Protein AF-A0A964BAV7-F1 (afdb_monomer_lite)

Foldseek 3Di:
DDPPPPPDDPWDKDADWFWKWWAAVPDPDTFIWTFGIDTPWWTKIFGPDDDDDDQWTWIATVVDRDIFIWGWDDDDHRITIITTDPDPPPPVVVVVVVVVVVVCPVVVDDPDPVVVVVVVVVVVVVVVVVPPPDPPPPPDPDDDDVVVVVVVVVVVVVVVVVVVVVVVVVVVVVVVVVVVVVVVVCVVCVVVVVVVVVVVVVCVVVVVPDDDPDDPPDDDDDDDVVVVVVVVVVVVVVVPPPDDPDDDPVVVVVVVVVVVVVVVVVVVVVVVVVVVVVVVVVVCCVVPPDDPDDDPDDVVVVVVVVVVVVVVVVVVVVVVVDPDPPDPPPVNLVVLVVVLVVLVVVLVVVVVPPPDDDDDDCPVVVVVNVVVSVVSVVVSVVSVVVSVVVVVVVVVVVVD

Secondary structure (DSSP, 8-state):
---------SS--EEEEEEEEEE-TT-SSPEEEEEEEE-SSEEEEEESS--PPPSEEEEEETTTTEEEEEEEEEEETTEEEEEE----S-HHHHHHHHHHHHHHHHHS-TTT-HHHHHHHHHHHHHHHTTSPPP-----S-----HHHHHHHHHHHHHHHHHHHHHHHHHHHHHHHHHHHHHHHHHHHHHHHHHHHHHHHHHHHHTTTTPPPP--TT---PPSPHHHHHHHHHHHHHHHHS--------HHHHHHHHHHHHHHHHHHHHHHHHHHHHHHHHHHHHHHHS---------HHHHHHHHHHHHHHHHHHHHHHHSPPP----HHHHHHHHHHHHHHHHHHHHHHHSSPPPPPSS-HHHHHHHHHHHHHHHHHHHHHHHHHHHHHHHHHHHHH-

Radius of gyration: 32.63 Å; chains: 1; bounding box: 76×72×88 Å

Sequence (400 aa):
MAVASVGKRKAERRGCQVKAQIIQPGASEPIDCIIVDFSSTGARVKMNAQVDLPARFKLYIPSRPETKNVLLRWVKGLEFGCEYSTGVADEKTFFQLIDRVAKLERAGGTAGDADALADLVHRIEALEARQPAPVADTSADGEIDDDAAASLHLRIDKVAKTAESYAARTEQFLADRVDETEGRLRELIAPDVAGRLARLEALAEAGALAPPPVDEGATSDGPDPRIVSRIADLEARLMSMARAPGGADSSALQVRLEQVSRHAEERAERIERFLMSRIDDIETQLISAPAAPTPHRSSEFADLDFRLQELASRFETQQTASSPPAVSSPDDLERLAERVSDLEVSVMELRIDQPAARPADDLDVHRRIIEIEGRHAEIIGTLRNLLALLSASEARRAAG

Structure (mmCIF, N/CA/C/O backbone):
data_AF-A0A964BAV7-F1
#
_entry.id   AF-A0A964BAV7-F1
#
loop_
_atom_site.group_PDB
_atom_site.id
_atom_site.type_symbol
_atom_site.label_atom_id
_atom_site.label_alt_id
_atom_site.label_comp_id
_atom_site.label_asym_id
_atom_site.label_entity_id
_atom_site.label_seq_id
_atom_site.pdbx_PDB_ins_code
_atom_site.Cartn_x
_atom_site.Cartn_y
_atom_site.Cartn_z
_atom_site.occupancy
_atom_site.B_iso_or_equiv
_atom_site.auth_seq_id
_atom_site.auth_comp_id
_atom_site.auth_asym_id
_atom_site.auth_atom_id
_atom_site.pdbx_PDB_model_num
ATOM 1 N N . MET A 1 1 ? -12.702 -35.519 10.186 1.00 39.78 1 MET A N 1
ATOM 2 C CA . MET A 1 1 ? -12.607 -34.468 9.151 1.00 39.78 1 MET A CA 1
ATOM 3 C C . MET A 1 1 ? -11.538 -33.481 9.589 1.00 39.78 1 MET A C 1
ATOM 5 O O . MET A 1 1 ? -11.742 -32.797 10.582 1.00 39.78 1 MET A O 1
ATOM 9 N N . ALA A 1 2 ? -10.370 -33.498 8.945 1.00 37.50 2 ALA A N 1
ATOM 10 C CA . ALA A 1 2 ? -9.243 -32.648 9.313 1.00 37.50 2 ALA A CA 1
ATOM 11 C C . ALA A 1 2 ? -9.510 -31.210 8.850 1.00 37.50 2 ALA A C 1
ATOM 13 O O . ALA A 1 2 ? -9.652 -30.953 7.655 1.00 37.50 2 ALA A O 1
ATOM 14 N N . VAL A 1 3 ? -9.613 -30.284 9.802 1.00 42.34 3 VAL A N 1
ATOM 15 C CA . VAL A 1 3 ? -9.672 -28.848 9.527 1.00 42.34 3 VAL A CA 1
ATOM 16 C C . VAL A 1 3 ? -8.273 -28.444 9.077 1.00 42.34 3 VAL A C 1
ATOM 18 O O . VAL A 1 3 ? -7.372 -28.288 9.896 1.00 42.34 3 VAL A O 1
ATOM 21 N N . ALA A 1 4 ? -8.066 -28.371 7.762 1.00 41.28 4 ALA A N 1
ATOM 22 C CA . ALA A 1 4 ? -6.824 -27.880 7.192 1.00 41.28 4 ALA A CA 1
ATOM 23 C C . ALA A 1 4 ? -6.542 -26.484 7.763 1.00 41.28 4 ALA A C 1
ATOM 25 O O . ALA A 1 4 ? -7.383 -25.587 7.681 1.00 41.28 4 ALA A O 1
ATOM 26 N N . SER A 1 5 ? -5.372 -26.337 8.382 1.00 41.12 5 SER A N 1
ATOM 27 C CA . SER A 1 5 ? -4.839 -25.078 8.894 1.00 41.12 5 SER A CA 1
ATOM 28 C C . SER A 1 5 ? -4.785 -24.063 7.751 1.00 41.12 5 SER A C 1
ATOM 30 O O . SER A 1 5 ? -3.887 -24.081 6.911 1.00 41.12 5 SER A O 1
ATOM 32 N N . VAL A 1 6 ? -5.809 -23.215 7.674 1.00 53.94 6 VAL A N 1
ATOM 33 C CA . VAL A 1 6 ? -5.853 -22.061 6.778 1.00 53.94 6 VAL A CA 1
ATOM 34 C C . VAL A 1 6 ? -4.682 -21.170 7.178 1.00 53.94 6 VAL A C 1
ATOM 36 O O . VAL A 1 6 ? -4.637 -20.710 8.318 1.00 53.94 6 VAL A O 1
ATOM 39 N N . GLY A 1 7 ? -3.731 -20.975 6.258 1.00 62.09 7 GLY A N 1
ATOM 40 C CA . GLY A 1 7 ? -2.475 -20.265 6.502 1.00 62.09 7 GLY A CA 1
ATOM 41 C C . GLY A 1 7 ? -2.655 -19.019 7.371 1.00 62.09 7 GLY A C 1
ATOM 42 O O . GLY A 1 7 ? -3.579 -18.226 7.154 1.00 62.09 7 GLY A O 1
ATOM 43 N N . LYS A 1 8 ? -1.783 -18.876 8.382 1.00 70.12 8 LYS A N 1
ATOM 44 C CA . LYS A 1 8 ? -1.804 -17.758 9.335 1.00 70.12 8 LYS A CA 1
ATOM 45 C C . LYS A 1 8 ? -1.915 -16.442 8.551 1.00 70.12 8 LYS A C 1
ATOM 47 O O . LYS A 1 8 ? -1.099 -16.143 7.681 1.00 70.12 8 LYS A O 1
ATOM 52 N N . ARG A 1 9 ? -2.976 -15.676 8.816 1.00 74.69 9 ARG A N 1
ATOM 53 C CA . ARG A 1 9 ? -3.260 -14.414 8.116 1.00 74.69 9 ARG A CA 1
ATOM 54 C C . ARG A 1 9 ? -2.162 -13.390 8.427 1.00 74.69 9 ARG A C 1
ATOM 56 O O . ARG A 1 9 ? -1.702 -13.316 9.560 1.00 74.69 9 ARG A O 1
ATOM 63 N N . LYS A 1 10 ? -1.795 -12.561 7.440 1.00 80.50 10 LYS A N 1
ATOM 64 C CA . LYS A 1 10 ? -0.757 -11.516 7.583 1.00 80.50 10 LYS A CA 1
ATOM 65 C C . LYS A 1 10 ? -1.118 -10.399 8.572 1.00 80.50 10 LYS A C 1
ATOM 67 O O . LYS A 1 10 ? -0.220 -9.756 9.097 1.00 80.50 10 LYS A O 1
ATOM 72 N N . ALA A 1 11 ? -2.407 -10.146 8.792 1.00 87.44 11 ALA A N 1
ATOM 73 C CA . ALA A 1 11 ? -2.892 -9.073 9.652 1.00 87.44 11 ALA A CA 1
ATOM 74 C C . ALA A 1 11 ? -4.205 -9.466 10.341 1.00 87.44 11 ALA A C 1
ATOM 76 O O . ALA A 1 11 ? -5.021 -10.202 9.770 1.00 87.44 11 ALA A O 1
ATOM 77 N N . GLU A 1 12 ? -4.405 -8.949 11.552 1.00 92.62 12 GLU A N 1
ATOM 78 C CA . GLU A 1 12 ? -5.650 -9.080 12.306 1.00 92.62 12 GLU A CA 1
ATOM 79 C C . GLU A 1 12 ? -6.793 -8.336 11.595 1.00 92.62 12 GLU A C 1
ATOM 81 O O . GLU A 1 12 ? -6.594 -7.276 10.994 1.00 92.62 12 GLU A O 1
ATOM 86 N N . ARG A 1 13 ? -8.000 -8.912 11.634 1.00 94.00 13 ARG A N 1
ATOM 87 C CA . ARG A 1 13 ? -9.205 -8.330 11.034 1.00 94.00 13 ARG A CA 1
ATOM 88 C C . ARG A 1 13 ? -10.121 -7.813 12.124 1.00 94.00 13 ARG A C 1
ATOM 90 O O . ARG A 1 13 ? -10.458 -8.553 13.042 1.00 94.00 13 ARG A O 1
ATOM 97 N N . ARG A 1 14 ? -10.577 -6.576 11.971 1.00 96.00 14 ARG A N 1
ATOM 98 C CA . ARG A 1 14 ? -11.579 -5.963 12.840 1.00 96.00 14 ARG A CA 1
ATOM 99 C C . ARG A 1 14 ? -12.923 -6.003 12.128 1.00 96.00 14 ARG A C 1
ATOM 101 O O . ARG A 1 14 ? -13.044 -5.497 11.012 1.00 96.00 14 ARG A O 1
ATOM 108 N N . GLY A 1 15 ? -13.910 -6.633 12.761 1.00 96.81 15 GLY A N 1
ATOM 109 C CA . GLY A 1 15 ? -15.286 -6.620 12.273 1.00 96.81 15 GLY A CA 1
ATOM 110 C C . GLY A 1 15 ? -15.820 -5.191 12.252 1.00 96.81 15 GLY A C 1
ATOM 111 O O . GLY A 1 15 ? -15.649 -4.449 13.218 1.00 96.81 15 GLY A O 1
ATOM 112 N N . CYS A 1 16 ? -16.443 -4.793 11.151 1.00 96.31 16 CYS A N 1
ATOM 113 C CA . CYS A 1 16 ? -17.108 -3.504 11.027 1.00 96.31 16 CYS A CA 1
ATOM 114 C C . CYS A 1 16 ? -18.319 -3.638 10.101 1.00 96.31 16 CYS A C 1
ATOM 116 O O . CYS A 1 16 ? -18.449 -4.609 9.371 1.00 96.31 16 CYS A O 1
ATOM 118 N N . GLN A 1 17 ? -19.244 -2.688 10.148 1.00 97.50 17 GLN A N 1
ATOM 119 C CA . GLN A 1 17 ? -20.326 -2.602 9.169 1.00 97.50 17 GLN A CA 1
ATOM 120 C C . GLN A 1 17 ? -20.359 -1.174 8.658 1.00 97.50 17 GLN A C 1
ATOM 122 O O . GLN A 1 17 ? -21.008 -0.304 9.233 1.00 97.50 17 GLN A O 1
ATOM 127 N N . VAL A 1 18 ? -19.568 -0.915 7.620 1.00 97.56 18 VAL A N 1
ATOM 128 C CA . VAL A 1 18 ? -19.384 0.431 7.067 1.00 97.56 18 VAL A CA 1
ATOM 129 C C . VAL A 1 18 ? -19.870 0.443 5.628 1.00 97.56 18 VAL A C 1
ATOM 131 O O . VAL A 1 18 ? -19.466 -0.401 4.831 1.00 97.56 18 VAL A O 1
ATOM 134 N N . LYS A 1 19 ? -20.740 1.399 5.290 1.00 98.00 19 LYS A N 1
ATOM 135 C CA . LYS A 1 19 ? -21.156 1.628 3.902 1.00 98.00 19 LYS A CA 1
ATOM 136 C C . LYS A 1 19 ? -19.944 2.051 3.078 1.00 98.00 19 LYS A C 1
ATOM 138 O O . LYS A 1 19 ? -19.165 2.889 3.524 1.00 98.00 19 LYS A O 1
ATOM 143 N N . ALA A 1 20 ? -19.803 1.480 1.895 1.00 98.06 20 ALA A N 1
ATOM 144 C CA . ALA A 1 20 ? -18.762 1.809 0.939 1.00 98.06 20 ALA A CA 1
ATOM 145 C C . ALA A 1 20 ? -19.331 1.757 -0.479 1.00 98.06 20 ALA A C 1
ATOM 147 O O . ALA A 1 20 ? -20.409 1.214 -0.718 1.00 98.06 20 ALA A O 1
ATOM 148 N N . GLN A 1 21 ? -18.599 2.328 -1.419 1.00 98.06 21 GLN A N 1
ATOM 149 C CA . GLN A 1 21 ? -18.966 2.392 -2.821 1.00 98.06 21 GLN A CA 1
ATOM 150 C C . GLN A 1 21 ? -17.811 1.886 -3.672 1.00 98.06 21 GLN A C 1
ATOM 152 O O . GLN A 1 21 ? -16.655 2.258 -3.464 1.00 98.06 21 GLN A O 1
ATOM 157 N N . ILE A 1 22 ? -18.120 1.016 -4.625 1.00 97.62 22 ILE A N 1
ATOM 158 C CA . ILE A 1 22 ? -17.160 0.511 -5.600 1.00 97.62 22 ILE A CA 1
ATOM 159 C C . ILE A 1 22 ? -17.222 1.421 -6.821 1.00 97.62 22 ILE A C 1
ATOM 161 O O . ILE A 1 22 ? -18.261 1.531 -7.468 1.00 97.62 22 ILE A O 1
ATOM 165 N N . ILE A 1 23 ? -16.096 2.048 -7.144 1.00 96.94 23 ILE A N 1
ATOM 166 C CA . ILE A 1 23 ? -15.922 2.878 -8.332 1.00 96.94 23 ILE A CA 1
ATOM 167 C C . ILE A 1 23 ? -15.123 2.051 -9.341 1.00 96.94 23 ILE A C 1
ATOM 169 O O . ILE A 1 23 ? -13.929 1.786 -9.152 1.00 96.94 23 ILE A O 1
ATOM 173 N N . GLN A 1 24 ? -15.796 1.605 -10.401 1.00 95.00 24 GLN A N 1
ATOM 174 C CA . GLN A 1 24 ? -15.162 0.871 -11.492 1.00 95.00 24 GLN A CA 1
ATOM 175 C C . GLN A 1 24 ? -14.567 1.848 -12.520 1.00 95.00 24 GLN A C 1
ATOM 177 O O . GLN A 1 24 ? -15.164 2.891 -12.795 1.00 95.00 24 GLN A O 1
ATOM 182 N N . PRO A 1 25 ? -13.406 1.532 -13.117 1.00 89.31 25 PRO A N 1
ATOM 183 C CA . PRO A 1 25 ? -12.853 2.344 -14.192 1.00 89.31 25 PRO A CA 1
ATOM 184 C C . PRO A 1 25 ? -13.789 2.302 -15.410 1.00 89.31 25 PRO A C 1
ATOM 186 O O . PRO A 1 25 ? -13.997 1.247 -16.001 1.00 89.31 25 PRO A O 1
ATOM 189 N N . GLY A 1 26 ? -14.362 3.452 -15.773 1.00 88.50 26 GLY A N 1
ATOM 190 C CA . GLY A 1 26 ? -15.246 3.600 -16.935 1.00 88.50 26 GLY A CA 1
ATOM 191 C C . GLY A 1 26 ? -16.743 3.412 -16.664 1.00 88.50 26 GLY A C 1
ATOM 192 O O . GLY A 1 26 ? -17.539 3.689 -17.557 1.00 88.50 26 GLY A O 1
ATOM 193 N N . ALA A 1 27 ? -17.149 3.006 -15.456 1.00 90.75 27 ALA A N 1
ATOM 194 C CA . ALA A 1 27 ? -18.562 2.991 -15.077 1.00 90.75 27 ALA A CA 1
ATOM 195 C C . ALA A 1 27 ? -18.993 4.374 -14.567 1.00 90.75 27 ALA A C 1
ATOM 197 O O . ALA A 1 27 ? -18.263 5.013 -13.809 1.00 90.75 27 ALA A O 1
ATOM 198 N N . SER A 1 28 ? -20.181 4.833 -14.971 1.00 86.88 28 SER A N 1
ATOM 199 C CA . SER A 1 28 ? -20.726 6.119 -14.517 1.00 86.88 28 SER A CA 1
ATOM 200 C C . SER A 1 28 ? -21.303 6.057 -13.105 1.00 86.88 28 SER A C 1
ATOM 202 O O . SER A 1 28 ? -21.286 7.062 -12.401 1.00 86.88 28 SER A O 1
ATOM 204 N N . GLU A 1 29 ? -21.822 4.898 -12.692 1.00 96.19 29 GLU A N 1
ATOM 205 C CA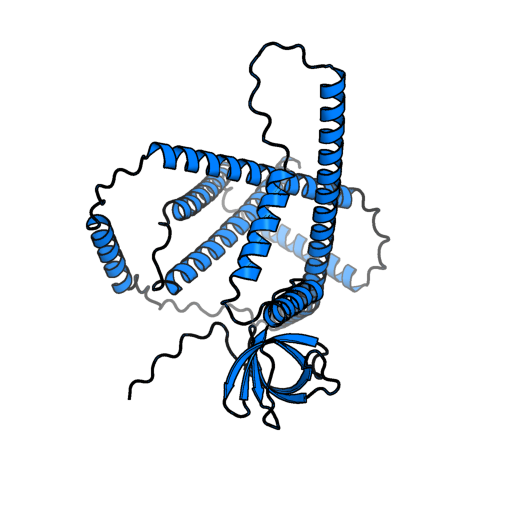 . GLU A 1 29 ? -22.521 4.746 -11.419 1.00 96.19 29 GLU A CA 1
ATOM 206 C C . GLU A 1 29 ? -21.698 3.914 -10.424 1.00 96.19 29 GLU A C 1
ATOM 208 O O . GLU A 1 29 ? -21.277 2.798 -10.750 1.00 96.19 29 GLU A O 1
ATOM 213 N N . PRO A 1 30 ? -21.447 4.436 -9.210 1.00 96.94 30 PRO A N 1
ATOM 214 C CA . PRO A 1 30 ? -20.809 3.672 -8.150 1.00 96.94 30 PRO A CA 1
ATOM 215 C C . PRO A 1 30 ? -21.750 2.582 -7.621 1.00 96.94 30 PRO A C 1
ATOM 217 O O . PRO A 1 30 ? -22.952 2.791 -7.478 1.00 96.94 30 PRO A O 1
ATOM 220 N N . ILE A 1 31 ? -21.194 1.420 -7.278 1.00 97.62 31 ILE A N 1
ATOM 221 C CA . ILE A 1 31 ? -21.967 0.287 -6.751 1.00 97.62 31 ILE A CA 1
ATOM 222 C C . ILE A 1 31 ? -21.912 0.306 -5.222 1.00 97.62 31 ILE A C 1
ATOM 224 O O . ILE A 1 31 ? -20.834 0.177 -4.635 1.00 97.62 31 ILE A O 1
ATOM 228 N N . ASP A 1 32 ? -23.067 0.421 -4.569 1.00 97.94 32 ASP A N 1
ATOM 229 C CA . ASP A 1 32 ? -23.160 0.402 -3.107 1.00 97.94 32 ASP A CA 1
ATOM 230 C C . ASP A 1 32 ? -22.824 -0.982 -2.519 1.00 97.94 32 ASP A C 1
ATOM 232 O O . ASP A 1 32 ? -23.295 -2.030 -2.976 1.00 97.94 32 ASP A O 1
ATOM 236 N N . CYS A 1 33 ? -22.030 -0.985 -1.449 1.00 98.00 33 CYS A N 1
ATOM 237 C CA . CYS A 1 33 ? -21.607 -2.185 -0.734 1.00 98.00 33 CYS A CA 1
ATOM 238 C C . CYS A 1 33 ? -21.389 -1.917 0.767 1.00 98.00 33 CYS A C 1
ATOM 240 O O . CYS A 1 33 ? -21.425 -0.778 1.239 1.00 98.00 33 CYS A O 1
ATOM 242 N N . ILE A 1 34 ? -21.190 -2.981 1.549 1.00 98.38 34 ILE A N 1
ATOM 243 C CA . ILE A 1 34 ? -20.946 -2.906 2.996 1.00 98.38 34 ILE A CA 1
ATOM 244 C C . ILE A 1 34 ? -19.648 -3.642 3.326 1.00 98.38 34 ILE A C 1
ATOM 246 O O . ILE A 1 34 ? -19.518 -4.837 3.065 1.00 98.38 34 ILE A O 1
ATOM 250 N N . ILE A 1 35 ? -18.691 -2.948 3.935 1.00 98.12 35 ILE A N 1
ATOM 251 C CA . ILE A 1 35 ? -17.482 -3.554 4.498 1.00 98.12 35 ILE A CA 1
ATOM 252 C C . ILE A 1 35 ? -17.877 -4.287 5.783 1.00 98.12 35 ILE A C 1
ATOM 254 O O . ILE A 1 35 ? -18.437 -3.658 6.677 1.00 98.12 35 ILE A O 1
ATOM 258 N N . VAL A 1 36 ? -17.599 -5.595 5.845 1.00 98.31 36 VAL A N 1
ATOM 259 C CA . VAL A 1 36 ? -17.923 -6.514 6.961 1.00 98.31 36 VAL A CA 1
ATOM 260 C C . VAL A 1 36 ? -16.743 -6.671 7.926 1.00 98.31 36 VAL A C 1
ATOM 262 O O . VAL A 1 36 ? -16.905 -6.851 9.133 1.00 98.31 36 VAL A O 1
ATOM 265 N N . ASP A 1 37 ? -15.524 -6.649 7.394 1.00 97.56 37 ASP A N 1
ATOM 266 C CA . ASP A 1 37 ? -14.305 -6.541 8.186 1.00 97.56 37 ASP A CA 1
ATOM 267 C C . ASP A 1 37 ? -13.198 -5.871 7.381 1.00 97.56 37 ASP A C 1
ATOM 269 O O . ASP A 1 37 ? -13.183 -5.919 6.149 1.00 97.56 37 ASP A O 1
ATOM 273 N N . PHE A 1 38 ? -12.263 -5.247 8.089 1.00 96.12 38 PHE A N 1
ATOM 274 C CA . PHE A 1 38 ? -11.063 -4.671 7.499 1.00 96.12 38 PHE A CA 1
ATOM 275 C C . PHE A 1 38 ? -9.818 -5.069 8.292 1.00 96.12 38 PHE A C 1
ATOM 277 O O . PHE A 1 38 ? -9.878 -5.352 9.490 1.00 96.12 38 PHE A O 1
ATOM 284 N N . SER A 1 39 ? -8.677 -5.089 7.615 1.00 95.75 39 SER A N 1
ATOM 285 C CA . SER A 1 39 ? -7.340 -5.199 8.200 1.00 95.75 39 SER A CA 1
ATOM 286 C C . SER A 1 39 ? -6.469 -4.037 7.713 1.00 95.75 39 SER A C 1
ATOM 288 O O . SER A 1 39 ? -6.925 -3.186 6.951 1.00 95.75 39 SER A O 1
ATOM 290 N N . SER A 1 40 ? -5.198 -4.000 8.117 1.00 93.06 40 SER A N 1
ATOM 291 C CA . SER A 1 40 ? -4.210 -3.075 7.539 1.00 93.06 40 SER A CA 1
ATOM 292 C C . SER A 1 40 ? -3.931 -3.344 6.056 1.00 93.06 40 SER A C 1
ATOM 294 O O . SER A 1 40 ? -3.510 -2.445 5.337 1.00 93.06 40 SER A O 1
ATOM 296 N N . THR A 1 41 ? -4.183 -4.568 5.587 1.00 94.94 41 THR A N 1
ATOM 297 C CA . THR A 1 41 ? -3.830 -5.029 4.238 1.00 94.94 41 THR A CA 1
ATOM 298 C C . THR A 1 41 ? -5.022 -5.200 3.306 1.00 94.94 41 THR A C 1
ATOM 300 O O . THR A 1 41 ? -4.821 -5.328 2.106 1.00 94.94 41 THR A O 1
ATOM 303 N N . GLY A 1 42 ? -6.260 -5.217 3.798 1.00 96.69 42 GLY A N 1
ATOM 304 C CA . GLY A 1 42 ? -7.417 -5.421 2.933 1.00 96.69 42 GLY A CA 1
ATOM 305 C C . GLY A 1 42 ? -8.759 -5.301 3.637 1.00 96.69 42 GLY A C 1
ATOM 306 O O . GLY A 1 42 ? -8.851 -4.866 4.787 1.00 96.69 42 GLY A O 1
ATOM 307 N N . ALA A 1 43 ? -9.809 -5.707 2.932 1.00 97.69 43 ALA A N 1
ATOM 308 C CA . ALA A 1 43 ? -11.177 -5.698 3.428 1.00 97.69 43 ALA A CA 1
ATOM 309 C C . ALA A 1 43 ? -11.976 -6.893 2.904 1.00 97.69 43 ALA A C 1
ATOM 311 O O . ALA A 1 43 ? -11.723 -7.415 1.814 1.00 97.69 43 ALA A O 1
ATOM 312 N N . ARG A 1 44 ? -12.965 -7.322 3.688 1.00 98.00 44 ARG A N 1
ATOM 313 C CA . ARG A 1 44 ? -14.054 -8.179 3.223 1.00 98.00 44 ARG A CA 1
ATOM 314 C C . ARG A 1 44 ? -15.301 -7.334 3.054 1.00 98.00 44 ARG A C 1
ATOM 316 O O . ARG A 1 44 ? -15.726 -6.645 3.982 1.00 98.00 44 ARG A O 1
ATOM 323 N N . VAL A 1 45 ? -15.890 -7.420 1.875 1.00 98.31 45 VAL A N 1
ATOM 324 C CA . VAL A 1 45 ? -17.002 -6.576 1.456 1.00 98.31 45 VAL A CA 1
ATOM 325 C C . VAL A 1 45 ? -18.159 -7.462 1.020 1.00 98.31 45 VAL A C 1
ATOM 327 O O . VAL A 1 45 ? -17.953 -8.504 0.401 1.00 98.31 45 VAL A O 1
ATOM 330 N N . LYS A 1 46 ? -19.376 -7.050 1.367 1.00 98.38 46 LYS A N 1
ATOM 331 C CA . LYS A 1 46 ? -20.629 -7.676 0.963 1.00 98.38 46 LYS A CA 1
ATOM 332 C C . LYS A 1 46 ? -21.389 -6.740 0.028 1.00 98.38 46 LYS A C 1
ATOM 334 O O . LYS A 1 46 ? -21.551 -5.557 0.325 1.00 98.38 46 LYS A O 1
ATOM 339 N N . MET A 1 47 ? -21.853 -7.277 -1.090 1.00 97.62 47 MET A N 1
ATOM 340 C CA . MET A 1 47 ? -22.630 -6.565 -2.101 1.00 97.62 47 MET A CA 1
ATOM 341 C C . MET A 1 47 ? -24.126 -6.811 -1.924 1.00 97.62 47 MET A C 1
ATOM 343 O O . MET A 1 47 ? -24.539 -7.849 -1.402 1.00 97.62 47 MET A O 1
ATOM 347 N N . ASN A 1 48 ? -24.937 -5.866 -2.400 1.00 96.06 48 ASN A N 1
ATOM 348 C CA . ASN A 1 48 ? -26.395 -6.003 -2.416 1.00 96.06 48 ASN A CA 1
ATOM 349 C C . ASN A 1 48 ? -26.887 -6.873 -3.584 1.00 96.06 48 ASN A C 1
ATOM 351 O O . ASN A 1 48 ? -27.908 -7.544 -3.462 1.00 96.06 48 ASN A O 1
ATOM 355 N N . ALA A 1 49 ? -26.151 -6.880 -4.697 1.00 96.06 49 ALA A N 1
ATOM 356 C CA . ALA A 1 49 ? -26.451 -7.653 -5.895 1.00 96.06 49 ALA A CA 1
ATOM 357 C C . ALA A 1 49 ? -25.176 -8.304 -6.441 1.00 96.06 49 ALA A C 1
ATOM 359 O O . ALA A 1 49 ? -24.067 -7.825 -6.194 1.00 96.06 49 ALA A O 1
ATOM 360 N N . GLN A 1 50 ? -25.337 -9.403 -7.177 1.00 94.94 50 GLN A N 1
ATOM 361 C CA . GLN A 1 50 ? -24.226 -10.067 -7.845 1.00 94.94 50 GLN A CA 1
ATOM 362 C C . GLN A 1 50 ? -23.823 -9.238 -9.067 1.00 94.94 50 GLN A C 1
ATOM 364 O O . GLN A 1 50 ? -24.611 -9.073 -9.994 1.00 94.94 50 GLN A O 1
ATOM 369 N N . VAL A 1 51 ? -22.607 -8.699 -9.043 1.00 95.12 51 VAL A N 1
ATOM 370 C CA . VAL A 1 51 ? -22.029 -7.910 -10.136 1.00 95.12 51 VAL A CA 1
ATOM 371 C C . VAL A 1 51 ? -20.652 -8.474 -10.439 1.00 95.12 51 VAL A C 1
ATOM 373 O O . VAL A 1 51 ? -19.938 -8.887 -9.524 1.00 95.12 51 VAL A O 1
ATOM 376 N N . ASP A 1 52 ? -20.288 -8.496 -11.717 1.00 95.62 52 ASP A N 1
ATOM 377 C CA . ASP A 1 52 ? -18.949 -8.894 -12.125 1.00 95.62 52 ASP A CA 1
ATOM 378 C C . ASP A 1 52 ? -17.961 -7.758 -11.816 1.00 95.62 52 ASP A C 1
ATOM 380 O O . ASP A 1 52 ? -18.138 -6.616 -12.254 1.00 95.62 52 ASP A O 1
ATOM 384 N N . LEU A 1 53 ? -16.968 -8.044 -10.973 1.00 95.94 53 LEU A N 1
ATOM 385 C CA . LEU A 1 53 ? -16.010 -7.052 -10.489 1.00 95.94 53 LEU A CA 1
ATOM 386 C C . LEU A 1 53 ? -14.680 -7.200 -11.233 1.00 95.94 53 LEU A C 1
ATOM 388 O O . LEU A 1 53 ? -14.144 -8.308 -11.304 1.00 95.94 53 LEU A O 1
ATOM 392 N N . PRO A 1 54 ? -14.077 -6.099 -11.714 1.00 95.75 54 PRO A N 1
ATOM 393 C CA . PRO A 1 54 ? -12.743 -6.161 -12.293 1.00 95.75 54 PRO A CA 1
ATOM 394 C C . PRO A 1 54 ? -11.707 -6.556 -11.231 1.00 95.75 54 PRO A C 1
ATOM 396 O O . PRO A 1 54 ? -11.881 -6.320 -10.034 1.00 95.75 54 PRO A O 1
ATOM 399 N N . ALA A 1 55 ? -10.565 -7.092 -11.670 1.00 95.75 55 ALA A N 1
ATOM 400 C CA . ALA A 1 55 ? -9.473 -7.478 -10.770 1.00 95.75 55 ALA A CA 1
ATOM 401 C C . ALA A 1 55 ? -8.923 -6.304 -9.935 1.00 95.75 55 ALA A C 1
ATOM 403 O O . ALA A 1 55 ? -8.321 -6.518 -8.882 1.00 95.75 55 ALA A O 1
ATOM 404 N N . ARG A 1 56 ? -9.109 -5.063 -10.404 1.00 94.06 56 ARG A N 1
ATOM 405 C CA . ARG A 1 56 ? -8.696 -3.825 -9.737 1.00 94.06 56 ARG A CA 1
ATOM 406 C C . ARG A 1 56 ? -9.809 -2.795 -9.827 1.00 94.06 56 ARG A C 1
ATOM 408 O O . ARG A 1 56 ? -10.355 -2.575 -10.904 1.00 94.06 56 ARG A O 1
ATOM 415 N N . PHE A 1 57 ? -10.110 -2.144 -8.714 1.00 96.38 57 PHE A N 1
ATOM 416 C CA . PHE A 1 57 ? -11.097 -1.068 -8.645 1.00 96.38 57 PHE A CA 1
ATOM 417 C C . PHE A 1 57 ? -10.788 -0.128 -7.482 1.00 96.38 57 PHE A C 1
ATOM 419 O O . PHE A 1 57 ? -9.880 -0.375 -6.683 1.00 96.38 57 PHE A O 1
ATOM 426 N N . LYS A 1 58 ? -11.543 0.968 -7.397 1.00 96.75 58 LYS A N 1
ATOM 427 C CA . LYS A 1 58 ? -11.458 1.935 -6.306 1.00 96.75 58 LYS A CA 1
ATOM 428 C C . LYS A 1 58 ? -12.576 1.667 -5.299 1.00 96.75 58 LYS A C 1
ATOM 430 O O . LYS A 1 58 ? -13.734 1.526 -5.679 1.00 96.75 58 LYS A O 1
ATOM 435 N N . LEU A 1 59 ? -12.225 1.573 -4.020 1.00 97.38 59 LEU A N 1
ATOM 436 C CA . LEU A 1 59 ? -13.164 1.444 -2.909 1.00 97.38 59 LEU A CA 1
ATOM 437 C C . LEU A 1 59 ? -13.253 2.793 -2.192 1.00 97.38 59 LEU A C 1
ATOM 439 O O . LEU A 1 59 ? -12.291 3.223 -1.556 1.00 97.38 59 LEU A O 1
ATOM 443 N N . TYR A 1 60 ? -14.396 3.457 -2.315 1.00 97.62 60 TYR A N 1
ATOM 444 C CA . TYR A 1 60 ? -14.699 4.720 -1.653 1.00 97.62 60 TYR A CA 1
ATOM 445 C C . TYR A 1 60 ? -15.470 4.468 -0.357 1.00 97.62 60 TYR A C 1
ATOM 447 O O . TYR A 1 60 ? -16.419 3.685 -0.336 1.00 97.62 60 TYR A O 1
ATOM 455 N N . ILE A 1 61 ? -15.071 5.116 0.736 1.00 97.12 61 ILE A N 1
ATOM 456 C CA . ILE A 1 61 ? -15.686 4.925 2.055 1.00 97.12 61 ILE A CA 1
ATOM 457 C C . ILE A 1 61 ? -16.295 6.260 2.509 1.00 97.12 61 ILE A C 1
ATOM 459 O O . ILE A 1 61 ? -15.577 7.108 3.005 1.00 97.12 61 ILE A O 1
ATOM 463 N N . PRO A 1 62 ? -17.612 6.499 2.417 1.00 96.31 62 PRO A N 1
ATOM 464 C CA . PRO A 1 62 ? -18.183 7.806 2.768 1.00 96.31 62 PRO A CA 1
ATOM 465 C C . PRO A 1 62 ? -17.905 8.281 4.205 1.00 96.31 62 PRO A C 1
ATOM 467 O O . PRO A 1 62 ? -17.834 9.479 4.455 1.00 96.31 62 PRO A O 1
ATOM 470 N N . SER A 1 63 ? -17.727 7.360 5.162 1.00 94.88 63 SER A N 1
ATOM 471 C CA . SER A 1 63 ? -17.415 7.710 6.558 1.00 94.88 63 SER A CA 1
ATOM 472 C C . SER A 1 63 ? -15.983 8.210 6.771 1.00 94.88 63 SER A C 1
ATOM 474 O O . SER A 1 63 ? -15.691 8.800 7.809 1.00 94.88 63 SER A O 1
ATOM 476 N N . ARG A 1 64 ? -15.085 7.958 5.816 1.00 91.62 64 ARG A N 1
ATOM 477 C CA . ARG A 1 64 ? -13.702 8.440 5.797 1.00 91.62 64 ARG A CA 1
ATOM 478 C C . ARG A 1 64 ? -13.402 8.818 4.357 1.00 91.62 64 ARG A C 1
ATOM 480 O O . ARG A 1 64 ? -13.197 7.875 3.607 1.00 91.62 64 ARG A O 1
ATOM 487 N N . PRO A 1 65 ? -13.396 10.107 3.966 1.00 90.25 65 PRO A N 1
ATOM 488 C CA . PRO A 1 65 ? -13.330 10.562 2.569 1.00 90.25 65 PRO A CA 1
ATOM 489 C C . PRO A 1 65 ? -11.994 10.194 1.895 1.00 90.25 65 PRO A C 1
ATOM 491 O O . PRO A 1 65 ? -11.175 11.029 1.537 1.00 90.25 65 PRO A O 1
ATOM 494 N N . GLU A 1 66 ? -11.786 8.899 1.735 1.00 91.81 66 GLU A N 1
ATOM 495 C CA . GLU A 1 66 ? -10.583 8.198 1.357 1.00 91.81 66 GLU A CA 1
ATOM 496 C C . GLU A 1 66 ? -11.022 7.192 0.297 1.00 91.81 66 GLU A C 1
ATOM 498 O O . GLU A 1 66 ? -11.986 6.435 0.461 1.00 91.81 66 GLU A O 1
ATOM 503 N N . THR A 1 67 ? -10.314 7.218 -0.824 1.00 95.44 67 THR A N 1
ATOM 504 C CA . THR A 1 67 ? -10.511 6.269 -1.912 1.00 95.44 67 THR A CA 1
ATOM 505 C C . THR A 1 67 ? -9.309 5.348 -1.933 1.00 95.44 67 THR A C 1
ATOM 507 O O . THR A 1 67 ? -8.185 5.808 -2.116 1.00 95.44 67 THR A O 1
ATOM 510 N N . LYS A 1 68 ? -9.530 4.047 -1.740 1.00 95.50 68 LYS A N 1
ATOM 511 C CA . LYS A 1 68 ? -8.455 3.051 -1.743 1.00 95.50 68 LYS A CA 1
ATOM 512 C C . LYS A 1 68 ? -8.447 2.273 -3.043 1.00 95.50 68 LYS A C 1
ATOM 514 O O . LYS A 1 68 ? -9.466 1.708 -3.436 1.00 95.50 68 LYS A O 1
ATOM 519 N N . ASN A 1 69 ? -7.284 2.182 -3.678 1.00 95.19 69 ASN A N 1
ATOM 520 C CA . ASN A 1 69 ? -7.076 1.239 -4.770 1.00 95.19 69 ASN A CA 1
ATOM 521 C C . ASN A 1 69 ? -7.014 -0.173 -4.195 1.00 95.19 69 ASN A C 1
ATOM 523 O O . ASN A 1 69 ? -6.198 -0.458 -3.313 1.00 95.19 69 ASN A O 1
ATOM 527 N N . VAL A 1 70 ? -7.874 -1.057 -4.688 1.00 96.75 70 VAL A N 1
ATOM 528 C CA . VAL A 1 70 ? -7.980 -2.427 -4.193 1.00 96.75 70 VAL A CA 1
ATOM 529 C C . VAL A 1 70 ? -7.846 -3.449 -5.313 1.00 96.75 70 VAL A C 1
ATOM 531 O O . VAL A 1 70 ? -8.236 -3.219 -6.457 1.00 96.75 70 VAL A O 1
ATOM 534 N N . LEU A 1 71 ? -7.280 -4.595 -4.952 1.00 96.25 71 LEU A N 1
ATOM 535 C CA . LEU A 1 71 ? -7.105 -5.784 -5.775 1.00 96.25 71 LEU A CA 1
ATOM 536 C C . LEU A 1 71 ? -8.087 -6.858 -5.319 1.00 96.25 71 LEU A C 1
ATOM 538 O O . LEU A 1 71 ? -8.075 -7.247 -4.150 1.00 96.25 71 LEU A O 1
ATOM 542 N N . LEU A 1 72 ? -8.911 -7.367 -6.229 1.00 97.19 72 LEU A N 1
ATOM 543 C CA . LEU A 1 72 ? -9.802 -8.490 -5.960 1.00 97.19 72 LEU A CA 1
ATOM 544 C C . LEU A 1 72 ? -8.971 -9.761 -5.726 1.00 97.19 72 LEU A C 1
ATOM 546 O O . LEU A 1 72 ? -8.139 -10.127 -6.556 1.00 97.19 72 LEU A O 1
ATOM 550 N N . ARG A 1 73 ? -9.172 -10.434 -4.588 1.00 96.81 73 ARG A N 1
ATOM 551 C CA . ARG A 1 73 ? -8.448 -11.670 -4.237 1.00 96.81 73 ARG A CA 1
ATOM 552 C C . ARG A 1 73 ? -9.311 -12.914 -4.334 1.00 96.81 73 ARG A C 1
ATOM 554 O O . ARG A 1 73 ? -8.819 -13.961 -4.736 1.00 96.81 73 ARG A O 1
ATOM 561 N N . TRP A 1 74 ? -10.573 -12.811 -3.944 1.00 97.12 74 TRP A N 1
ATOM 562 C CA . TRP A 1 74 ? -11.532 -13.904 -4.047 1.00 97.12 74 TRP A CA 1
ATOM 563 C C . TRP A 1 74 ? -12.953 -13.352 -4.049 1.00 97.12 74 TRP A C 1
ATOM 565 O O . TRP A 1 74 ? -13.216 -12.303 -3.461 1.00 97.12 74 TRP A O 1
ATOM 575 N N . VAL A 1 75 ? -13.868 -14.100 -4.661 1.00 97.69 75 VAL A N 1
ATOM 576 C CA . VAL A 1 75 ? -15.312 -13.844 -4.657 1.00 97.69 75 VAL A CA 1
ATOM 577 C C . VAL A 1 75 ? -16.012 -15.114 -4.188 1.00 97.69 75 VAL A C 1
ATOM 579 O O . VAL A 1 75 ? -15.650 -16.219 -4.589 1.00 97.69 75 VAL A O 1
ATOM 582 N N . LYS A 1 76 ? -16.998 -14.968 -3.306 1.00 97.25 76 LYS A N 1
ATOM 583 C CA . LYS A 1 76 ? -17.822 -16.049 -2.766 1.00 97.25 76 LYS A CA 1
ATOM 584 C C . LYS A 1 76 ? -19.271 -15.570 -2.651 1.00 97.25 76 LYS A C 1
ATOM 586 O O . LYS A 1 76 ? -19.698 -15.058 -1.616 1.00 97.25 76 LYS A O 1
ATOM 591 N N . GLY A 1 77 ? -20.038 -15.757 -3.723 1.00 96.75 77 GLY A N 1
ATOM 592 C CA . GLY A 1 77 ? -21.418 -15.275 -3.805 1.00 96.75 77 GLY A CA 1
ATOM 593 C C . GLY A 1 77 ? -21.467 -13.748 -3.785 1.00 96.75 77 GLY A C 1
ATOM 594 O O . GLY A 1 77 ? -20.898 -13.109 -4.661 1.00 96.75 77 GLY A O 1
ATOM 595 N N . LEU A 1 78 ? -22.123 -13.175 -2.772 1.00 97.81 78 LEU A N 1
ATOM 596 C CA . LEU A 1 78 ? -22.221 -11.723 -2.568 1.00 97.81 78 LEU A CA 1
ATOM 597 C C . LEU A 1 78 ? -21.081 -11.146 -1.719 1.00 97.81 78 LEU A C 1
ATOM 599 O O . LEU A 1 78 ? -21.033 -9.936 -1.510 1.00 97.81 78 LEU A O 1
ATOM 603 N N . GLU A 1 79 ? -20.196 -11.988 -1.184 1.00 98.25 79 GLU A N 1
ATOM 604 C CA . GLU A 1 79 ? -19.018 -11.541 -0.444 1.00 98.25 79 GLU A CA 1
ATOM 605 C C . GLU A 1 79 ? -17.777 -11.636 -1.319 1.00 98.25 79 GLU A C 1
ATOM 607 O O . GLU A 1 79 ? -17.580 -12.613 -2.038 1.00 98.25 79 GLU A O 1
ATOM 612 N N . PHE A 1 80 ? -16.892 -10.659 -1.205 1.00 98.19 80 PHE A N 1
ATOM 613 C CA . PHE A 1 80 ? -15.577 -10.721 -1.817 1.00 98.19 80 PHE A CA 1
ATOM 614 C C . PHE A 1 80 ? -14.511 -10.199 -0.858 1.00 98.19 80 PHE A C 1
ATOM 616 O O . PHE A 1 80 ? -14.776 -9.412 0.056 1.00 98.19 80 PHE A O 1
ATOM 623 N N . GLY A 1 81 ? -13.285 -10.671 -1.054 1.00 97.81 81 GLY A N 1
ATOM 624 C CA . GLY A 1 81 ? -12.110 -10.177 -0.355 1.00 97.81 81 GLY A CA 1
ATOM 625 C C . GLY A 1 81 ? -11.239 -9.374 -1.298 1.00 97.81 81 GLY A C 1
ATOM 626 O O . GLY A 1 81 ? -10.907 -9.845 -2.389 1.00 97.81 81 GLY A O 1
ATOM 627 N N . CYS A 1 82 ? -10.836 -8.190 -0.857 1.00 97.50 82 CYS A N 1
ATOM 628 C CA . CYS A 1 82 ? -9.911 -7.345 -1.586 1.00 97.50 82 CYS A CA 1
ATOM 629 C C . CYS A 1 82 ? -8.687 -6.975 -0.736 1.00 97.50 82 CYS A C 1
ATOM 631 O O . CYS A 1 82 ? -8.741 -6.951 0.495 1.00 97.50 82 CYS A O 1
ATOM 633 N N . GLU A 1 83 ? -7.565 -6.735 -1.405 1.00 96.69 83 GLU A N 1
ATOM 634 C CA . GLU A 1 83 ? -6.300 -6.300 -0.810 1.00 96.69 83 GLU A CA 1
ATOM 635 C C . GLU A 1 83 ? -6.020 -4.855 -1.212 1.00 96.69 83 GLU A C 1
ATOM 637 O O . GLU A 1 83 ? -6.207 -4.490 -2.372 1.00 96.69 83 GLU A O 1
ATOM 642 N N . TYR A 1 84 ? -5.580 -4.026 -0.268 1.00 95.81 84 TYR A N 1
ATOM 643 C CA . TYR A 1 84 ? -5.178 -2.656 -0.554 1.00 95.81 84 TYR A CA 1
ATOM 644 C C . TYR A 1 84 ? -3.883 -2.665 -1.363 1.00 95.81 84 TYR A C 1
ATOM 646 O O . TYR A 1 84 ? -2.870 -3.217 -0.937 1.00 95.81 84 TYR 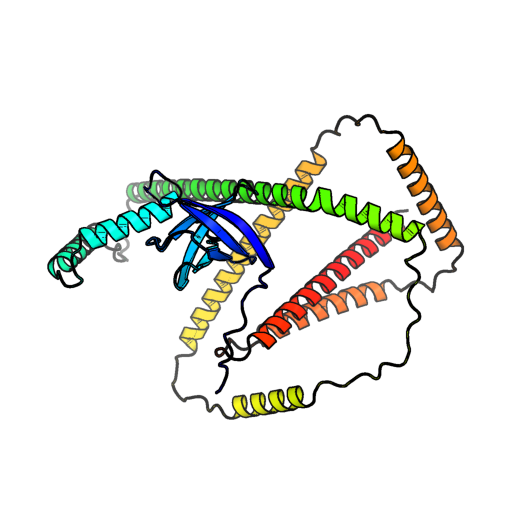A O 1
ATOM 654 N N . SER A 1 85 ? -3.909 -2.027 -2.529 1.00 92.25 85 SER A N 1
ATOM 655 C CA . SER A 1 85 ? -2.704 -1.795 -3.313 1.00 92.25 85 SER A CA 1
ATOM 656 C C . SER A 1 85 ? -1.934 -0.640 -2.675 1.00 92.25 85 SER A C 1
ATOM 658 O O . SER A 1 85 ? -2.262 0.520 -2.900 1.00 92.25 85 SER A O 1
ATOM 660 N N . THR A 1 86 ? -0.909 -0.953 -1.879 1.00 80.44 86 THR A N 1
ATOM 661 C CA . THR A 1 86 ? 0.028 0.033 -1.300 1.00 80.44 86 THR A CA 1
ATOM 662 C C . THR A 1 86 ? 0.982 0.633 -2.335 1.00 80.44 86 THR A C 1
ATOM 664 O O . THR A 1 86 ? 1.765 1.525 -2.018 1.00 80.44 86 THR A O 1
ATOM 667 N N . GLY A 1 87 ? 0.936 0.151 -3.579 1.00 62.16 87 GLY A N 1
ATOM 668 C CA . GLY A 1 87 ? 1.773 0.651 -4.656 1.00 62.16 87 GLY A CA 1
ATOM 669 C C . GLY A 1 87 ? 1.386 2.071 -5.045 1.00 62.16 87 GLY A C 1
ATOM 670 O O . GLY A 1 87 ? 0.450 2.259 -5.813 1.00 62.16 87 GLY A O 1
ATOM 671 N N . VAL A 1 88 ? 2.178 3.045 -4.592 1.00 52.12 88 VAL A N 1
ATOM 672 C CA . VAL A 1 88 ? 2.215 4.431 -5.096 1.00 52.12 88 VAL A CA 1
ATOM 673 C C . VAL A 1 88 ? 2.861 4.515 -6.490 1.00 52.12 88 VAL A C 1
ATOM 675 O O . VAL A 1 88 ? 3.353 5.567 -6.892 1.00 52.12 88 VAL A O 1
ATOM 678 N N . ALA A 1 89 ? 2.917 3.397 -7.222 1.00 54.47 89 ALA A N 1
ATOM 679 C CA . ALA A 1 89 ? 3.279 3.413 -8.627 1.00 54.47 89 ALA A CA 1
ATOM 680 C C . ALA A 1 89 ? 2.193 4.215 -9.344 1.00 54.47 89 ALA A C 1
ATOM 682 O O . ALA A 1 89 ? 1.024 3.834 -9.280 1.00 54.47 89 ALA A O 1
ATOM 683 N N . ASP A 1 90 ? 2.601 5.343 -9.928 1.00 55.03 90 ASP A N 1
ATOM 684 C CA . ASP A 1 90 ? 1.752 6.340 -10.577 1.00 55.03 90 ASP A CA 1
ATOM 685 C C . ASP A 1 90 ? 0.522 5.691 -11.222 1.00 55.03 90 ASP A C 1
ATOM 687 O O . ASP A 1 90 ? 0.634 4.896 -12.159 1.00 55.03 90 ASP A O 1
ATOM 691 N N . GLU A 1 91 ? -0.671 6.013 -10.713 1.00 59.97 91 GLU A N 1
ATOM 692 C CA . GLU A 1 91 ? -1.923 5.414 -11.190 1.00 59.97 91 GLU A CA 1
ATOM 693 C C . GLU A 1 91 ? -2.023 5.538 -12.715 1.00 59.97 91 GLU A C 1
ATOM 695 O O . GLU A 1 91 ? -2.406 4.594 -13.402 1.00 59.97 91 GLU A O 1
ATOM 700 N N . LYS A 1 92 ? -1.577 6.673 -13.267 1.00 56.56 92 LYS A N 1
ATOM 701 C CA . LYS A 1 92 ? -1.520 6.907 -14.711 1.00 56.56 92 LYS A CA 1
ATOM 702 C C . LYS A 1 92 ? -0.594 5.948 -15.447 1.00 56.56 92 LYS A C 1
ATOM 704 O O . LYS A 1 92 ? -1.018 5.415 -16.466 1.00 56.56 92 LYS A O 1
ATOM 709 N N . THR A 1 93 ? 0.637 5.726 -14.990 1.00 61.72 93 THR A N 1
ATOM 710 C CA . THR A 1 93 ? 1.563 4.823 -15.696 1.00 61.72 93 THR A CA 1
ATOM 711 C C . THR A 1 93 ? 1.101 3.384 -15.582 1.00 61.72 93 THR A C 1
ATOM 713 O O . THR A 1 93 ? 1.181 2.643 -16.557 1.00 61.72 93 THR A O 1
ATOM 716 N N . PHE A 1 94 ? 0.529 3.000 -14.443 1.00 62.97 94 PHE A N 1
ATOM 717 C CA . PHE A 1 94 ? 0.012 1.656 -14.254 1.00 62.97 94 PHE A CA 1
ATOM 718 C C . PHE A 1 94 ? -1.249 1.379 -15.096 1.00 62.97 94 PHE A C 1
ATOM 720 O O . PHE A 1 94 ? -1.321 0.348 -15.767 1.00 62.97 94 PHE A O 1
ATOM 727 N N . PHE A 1 95 ? -2.216 2.306 -15.135 1.00 68.44 95 PHE A N 1
ATOM 728 C CA . PHE A 1 95 ? -3.378 2.190 -16.024 1.00 68.44 95 PHE A CA 1
ATOM 729 C C . PHE A 1 95 ? -2.973 2.260 -17.497 1.00 68.44 95 PHE A C 1
ATOM 731 O O . PHE A 1 95 ? -3.499 1.490 -18.289 1.00 68.44 95 PHE A O 1
ATOM 738 N N . GLN A 1 96 ? -1.991 3.090 -17.862 1.00 70.31 96 GLN A N 1
ATOM 739 C CA . GLN A 1 96 ? -1.424 3.089 -19.213 1.00 70.31 96 GLN A CA 1
ATOM 740 C C . GLN A 1 96 ? -0.759 1.756 -19.552 1.00 70.31 96 GLN A C 1
ATOM 742 O O . GLN A 1 96 ? -0.895 1.298 -20.679 1.00 70.31 96 GLN A O 1
ATOM 747 N N . LEU A 1 97 ? -0.068 1.115 -18.608 1.00 73.12 97 LEU A N 1
ATOM 748 C CA . LEU A 1 97 ? 0.518 -0.211 -18.796 1.00 73.12 97 LEU A CA 1
ATOM 749 C C . LEU A 1 97 ? -0.561 -1.274 -18.995 1.00 73.12 97 LEU A C 1
ATOM 751 O O . LEU A 1 97 ? -0.440 -2.059 -19.926 1.00 73.12 97 LEU A O 1
ATOM 755 N N . ILE A 1 98 ? -1.632 -1.270 -18.198 1.00 71.31 98 ILE A N 1
ATOM 756 C CA . ILE A 1 98 ? -2.752 -2.201 -18.389 1.00 71.31 98 ILE A CA 1
ATOM 757 C C . ILE A 1 98 ? -3.475 -1.939 -19.703 1.00 71.31 98 ILE A C 1
ATOM 759 O O . ILE A 1 98 ? -3.699 -2.886 -20.442 1.00 71.31 98 ILE A O 1
ATOM 763 N N . ASP A 1 99 ? -3.826 -0.696 -20.028 1.00 71.00 99 ASP A N 1
ATOM 764 C CA . ASP A 1 99 ? -4.493 -0.398 -21.297 1.00 71.00 99 ASP A CA 1
ATOM 765 C C . ASP A 1 99 ? -3.596 -0.750 -22.477 1.00 71.00 99 ASP A C 1
ATOM 767 O O . ASP A 1 99 ? -4.078 -1.234 -23.495 1.00 71.00 99 ASP A O 1
ATOM 771 N N . ARG A 1 100 ? -2.281 -0.568 -22.342 1.00 74.12 100 ARG A N 1
ATOM 772 C CA . ARG A 1 100 ? -1.310 -0.957 -23.361 1.00 74.12 100 ARG A CA 1
ATOM 773 C C . ARG A 1 100 ? -1.178 -2.474 -23.457 1.00 74.12 100 ARG A C 1
ATOM 775 O O . ARG A 1 100 ? -1.132 -2.959 -24.575 1.00 74.12 100 ARG A O 1
ATOM 782 N N . VAL A 1 101 ? -1.199 -3.215 -22.348 1.00 72.75 101 VAL A N 1
ATOM 783 C CA . VAL A 1 101 ? -1.216 -4.689 -22.339 1.00 72.75 101 VAL A CA 1
ATOM 784 C C . VAL A 1 101 ? -2.535 -5.219 -22.894 1.00 72.75 101 VAL A C 1
ATOM 786 O O . VAL A 1 101 ? -2.500 -6.007 -23.817 1.00 72.75 101 VAL A O 1
ATOM 789 N N . ALA A 1 102 ? -3.691 -4.719 -22.465 1.00 69.62 102 ALA A N 1
ATOM 790 C CA . ALA A 1 102 ? -4.997 -5.120 -22.987 1.00 69.62 102 ALA A CA 1
ATOM 791 C C . ALA A 1 102 ? -5.183 -4.725 -24.460 1.00 69.62 102 ALA A C 1
ATOM 793 O O . ALA A 1 102 ? -5.858 -5.420 -25.216 1.00 69.62 102 ALA A O 1
ATOM 794 N N . LYS A 1 103 ? -4.587 -3.607 -24.895 1.00 70.44 103 LYS A N 1
ATOM 795 C CA . LYS A 1 103 ? -4.517 -3.221 -26.308 1.00 70.44 103 LYS A CA 1
ATOM 796 C C . LYS A 1 103 ? -3.542 -4.106 -27.077 1.00 70.44 103 LYS A C 1
ATOM 798 O O . LYS A 1 103 ? -3.834 -4.402 -28.224 1.00 70.44 103 LYS A O 1
ATOM 803 N N . LEU A 1 104 ? -2.442 -4.552 -26.470 1.00 68.44 104 LEU A N 1
ATOM 804 C CA . LEU A 1 104 ? -1.519 -5.533 -27.048 1.00 68.44 104 LEU A CA 1
ATOM 805 C C . LEU A 1 104 ? -2.106 -6.948 -27.069 1.00 68.44 104 LEU A C 1
ATOM 807 O O . LEU A 1 104 ? -1.809 -7.672 -27.996 1.00 68.44 104 LEU A O 1
ATOM 811 N N . GLU A 1 105 ? -2.969 -7.331 -26.133 1.00 73.75 105 GLU A N 1
ATOM 812 C CA . GLU A 1 105 ? -3.698 -8.608 -26.138 1.00 73.75 105 GLU A CA 1
ATOM 813 C C . GLU A 1 105 ? -4.875 -8.576 -27.122 1.00 73.75 105 GLU A C 1
ATOM 815 O O . GLU A 1 105 ? -5.212 -9.583 -27.736 1.00 73.75 105 GLU A O 1
ATOM 820 N N . ARG A 1 106 ? -5.502 -7.406 -27.311 1.00 70.44 106 ARG A N 1
ATOM 821 C CA . ARG A 1 106 ? -6.513 -7.204 -28.361 1.00 70.44 106 ARG A CA 1
ATOM 822 C C . ARG A 1 106 ? -5.908 -7.064 -29.756 1.00 70.44 106 ARG A C 1
ATOM 824 O O . ARG A 1 106 ? -6.561 -7.447 -30.719 1.00 70.44 106 ARG A O 1
ATOM 831 N N . ALA A 1 107 ? -4.715 -6.480 -29.876 1.00 67.62 107 ALA A N 1
ATOM 832 C CA . ALA A 1 107 ? -4.015 -6.314 -31.152 1.00 67.62 107 ALA A CA 1
ATOM 833 C C . ALA A 1 107 ? -3.147 -7.530 -31.508 1.00 67.62 107 ALA A C 1
ATOM 835 O O . ALA A 1 107 ? -3.000 -7.849 -32.680 1.00 67.62 107 ALA A O 1
ATOM 836 N N . GLY A 1 108 ? -2.586 -8.199 -30.507 1.00 53.19 108 GLY A N 1
ATOM 837 C CA . GLY A 1 108 ? -1.853 -9.453 -30.601 1.00 53.19 108 GLY A CA 1
ATOM 838 C C . GLY A 1 108 ? -2.781 -10.586 -30.207 1.00 53.19 108 GLY A C 1
ATOM 839 O O . GLY A 1 108 ? -2.819 -11.002 -29.049 1.00 53.19 108 GLY A O 1
ATOM 840 N N . GLY A 1 109 ? -3.562 -11.040 -31.184 1.00 50.91 109 GLY A N 1
ATOM 841 C CA . GLY A 1 109 ? -4.422 -12.200 -31.041 1.00 50.91 109 GLY A CA 1
ATOM 842 C C . GLY A 1 109 ? -3.666 -13.404 -30.478 1.00 50.91 109 GLY A C 1
ATOM 843 O O . GLY A 1 109 ? -2.495 -13.626 -30.771 1.00 50.91 109 GLY A O 1
ATOM 844 N N . THR A 1 110 ? -4.365 -14.168 -29.637 1.00 50.97 110 THR A N 1
ATOM 845 C CA . THR A 1 110 ? -4.184 -15.615 -29.443 1.00 50.97 110 THR A CA 1
ATOM 846 C C . THR A 1 110 ? -2.773 -16.151 -29.712 1.00 50.97 110 THR A C 1
ATOM 848 O O . THR A 1 110 ? -2.581 -16.741 -30.761 1.00 50.97 110 THR A O 1
ATOM 851 N N . ALA A 1 111 ? -1.820 -15.945 -28.792 1.00 51.44 111 ALA A N 1
ATOM 852 C CA . ALA A 1 111 ? -0.589 -16.720 -28.505 1.00 51.44 111 ALA A CA 1
ATOM 853 C C . ALA A 1 111 ? 0.075 -17.600 -29.607 1.00 51.44 111 ALA A C 1
ATOM 855 O O . ALA A 1 111 ? 0.736 -18.586 -29.291 1.00 51.44 111 ALA A O 1
ATOM 856 N N . GLY A 1 112 ? -0.064 -17.270 -30.885 1.00 56.25 112 GLY A N 1
ATOM 857 C CA . GLY A 1 112 ? 0.242 -18.172 -31.993 1.00 56.25 112 GLY A CA 1
ATOM 858 C C . GLY A 1 112 ? 0.454 -17.463 -33.322 1.00 56.25 112 GLY A C 1
ATOM 859 O O . GLY A 1 112 ? 0.685 -18.134 -34.322 1.00 56.25 112 GLY A O 1
ATOM 860 N N . ASP A 1 113 ? 0.420 -16.130 -33.341 1.00 63.16 113 ASP A N 1
ATOM 861 C CA . ASP A 1 113 ? 0.720 -15.366 -34.545 1.00 63.16 113 ASP A CA 1
ATOM 862 C C . ASP A 1 113 ? 2.241 -15.199 -34.664 1.00 63.16 113 ASP A C 1
ATOM 864 O O . ASP A 1 113 ? 2.841 -14.231 -34.188 1.00 63.16 113 ASP A O 1
ATOM 868 N N . ALA A 1 114 ? 2.883 -16.222 -35.236 1.00 72.19 114 ALA A N 1
ATOM 869 C CA . ALA A 1 114 ? 4.325 -16.270 -35.484 1.00 72.19 114 ALA A CA 1
ATOM 870 C C . ALA A 1 114 ? 4.823 -15.039 -36.266 1.00 72.19 114 ALA A C 1
ATOM 872 O O . ALA A 1 114 ? 5.959 -14.604 -36.076 1.00 72.19 114 ALA A O 1
ATOM 873 N N . ASP A 1 115 ? 3.943 -14.429 -37.060 1.00 72.62 115 ASP A N 1
ATOM 874 C CA . ASP A 1 115 ? 4.228 -13.248 -37.869 1.00 72.62 115 ASP A CA 1
ATOM 875 C C . ASP A 1 115 ? 4.438 -11.986 -37.016 1.00 72.62 115 ASP A C 1
ATOM 877 O O . ASP A 1 115 ? 5.334 -11.191 -37.298 1.00 72.62 115 ASP A O 1
ATOM 881 N N . ALA A 1 116 ? 3.703 -11.822 -35.909 1.00 65.31 116 ALA A N 1
ATOM 882 C CA . ALA A 1 116 ? 3.909 -10.697 -34.991 1.00 65.31 116 ALA A CA 1
ATOM 883 C C . ALA A 1 116 ? 5.241 -10.810 -34.229 1.00 65.31 116 ALA A C 1
ATOM 885 O O . ALA A 1 116 ? 5.870 -9.805 -33.891 1.00 65.31 116 ALA A O 1
ATOM 886 N N . LEU A 1 117 ? 5.685 -12.044 -33.972 1.00 72.94 117 LEU A N 1
ATOM 887 C CA . LEU A 1 117 ? 6.971 -12.327 -33.339 1.00 72.94 117 LEU A CA 1
ATOM 888 C C . LEU A 1 117 ? 8.125 -12.089 -34.324 1.00 72.94 117 LEU A C 1
ATOM 890 O O . LEU A 1 117 ? 9.130 -11.491 -33.943 1.00 72.94 117 LEU A O 1
ATOM 894 N N . ALA A 1 118 ? 7.945 -12.458 -35.596 1.00 80.06 118 ALA A N 1
ATOM 895 C CA . ALA A 1 118 ? 8.889 -12.156 -36.671 1.00 80.06 118 ALA A CA 1
ATOM 896 C C . ALA A 1 118 ? 9.048 -10.640 -36.897 1.00 80.06 118 ALA A C 1
ATOM 898 O O . ALA A 1 118 ? 10.170 -10.157 -37.041 1.00 80.06 118 ALA A O 1
ATOM 899 N N . ASP A 1 119 ? 7.958 -9.871 -36.841 1.00 77.75 119 ASP A N 1
ATOM 900 C CA . ASP A 1 119 ? 8.002 -8.411 -37.003 1.00 77.75 119 ASP A CA 1
ATOM 901 C C . ASP A 1 119 ? 8.716 -7.713 -35.825 1.00 77.75 119 ASP A C 1
ATOM 903 O O . ASP A 1 119 ? 9.436 -6.722 -35.991 1.00 77.75 119 ASP A O 1
ATOM 907 N N . LEU A 1 120 ? 8.588 -8.266 -34.613 1.00 73.00 120 LEU A N 1
ATOM 908 C CA . LEU A 1 120 ? 9.305 -7.779 -33.433 1.00 73.00 120 LEU A CA 1
ATOM 909 C C . LEU A 1 120 ? 10.806 -8.098 -33.517 1.00 73.00 120 LEU A C 1
ATOM 911 O O . LEU A 1 120 ? 11.621 -7.213 -33.252 1.00 73.00 120 LEU A O 1
ATOM 915 N N . VAL A 1 121 ? 11.175 -9.309 -33.952 1.00 86.38 121 VAL A N 1
ATOM 916 C CA . VAL A 1 121 ? 12.575 -9.686 -34.221 1.00 86.38 121 VAL A CA 1
ATOM 917 C C . VAL A 1 121 ? 13.184 -8.766 -35.279 1.00 86.38 121 VAL A C 1
ATOM 919 O O . VAL A 1 121 ? 14.248 -8.197 -35.044 1.00 86.38 121 VAL A O 1
ATOM 922 N N . HIS A 1 122 ? 12.470 -8.500 -36.375 1.00 90.00 122 HIS A N 1
ATOM 923 C CA . HIS A 1 122 ? 12.975 -7.622 -37.429 1.00 90.00 122 HIS A CA 1
ATOM 924 C C . HIS A 1 122 ? 13.191 -6.176 -36.940 1.00 90.00 122 HIS A C 1
ATOM 926 O O . HIS A 1 122 ? 14.165 -5.519 -37.315 1.00 90.00 122 HIS A O 1
ATOM 932 N N . ARG A 1 123 ? 12.330 -5.674 -36.042 1.00 82.94 123 ARG A N 1
ATOM 933 C CA . ARG A 1 123 ? 12.519 -4.360 -35.399 1.00 82.94 123 ARG A CA 1
ATOM 934 C C . ARG A 1 123 ? 13.705 -4.320 -34.441 1.00 82.94 123 ARG A C 1
ATOM 936 O O . ARG A 1 123 ? 14.341 -3.270 -34.356 1.00 82.94 123 ARG A O 1
ATOM 943 N N . ILE A 1 124 ? 13.993 -5.409 -33.728 1.00 81.25 124 ILE A N 1
ATOM 944 C CA . ILE A 1 124 ? 15.181 -5.505 -32.867 1.00 81.25 124 ILE A CA 1
ATOM 945 C C . ILE A 1 124 ? 16.441 -5.490 -33.734 1.00 81.25 124 ILE A C 1
ATOM 947 O O . ILE A 1 124 ? 17.301 -4.646 -33.507 1.0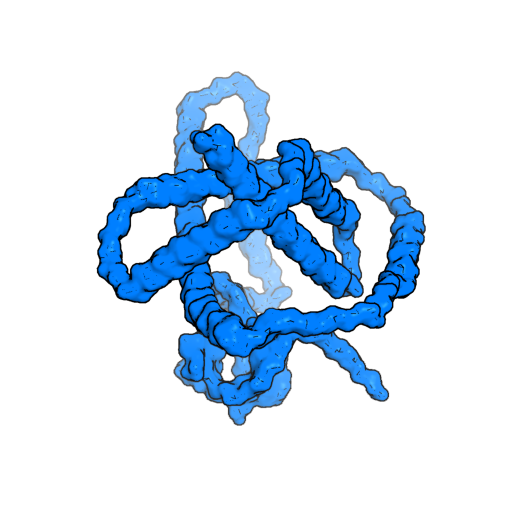0 81.25 124 ILE A O 1
ATOM 951 N N . GLU A 1 125 ? 16.498 -6.297 -34.793 1.00 87.50 125 GLU A N 1
ATOM 952 C CA . GLU A 1 125 ? 17.630 -6.313 -35.732 1.00 87.50 125 GLU A CA 1
ATOM 953 C C . GLU A 1 125 ? 17.856 -4.944 -36.393 1.00 87.50 125 GLU A C 1
ATOM 955 O O . GLU A 1 125 ? 18.988 -4.484 -36.525 1.00 87.50 125 GLU A O 1
ATOM 960 N N . ALA A 1 126 ? 16.785 -4.234 -36.761 1.00 83.50 126 ALA A N 1
ATOM 961 C CA . ALA A 1 126 ? 16.885 -2.886 -37.320 1.00 83.50 126 ALA A CA 1
ATOM 962 C C . ALA A 1 126 ? 17.402 -1.845 -36.306 1.00 83.50 126 ALA A C 1
ATOM 964 O O . ALA A 1 126 ? 18.028 -0.856 -36.698 1.00 83.50 126 ALA A O 1
ATOM 965 N N . LEU A 1 127 ? 17.131 -2.036 -35.009 1.00 77.56 127 LEU A N 1
ATOM 966 C CA . LEU A 1 127 ? 17.660 -1.186 -33.941 1.00 77.56 127 LEU A CA 1
ATOM 967 C C . LEU A 1 127 ? 19.117 -1.522 -33.619 1.00 77.56 127 LEU A C 1
ATOM 969 O O . LEU A 1 127 ? 19.909 -0.599 -33.443 1.00 77.56 127 LEU A O 1
ATOM 973 N N . GLU A 1 128 ? 19.480 -2.801 -33.613 1.00 76.44 128 GLU A N 1
ATOM 974 C CA . GLU A 1 128 ? 20.861 -3.260 -33.440 1.00 76.44 128 GLU A CA 1
ATOM 975 C C . GLU A 1 128 ? 21.745 -2.820 -34.613 1.00 76.44 128 GLU A C 1
ATOM 977 O O . GLU A 1 128 ? 22.835 -2.305 -34.392 1.00 76.44 128 GLU A O 1
ATOM 982 N N . ALA A 1 129 ? 21.243 -2.867 -35.851 1.00 79.81 129 ALA A N 1
ATOM 983 C CA . ALA A 1 129 ? 21.941 -2.332 -37.024 1.00 79.81 129 ALA A CA 1
ATOM 984 C C . ALA A 1 129 ? 22.102 -0.798 -36.997 1.00 79.81 129 ALA A C 1
ATOM 986 O O . ALA A 1 129 ? 22.979 -0.244 -37.661 1.00 79.81 129 ALA A O 1
ATOM 987 N N . ARG A 1 130 ? 21.245 -0.090 -36.246 1.00 79.19 130 ARG A N 1
ATOM 988 C CA . ARG A 1 130 ? 21.367 1.356 -35.999 1.00 79.19 130 ARG A CA 1
ATOM 989 C C . ARG A 1 130 ? 22.301 1.686 -34.845 1.00 79.19 130 ARG A C 1
ATOM 991 O O . ARG A 1 130 ? 22.727 2.838 -34.741 1.00 79.19 130 ARG A O 1
ATOM 998 N N . GLN A 1 131 ? 22.588 0.724 -33.974 1.00 72.56 131 GLN A N 1
ATOM 999 C CA . GLN A 1 131 ? 23.615 0.889 -32.967 1.00 72.56 131 GLN A CA 1
ATOM 1000 C C . GLN A 1 131 ? 24.958 0.891 -33.708 1.00 72.56 131 GLN A C 1
ATOM 1002 O O . GLN A 1 131 ? 25.258 -0.066 -34.422 1.00 72.56 131 GLN A O 1
ATOM 1007 N N . PRO A 1 132 ? 25.749 1.977 -33.629 1.00 61.91 132 PRO A N 1
ATOM 1008 C CA . PRO A 1 132 ? 27.057 1.986 -34.262 1.00 61.91 132 PRO A CA 1
ATOM 1009 C C . PRO A 1 132 ? 27.843 0.808 -33.690 1.00 61.91 132 PRO A C 1
ATOM 1011 O O . PRO A 1 132 ? 27.909 0.661 -32.467 1.00 61.91 132 PRO A O 1
ATOM 1014 N N . ALA A 1 133 ? 28.363 -0.047 -34.577 1.00 57.41 133 ALA A N 1
ATOM 1015 C CA . ALA A 1 133 ? 29.166 -1.195 -34.185 1.00 57.41 133 ALA A CA 1
ATOM 1016 C C . ALA A 1 133 ? 30.201 -0.735 -33.145 1.00 57.41 133 ALA A C 1
ATOM 1018 O O . ALA A 1 133 ? 30.776 0.346 -33.330 1.00 57.41 133 ALA A O 1
ATOM 1019 N N . PRO A 1 134 ? 30.404 -1.493 -32.048 1.00 57.31 134 PRO A N 1
ATOM 1020 C CA . PRO A 1 134 ? 31.435 -1.163 -31.077 1.00 57.31 134 PRO A CA 1
ATOM 1021 C C . PRO A 1 134 ? 32.721 -0.962 -31.865 1.00 57.31 134 PRO A C 1
ATOM 1023 O O . PRO A 1 134 ? 33.101 -1.838 -32.644 1.00 57.31 134 PRO A O 1
ATOM 1026 N N . VAL A 1 135 ? 33.291 0.241 -31.756 1.00 60.38 135 VAL A N 1
ATOM 1027 C CA . VAL A 1 135 ? 34.506 0.629 -32.468 1.00 60.38 135 VAL A CA 1
ATOM 1028 C C . VAL A 1 135 ? 35.536 -0.425 -32.099 1.00 60.38 135 VAL A C 1
ATOM 1030 O O . VAL A 1 135 ? 35.968 -0.485 -30.952 1.00 60.38 135 VAL A O 1
ATOM 1033 N N . ALA A 1 136 ? 35.801 -1.344 -33.028 1.00 52.94 136 ALA A N 1
ATOM 1034 C CA . ALA A 1 136 ? 36.777 -2.393 -32.824 1.00 52.94 136 ALA A CA 1
ATOM 1035 C C . ALA A 1 136 ? 38.092 -1.686 -32.520 1.00 52.94 136 ALA A C 1
ATOM 1037 O O . ALA A 1 136 ? 38.470 -0.808 -33.295 1.00 52.94 136 ALA A O 1
ATOM 1038 N N . ASP A 1 137 ? 38.710 -2.030 -31.388 1.00 53.12 137 ASP A N 1
ATOM 1039 C CA . ASP A 1 137 ? 39.985 -1.494 -30.921 1.00 53.12 137 ASP A CA 1
ATOM 1040 C C . ASP A 1 137 ? 40.987 -1.431 -32.079 1.00 53.12 137 ASP A C 1
ATOM 1042 O O . ASP A 1 137 ? 41.682 -2.400 -32.392 1.00 53.12 137 ASP A O 1
ATOM 1046 N N . THR A 1 138 ? 41.066 -0.277 -32.740 1.00 53.94 138 THR A N 1
ATOM 1047 C CA . THR A 1 138 ? 42.149 0.051 -33.655 1.00 53.94 138 THR A CA 1
ATOM 1048 C C . THR A 1 138 ? 43.329 0.446 -32.791 1.00 53.94 138 THR A C 1
ATOM 1050 O O . THR A 1 138 ? 43.624 1.620 -32.596 1.00 53.94 138 THR A O 1
ATOM 1053 N N . SER A 1 139 ? 43.988 -0.569 -32.241 1.00 56.59 139 SER A N 1
ATOM 1054 C CA . SER A 1 139 ? 45.362 -0.492 -31.767 1.00 56.59 139 SER A CA 1
ATOM 1055 C C . SER A 1 139 ? 46.285 -0.388 -32.984 1.00 56.59 139 SER A C 1
ATOM 1057 O O . SER A 1 139 ? 46.861 -1.360 -33.463 1.00 56.59 139 SER A O 1
ATOM 1059 N N . ALA A 1 140 ? 46.380 0.814 -33.535 1.00 52.50 140 ALA A N 1
ATOM 1060 C CA . ALA A 1 140 ? 47.436 1.200 -34.457 1.00 52.50 140 ALA A CA 1
ATOM 1061 C C . ALA A 1 140 ? 47.676 2.693 -34.251 1.00 52.50 140 ALA A C 1
ATOM 1063 O O . ALA A 1 140 ? 46.708 3.447 -34.217 1.00 52.50 140 ALA A O 1
ATOM 1064 N N . ASP A 1 141 ? 48.941 3.078 -34.086 1.00 57.53 141 ASP A N 1
ATOM 1065 C CA . ASP A 1 141 ? 49.457 4.416 -33.761 1.00 57.53 141 ASP A CA 1
ATOM 1066 C C . ASP A 1 141 ? 49.120 5.495 -34.818 1.00 57.53 141 ASP A C 1
ATOM 1068 O O . ASP A 1 141 ? 50.000 6.124 -35.402 1.00 57.53 141 ASP A O 1
ATOM 1072 N N . GLY A 1 142 ? 47.838 5.690 -35.119 1.00 59.69 142 GLY A N 1
ATOM 1073 C CA . GLY A 1 142 ? 47.337 6.784 -35.934 1.00 59.69 142 GLY A CA 1
ATOM 1074 C C . GLY A 1 142 ? 47.069 7.984 -35.043 1.00 59.69 142 GLY A C 1
ATOM 1075 O O . GLY A 1 142 ? 46.305 7.869 -34.086 1.00 59.69 142 GLY A O 1
ATOM 1076 N N . GLU A 1 143 ? 47.698 9.118 -35.360 1.00 66.81 143 GLU A N 1
ATOM 1077 C CA . GLU A 1 143 ? 47.358 10.430 -34.806 1.00 66.81 143 GLU A CA 1
ATOM 1078 C C . GLU A 1 143 ? 45.832 10.583 -34.782 1.00 66.81 143 GLU A C 1
ATOM 1080 O O . GLU A 1 143 ? 45.174 10.629 -35.824 1.00 66.81 143 GLU A O 1
ATOM 1085 N N . ILE A 1 144 ? 45.264 10.574 -33.575 1.00 69.12 144 ILE A N 1
ATOM 1086 C CA . ILE A 1 144 ? 43.848 10.844 -33.366 1.00 69.12 144 ILE A CA 1
ATOM 1087 C C . ILE A 1 144 ? 43.646 12.291 -33.793 1.00 69.12 144 ILE A C 1
ATOM 1089 O O . ILE A 1 144 ? 44.249 13.188 -33.216 1.00 69.12 144 ILE A O 1
ATOM 1093 N N . ASP A 1 145 ? 42.824 12.493 -34.817 1.00 80.00 145 ASP A N 1
ATOM 1094 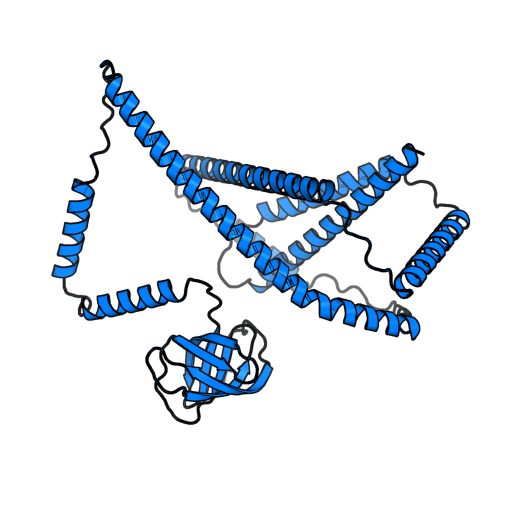C CA . ASP A 1 145 ? 42.426 13.815 -35.287 1.00 80.00 145 ASP A CA 1
ATOM 1095 C C . ASP A 1 145 ? 41.877 14.628 -34.099 1.00 80.00 145 ASP A C 1
ATOM 1097 O O . ASP A 1 145 ? 40.856 14.258 -33.503 1.00 80.00 145 ASP A O 1
ATOM 1101 N N . ASP A 1 146 ? 42.584 15.697 -33.717 1.00 85.75 146 ASP A N 1
ATOM 1102 C CA . ASP A 1 146 ? 42.280 16.526 -32.541 1.00 85.75 146 ASP A CA 1
ATOM 1103 C C . ASP A 1 146 ? 40.828 17.047 -32.577 1.00 85.75 146 ASP A C 1
ATOM 1105 O O . ASP A 1 146 ? 40.171 17.176 -31.536 1.00 85.75 146 ASP A O 1
ATOM 1109 N N . ASP A 1 147 ? 40.273 17.249 -33.777 1.00 83.31 147 ASP A N 1
ATOM 1110 C CA . ASP A 1 147 ? 38.886 17.672 -33.979 1.00 83.31 147 ASP A CA 1
ATOM 1111 C C . ASP A 1 147 ? 37.871 16.576 -33.596 1.00 83.31 147 ASP A C 1
ATOM 1113 O O . ASP A 1 147 ? 36.800 16.859 -33.037 1.00 83.31 147 ASP A O 1
ATOM 1117 N N . ALA A 1 148 ? 38.200 15.302 -33.834 1.00 80.00 148 ALA A N 1
ATOM 1118 C CA . ALA A 1 148 ? 37.363 14.174 -33.433 1.00 80.00 148 ALA A CA 1
ATOM 1119 C C . ALA A 1 148 ? 37.373 13.988 -31.908 1.00 80.00 148 ALA A C 1
ATOM 1121 O O . ALA A 1 148 ? 36.317 13.746 -31.310 1.00 80.00 148 ALA A O 1
ATOM 1122 N N . ALA A 1 149 ? 38.534 14.173 -31.270 1.00 81.75 149 ALA A N 1
ATOM 1123 C CA . ALA A 1 149 ? 38.661 14.148 -29.815 1.00 81.75 149 ALA A CA 1
ATOM 1124 C C . ALA A 1 149 ? 37.852 15.284 -29.165 1.00 81.75 149 ALA A C 1
ATOM 1126 O O . ALA A 1 149 ? 37.058 15.036 -28.251 1.00 81.75 149 ALA A O 1
ATOM 1127 N N . ALA A 1 150 ? 37.953 16.510 -29.690 1.00 87.00 150 ALA A N 1
ATOM 1128 C CA . ALA A 1 150 ? 37.171 17.653 -29.219 1.00 87.00 150 ALA A CA 1
ATOM 1129 C C . ALA A 1 150 ? 35.652 17.425 -29.347 1.00 87.00 150 ALA A C 1
ATOM 1131 O O . ALA A 1 150 ? 34.889 17.723 -28.422 1.00 87.00 150 ALA A O 1
ATOM 1132 N N . SER A 1 151 ? 35.195 16.838 -30.459 1.00 83.94 151 SER A N 1
ATOM 1133 C CA . SER A 1 151 ? 33.779 16.493 -30.659 1.00 83.94 151 SER A CA 1
ATOM 1134 C C . SER A 1 151 ? 33.278 15.448 -29.653 1.00 83.94 151 SER A C 1
ATOM 1136 O O . SER A 1 151 ? 32.159 15.548 -29.132 1.00 83.94 151 SER A O 1
ATOM 1138 N N . LEU A 1 152 ? 34.112 14.450 -29.345 1.00 83.31 152 LEU A N 1
ATOM 1139 C CA . LEU A 1 152 ? 33.796 13.394 -28.387 1.00 83.31 152 LEU A CA 1
ATOM 1140 C C . LEU A 1 152 ? 33.718 13.956 -26.960 1.00 83.31 152 LEU A C 1
ATOM 1142 O O . LEU A 1 152 ? 32.731 13.698 -26.268 1.00 83.31 152 LEU A O 1
ATOM 1146 N N . HIS A 1 153 ? 34.667 14.805 -26.558 1.00 86.06 153 HIS A N 1
ATOM 1147 C CA . HIS A 1 153 ? 34.619 15.505 -25.271 1.00 86.06 153 HIS A CA 1
ATOM 1148 C C . HIS A 1 153 ? 33.346 16.343 -25.112 1.00 86.06 153 HIS A C 1
ATOM 1150 O O . HIS A 1 153 ? 32.655 16.228 -24.102 1.00 86.06 153 HIS A O 1
ATOM 1156 N N . LEU A 1 154 ? 32.945 17.089 -26.146 1.00 89.06 154 LEU A N 1
ATOM 1157 C CA . LEU A 1 154 ? 31.732 17.911 -26.102 1.00 89.06 154 LEU A CA 1
ATOM 1158 C C . LEU A 1 154 ? 30.454 17.060 -25.964 1.00 89.06 154 LEU A C 1
ATOM 1160 O O . LEU A 1 154 ? 29.482 17.467 -25.318 1.00 89.06 154 LEU A O 1
ATOM 1164 N N . ARG A 1 155 ? 30.447 15.845 -26.531 1.00 84.81 155 ARG A N 1
ATOM 1165 C CA . ARG A 1 155 ? 29.367 14.864 -26.336 1.00 84.81 155 ARG A CA 1
ATOM 1166 C C . ARG A 1 155 ? 29.367 14.273 -24.929 1.00 84.81 155 ARG A C 1
ATOM 1168 O O . ARG A 1 155 ? 28.284 14.174 -24.352 1.00 84.81 155 ARG A O 1
ATOM 1175 N N . ILE A 1 156 ? 30.531 13.913 -24.385 1.00 85.94 156 ILE A N 1
ATOM 1176 C CA . ILE A 1 156 ? 30.660 13.429 -23.002 1.00 85.94 156 ILE A CA 1
ATOM 1177 C C . ILE A 1 156 ? 30.147 14.495 -22.035 1.00 85.94 156 ILE A C 1
ATOM 1179 O O . ILE A 1 156 ? 29.276 14.194 -21.225 1.00 85.94 156 ILE A O 1
ATOM 1183 N N . ASP A 1 157 ? 30.579 15.747 -22.186 1.00 90.44 157 ASP A N 1
ATOM 1184 C CA . ASP A 1 157 ? 30.150 16.859 -21.333 1.00 90.44 157 ASP A CA 1
ATOM 1185 C C . ASP A 1 157 ? 28.642 17.091 -21.406 1.00 90.44 157 ASP A C 1
ATOM 1187 O O . ASP A 1 157 ? 27.985 17.374 -20.402 1.00 90.44 157 ASP A O 1
ATOM 1191 N N . LYS A 1 158 ? 28.053 16.951 -22.599 1.00 90.88 158 LYS A N 1
ATOM 1192 C CA . LYS A 1 158 ? 26.603 17.057 -22.766 1.00 90.88 158 LYS A CA 1
ATOM 1193 C C . LYS A 1 158 ? 25.874 15.933 -22.033 1.00 90.88 158 LYS A C 1
ATOM 1195 O O . LYS A 1 158 ? 24.879 16.207 -21.363 1.00 90.88 158 LYS A O 1
ATOM 1200 N N . VAL A 1 159 ? 26.351 14.693 -22.150 1.00 85.94 159 VAL A N 1
ATOM 1201 C CA . VAL A 1 159 ? 25.766 13.540 -21.449 1.00 85.94 159 VAL A CA 1
ATOM 1202 C C . VAL A 1 159 ? 25.924 13.699 -19.936 1.00 85.94 159 VAL A C 1
ATOM 1204 O O . VAL A 1 159 ? 24.935 13.545 -19.218 1.00 85.94 159 VAL A O 1
ATOM 1207 N N . ALA A 1 160 ? 27.104 14.103 -19.462 1.00 87.25 160 ALA A N 1
ATOM 1208 C CA . ALA A 1 160 ? 27.379 14.374 -18.054 1.00 87.25 160 ALA A CA 1
ATOM 1209 C C . ALA A 1 160 ? 26.425 15.439 -17.490 1.00 87.25 160 ALA A C 1
ATOM 1211 O O . ALA A 1 160 ? 25.704 15.162 -16.535 1.00 87.25 160 ALA A O 1
ATOM 1212 N N . LYS A 1 161 ? 26.274 16.587 -18.165 1.00 91.00 161 LYS A N 1
ATOM 1213 C CA . LYS A 1 161 ? 25.325 17.643 -17.760 1.00 91.00 161 LYS A CA 1
ATOM 1214 C C . LYS A 1 161 ? 23.874 17.166 -17.725 1.00 91.00 161 LYS A C 1
ATOM 1216 O O . LYS A 1 161 ? 23.105 17.564 -16.846 1.00 91.00 161 LYS A O 1
ATOM 1221 N N . THR A 1 162 ? 23.463 16.319 -18.674 1.00 86.69 162 THR A N 1
ATOM 1222 C CA . THR A 1 162 ? 22.107 15.746 -18.648 1.00 86.69 162 THR A CA 1
ATOM 1223 C C . THR A 1 162 ? 21.914 14.750 -17.508 1.00 86.69 162 THR A C 1
ATOM 1225 O O . THR A 1 162 ? 20.834 14.733 -16.916 1.00 86.69 162 THR A O 1
ATOM 1228 N N . ALA A 1 163 ? 22.943 13.967 -17.174 1.00 82.69 163 ALA A N 1
ATOM 1229 C CA . ALA A 1 163 ? 22.927 13.035 -16.054 1.00 82.69 163 ALA A CA 1
ATOM 1230 C C . ALA A 1 163 ? 22.891 13.779 -14.710 1.00 82.69 163 ALA A C 1
ATOM 1232 O O . ALA A 1 163 ? 22.059 13.450 -13.871 1.00 82.69 163 ALA A O 1
ATOM 1233 N N . GLU A 1 164 ? 23.686 14.838 -14.544 1.00 89.69 164 GLU A N 1
ATOM 1234 C CA . GLU A 1 164 ? 23.659 15.722 -13.370 1.00 89.69 164 GLU A CA 1
ATOM 1235 C C . GLU A 1 164 ? 22.289 16.387 -13.197 1.00 89.69 164 GLU A C 1
ATOM 1237 O O . GLU A 1 164 ? 21.695 16.339 -12.124 1.00 89.69 164 GLU A O 1
ATOM 1242 N N . SER A 1 165 ? 21.714 16.924 -14.279 1.00 88.56 165 SER A N 1
ATOM 1243 C CA . SER A 1 165 ? 20.371 17.526 -14.250 1.00 88.56 165 SER A CA 1
ATOM 1244 C C . SER A 1 165 ? 19.267 16.511 -13.930 1.00 88.56 165 SER A C 1
ATOM 1246 O O . SER A 1 165 ? 18.181 16.876 -13.474 1.00 88.56 165 SER A O 1
ATOM 1248 N N . TYR A 1 166 ? 19.480 15.235 -14.252 1.00 84.38 166 TYR A N 1
ATOM 1249 C CA . TYR A 1 166 ? 18.565 14.162 -13.881 1.00 84.38 166 TYR A CA 1
ATOM 1250 C C . TYR A 1 166 ? 18.736 13.788 -12.406 1.00 84.38 166 TYR A C 1
ATOM 1252 O O . TYR A 1 166 ? 17.736 13.737 -11.694 1.00 84.38 166 TYR A O 1
ATOM 1260 N N . ALA A 1 167 ? 19.978 13.624 -11.941 1.00 83.81 167 ALA A N 1
ATOM 1261 C CA . ALA A 1 167 ? 20.307 13.350 -10.545 1.00 83.81 167 ALA A CA 1
ATOM 1262 C C . ALA A 1 167 ? 19.746 14.434 -9.609 1.00 83.81 167 ALA A C 1
ATOM 1264 O O . ALA A 1 167 ? 18.991 14.110 -8.694 1.00 83.81 167 ALA A O 1
ATOM 1265 N N . ALA A 1 168 ? 19.968 15.713 -9.925 1.00 88.56 168 ALA A N 1
ATOM 1266 C CA . ALA A 1 168 ? 19.437 16.840 -9.158 1.00 88.56 168 ALA A CA 1
ATOM 1267 C C . ALA A 1 168 ? 17.897 16.835 -9.089 1.00 88.56 168 ALA A C 1
ATOM 1269 O O . ALA A 1 168 ? 17.310 17.077 -8.038 1.00 88.56 168 ALA A O 1
ATOM 1270 N N . ARG A 1 169 ? 17.209 16.496 -10.191 1.00 87.25 169 ARG A N 1
ATOM 1271 C CA . ARG A 1 169 ? 15.739 16.367 -10.194 1.00 87.25 169 ARG A CA 1
ATOM 1272 C C . ARG A 1 169 ? 15.256 15.194 -9.350 1.00 87.25 169 ARG A C 1
ATOM 1274 O O . ARG A 1 169 ? 14.219 15.308 -8.700 1.00 87.25 169 ARG A O 1
ATOM 1281 N N . THR A 1 170 ? 15.975 14.074 -9.362 1.00 79.38 170 THR A N 1
ATOM 1282 C CA . THR A 1 170 ? 15.632 12.929 -8.513 1.00 79.38 170 THR A CA 1
ATOM 1283 C C . THR A 1 170 ? 15.900 13.207 -7.038 1.00 79.38 170 THR A C 1
ATOM 1285 O O . THR A 1 170 ? 15.087 12.815 -6.208 1.00 79.38 170 THR A O 1
ATOM 1288 N N . GLU A 1 171 ? 16.972 13.926 -6.707 1.00 89.38 171 GLU A N 1
ATOM 1289 C CA . GLU A 1 171 ? 17.273 14.354 -5.338 1.00 89.38 171 GLU A CA 1
ATOM 1290 C C . GLU A 1 171 ? 16.218 15.327 -4.812 1.00 89.38 171 GLU A C 1
ATOM 1292 O O . GLU A 1 171 ? 15.693 15.107 -3.724 1.00 89.38 171 GLU A O 1
ATOM 1297 N N . GLN A 1 172 ? 15.828 16.327 -5.612 1.00 88.88 172 GLN A N 1
ATOM 1298 C CA . GLN A 1 172 ? 14.739 17.247 -5.275 1.00 88.88 172 GLN A CA 1
ATOM 1299 C C . GLN A 1 172 ? 13.431 16.488 -5.010 1.00 88.88 172 GLN A C 1
ATOM 1301 O O . GLN A 1 172 ? 12.793 16.684 -3.983 1.00 88.88 172 GLN A O 1
ATOM 1306 N N . PHE A 1 173 ? 13.064 15.560 -5.899 1.00 86.94 173 PHE A N 1
ATOM 1307 C CA . PHE A 1 173 ? 11.853 14.755 -5.740 1.00 86.94 173 PHE A CA 1
ATOM 1308 C C . PHE A 1 173 ? 11.872 13.895 -4.467 1.00 86.94 173 PHE A C 1
ATOM 1310 O O . PHE A 1 173 ? 10.840 13.728 -3.817 1.00 86.94 173 PHE A O 1
ATOM 1317 N N . LEU A 1 174 ? 13.028 13.324 -4.111 1.00 84.19 174 LEU A N 1
ATOM 1318 C CA . LEU A 1 174 ? 13.175 12.549 -2.880 1.00 84.19 174 LEU A CA 1
ATOM 1319 C C . LEU A 1 174 ? 13.112 13.445 -1.639 1.00 84.19 174 LEU A C 1
ATOM 1321 O O . LEU A 1 174 ? 12.444 13.064 -0.682 1.00 84.19 174 LEU A O 1
ATOM 1325 N N . ALA A 1 175 ? 13.745 14.621 -1.670 1.00 87.56 175 ALA A N 1
ATOM 1326 C CA . ALA A 1 175 ? 13.690 15.600 -0.587 1.00 87.56 175 ALA A CA 1
ATOM 1327 C C . ALA A 1 175 ? 12.247 16.050 -0.311 1.00 87.56 175 ALA A C 1
ATOM 1329 O O . ALA A 1 175 ? 11.772 15.894 0.811 1.00 87.56 175 ALA A O 1
ATOM 1330 N N . ASP A 1 176 ? 11.514 16.463 -1.351 1.00 86.88 176 ASP A N 1
ATOM 1331 C CA . ASP A 1 176 ? 10.111 16.881 -1.238 1.00 86.88 176 ASP A CA 1
ATOM 1332 C C . ASP A 1 176 ? 9.239 15.767 -0.625 1.00 86.88 176 ASP A C 1
ATOM 1334 O O . ASP A 1 176 ? 8.330 16.015 0.170 1.00 86.88 176 ASP A O 1
ATOM 1338 N N . ARG A 1 177 ? 9.530 14.503 -0.965 1.00 82.56 177 ARG A N 1
ATOM 1339 C CA . ARG A 1 177 ? 8.816 13.349 -0.410 1.00 82.56 177 ARG A CA 1
ATOM 1340 C C . ARG A 1 177 ? 9.133 13.083 1.051 1.00 82.56 177 ARG A C 1
ATOM 1342 O O . ARG A 1 177 ? 8.231 12.699 1.795 1.00 82.56 177 ARG A O 1
ATOM 1349 N N . VAL A 1 178 ? 10.395 13.219 1.443 1.00 88.38 178 VAL A N 1
ATOM 1350 C CA . VAL A 1 178 ? 10.809 13.054 2.838 1.00 88.38 178 VAL A CA 1
ATOM 1351 C C . VAL A 1 178 ? 10.125 14.118 3.693 1.00 88.38 178 VAL A C 1
ATOM 1353 O O . VAL A 1 178 ? 9.484 13.755 4.680 1.00 88.38 178 VAL A O 1
ATOM 1356 N N . ASP A 1 179 ? 10.120 15.374 3.245 1.00 87.75 179 ASP A N 1
ATOM 1357 C CA . ASP A 1 179 ? 9.440 16.480 3.928 1.00 87.75 179 ASP A CA 1
ATOM 1358 C C . ASP A 1 179 ? 7.925 16.229 4.057 1.00 87.75 179 ASP A C 1
ATOM 1360 O O . ASP A 1 179 ? 7.342 16.413 5.128 1.00 87.75 179 ASP A O 1
ATOM 1364 N N . GLU A 1 180 ? 7.272 15.719 3.003 1.00 87.69 180 GLU A N 1
ATOM 1365 C CA . GLU A 1 180 ? 5.851 15.337 3.046 1.00 87.69 180 GLU A CA 1
ATOM 1366 C C . GLU A 1 180 ? 5.591 14.216 4.069 1.00 87.69 180 GLU A C 1
ATOM 1368 O O . GLU A 1 180 ? 4.611 14.254 4.824 1.00 87.69 180 GLU A O 1
ATOM 1373 N N . THR A 1 181 ? 6.458 13.199 4.114 1.00 83.69 181 THR A N 1
ATOM 1374 C CA . THR A 1 181 ? 6.322 12.102 5.082 1.00 83.69 181 THR A CA 1
ATOM 1375 C C . THR A 1 181 ? 6.576 12.553 6.513 1.00 83.69 181 THR A C 1
ATOM 1377 O O . THR A 1 181 ? 5.854 12.119 7.413 1.00 83.69 181 THR A O 1
ATOM 1380 N N . GLU A 1 182 ? 7.537 13.449 6.731 1.00 89.25 182 GLU A N 1
ATOM 1381 C CA . GLU A 1 182 ? 7.806 14.024 8.043 1.00 89.25 182 GLU A CA 1
ATOM 1382 C C . GLU A 1 182 ? 6.629 14.888 8.510 1.00 89.25 182 GLU A C 1
ATOM 1384 O O . GLU A 1 182 ? 6.189 14.757 9.652 1.00 89.25 182 GLU A O 1
ATOM 1389 N N . GLY A 1 183 ? 6.042 15.691 7.616 1.00 87.06 183 GLY A N 1
ATOM 1390 C CA . GLY A 1 183 ? 4.820 16.448 7.891 1.00 87.06 183 GLY A CA 1
ATOM 1391 C C . GLY A 1 183 ? 3.674 15.546 8.355 1.00 87.06 183 GLY A C 1
ATOM 1392 O O . GLY A 1 183 ? 3.090 15.777 9.414 1.00 87.06 183 GLY A O 1
ATOM 1393 N N . ARG A 1 184 ? 3.421 14.445 7.636 1.00 83.31 184 ARG A N 1
ATOM 1394 C CA . ARG A 1 184 ? 2.405 13.448 8.026 1.00 83.31 184 ARG A CA 1
ATOM 1395 C C . ARG A 1 184 ? 2.710 12.779 9.363 1.00 83.31 184 ARG A C 1
ATOM 1397 O O . ARG A 1 184 ? 1.794 12.529 10.143 1.00 83.31 184 ARG A O 1
ATOM 1404 N N . LEU A 1 185 ? 3.976 12.465 9.640 1.00 77.88 185 LEU A N 1
ATOM 1405 C CA . LEU A 1 185 ? 4.378 11.895 10.926 1.00 77.88 185 LEU A CA 1
ATOM 1406 C C . LEU A 1 185 ? 4.172 12.897 12.064 1.00 77.88 185 LEU A C 1
ATOM 1408 O O . LEU A 1 185 ? 3.608 12.522 13.089 1.00 77.88 185 LEU A O 1
ATOM 1412 N N . ARG A 1 186 ? 4.540 14.170 11.879 1.00 80.12 186 ARG A N 1
ATOM 1413 C CA . ARG A 1 186 ? 4.275 15.228 12.865 1.00 80.12 186 ARG A CA 1
ATOM 1414 C C . ARG A 1 186 ? 2.779 15.386 13.127 1.00 80.12 186 ARG A C 1
ATOM 1416 O O . ARG A 1 186 ? 2.387 15.451 14.287 1.00 80.12 186 ARG A O 1
ATOM 1423 N N . GLU A 1 187 ? 1.939 15.368 12.093 1.00 80.81 187 GLU A N 1
ATOM 1424 C CA . GLU A 1 187 ? 0.476 15.429 12.240 1.00 80.81 187 GLU A CA 1
ATOM 1425 C C . GLU A 1 187 ? -0.112 14.222 12.984 1.00 80.81 187 GLU A C 1
ATOM 1427 O O . GLU A 1 187 ? -1.066 14.374 13.744 1.00 80.81 187 GLU A O 1
ATOM 1432 N N . LEU A 1 188 ? 0.450 13.025 12.797 1.00 75.88 188 LEU A N 1
ATOM 1433 C CA . LEU A 1 188 ? 0.010 11.817 13.500 1.00 75.88 188 LEU A CA 1
ATOM 1434 C C . LEU A 1 188 ? 0.481 11.782 14.961 1.00 75.88 188 LEU A C 1
ATOM 1436 O O . LEU A 1 188 ? -0.245 11.296 15.828 1.00 75.88 188 LEU A O 1
ATOM 1440 N N . ILE A 1 189 ? 1.686 12.285 15.235 1.00 77.75 189 ILE A N 1
ATOM 1441 C CA . ILE A 1 189 ? 2.324 12.234 16.556 1.00 77.75 189 ILE A CA 1
ATOM 1442 C C . ILE A 1 189 ? 1.835 13.379 17.457 1.00 77.75 189 ILE A C 1
ATOM 1444 O O . ILE A 1 189 ? 1.580 13.152 18.640 1.00 77.75 189 ILE A O 1
ATOM 1448 N N . ALA A 1 190 ? 1.647 14.590 16.921 1.00 70.50 190 ALA A N 1
ATOM 1449 C CA . ALA A 1 190 ? 1.279 15.777 17.698 1.00 70.50 190 ALA A CA 1
ATOM 1450 C C . ALA A 1 190 ? 0.003 15.618 18.562 1.00 70.50 190 ALA A C 1
ATOM 1452 O O . ALA A 1 190 ? 0.059 15.957 19.748 1.00 70.50 190 ALA A O 1
ATOM 1453 N N . PRO A 1 191 ? -1.128 15.077 18.062 1.00 65.44 191 PRO A N 1
ATOM 1454 C CA . PRO A 1 191 ? -2.334 14.940 18.878 1.00 65.44 191 PRO A CA 1
ATOM 1455 C C . PRO A 1 191 ? -2.261 13.780 19.886 1.00 65.44 191 PRO A C 1
ATOM 1457 O O . PRO A 1 191 ? -2.888 13.861 20.944 1.00 65.44 191 PRO A O 1
ATOM 1460 N N . ASP A 1 192 ? -1.499 12.713 19.609 1.00 69.44 192 ASP A N 1
ATOM 1461 C CA . ASP A 1 192 ? -1.416 11.551 20.511 1.00 69.44 192 ASP A CA 1
ATOM 1462 C C . ASP A 1 192 ? -0.393 11.762 21.637 1.00 69.44 192 ASP A C 1
ATOM 1464 O O . ASP A 1 192 ? -0.634 11.341 22.766 1.00 69.44 192 ASP A O 1
ATOM 1468 N N . VAL A 1 193 ? 0.716 12.471 21.390 1.00 72.38 193 VAL A N 1
ATOM 1469 C CA . VAL A 1 193 ? 1.732 12.730 22.427 1.00 72.38 193 VAL A CA 1
ATOM 1470 C C . VAL A 1 193 ? 1.221 13.705 23.482 1.00 72.38 193 VAL A C 1
ATOM 1472 O O . VAL A 1 193 ? 1.346 13.409 24.668 1.00 72.38 193 VAL A O 1
ATOM 1475 N N . ALA A 1 194 ? 0.566 14.802 23.090 1.00 72.94 194 ALA A N 1
ATOM 1476 C CA . ALA A 1 194 ? -0.036 15.732 24.048 1.00 72.94 194 ALA A CA 1
ATOM 1477 C C . ALA A 1 194 ? -1.127 15.046 24.894 1.00 72.94 194 ALA A C 1
ATOM 1479 O O . ALA A 1 194 ? -1.153 15.175 26.116 1.00 72.94 194 ALA A O 1
ATOM 1480 N N . GLY A 1 195 ? -1.984 14.231 24.264 1.00 79.25 195 GLY A N 1
ATOM 1481 C CA . GLY A 1 195 ? -3.025 13.476 24.966 1.00 79.25 195 GLY A CA 1
ATOM 1482 C C . GLY A 1 195 ? -2.500 12.315 25.823 1.00 79.25 195 GLY A C 1
ATOM 1483 O O . GLY A 1 195 ? -3.151 11.922 26.794 1.00 79.25 195 GLY A O 1
ATOM 1484 N N . ARG A 1 196 ? -1.348 11.725 25.483 1.00 76.50 196 ARG A N 1
ATOM 1485 C CA . ARG A 1 196 ? -0.663 10.722 26.315 1.00 76.50 196 ARG A CA 1
ATOM 1486 C C . ARG A 1 196 ? 0.069 11.368 27.483 1.00 76.50 196 ARG A C 1
ATOM 1488 O O . ARG A 1 196 ? -0.040 10.843 28.583 1.00 76.50 196 ARG A O 1
ATOM 1495 N N . LEU A 1 197 ? 0.737 12.502 27.273 1.00 78.62 197 LEU A N 1
ATOM 1496 C CA . LEU A 1 197 ? 1.380 13.270 28.341 1.00 78.62 197 LEU A CA 1
ATOM 1497 C C . LEU A 1 197 ? 0.354 13.751 29.365 1.00 78.62 197 LEU A C 1
ATOM 1499 O O . LEU A 1 197 ? 0.525 13.457 30.538 1.00 78.62 197 LEU A O 1
ATOM 1503 N N . ALA A 1 198 ? -0.768 14.333 28.931 1.00 83.06 198 ALA A N 1
ATOM 1504 C CA . ALA A 1 198 ? -1.843 14.738 29.841 1.00 83.06 198 ALA A CA 1
ATOM 1505 C C . ALA A 1 198 ? -2.434 13.553 30.633 1.00 83.06 198 ALA A C 1
ATOM 1507 O O . ALA A 1 198 ? -2.789 13.685 31.801 1.00 83.06 198 ALA A O 1
ATOM 1508 N N . ARG A 1 199 ? -2.524 12.362 30.021 1.00 83.00 199 ARG A N 1
ATOM 1509 C CA . ARG A 1 199 ? -2.965 11.141 30.719 1.00 83.00 199 ARG A CA 1
ATOM 1510 C C . ARG A 1 199 ? -1.926 10.613 31.704 1.00 83.00 199 ARG A C 1
ATOM 1512 O O . ARG A 1 199 ? -2.310 10.135 32.766 1.00 83.00 199 ARG A O 1
ATOM 1519 N N . LEU A 1 200 ? -0.641 10.677 31.365 1.00 80.38 200 LEU A N 1
ATOM 1520 C CA . LEU A 1 200 ? 0.444 10.293 32.269 1.00 80.38 200 LEU A CA 1
ATOM 1521 C C . LEU A 1 200 ? 0.566 11.270 33.438 1.00 80.38 200 LEU A C 1
ATOM 1523 O O . LEU A 1 200 ? 0.753 10.823 34.563 1.00 80.38 200 LEU A O 1
ATOM 1527 N N . GLU A 1 201 ? 0.384 12.564 33.193 1.00 86.81 201 GLU A N 1
ATOM 1528 C CA . GLU A 1 201 ? 0.347 13.602 34.223 1.00 86.81 201 GLU A CA 1
ATOM 1529 C C . GLU A 1 201 ? -0.843 13.382 35.167 1.00 86.81 201 GLU A C 1
ATOM 1531 O O . GLU A 1 201 ? -0.647 13.288 36.374 1.00 86.81 201 GLU A O 1
ATOM 1536 N N . ALA A 1 202 ? -2.042 13.112 34.637 1.00 84.88 202 ALA A N 1
ATOM 1537 C CA . ALA A 1 202 ? -3.208 12.761 35.454 1.00 84.88 202 ALA A CA 1
ATOM 1538 C C . ALA A 1 202 ? -3.021 11.460 36.268 1.00 84.88 202 ALA A C 1
ATOM 1540 O O . ALA A 1 202 ? -3.482 11.362 37.405 1.00 84.88 202 ALA A O 1
ATOM 1541 N N . LEU A 1 203 ? -2.345 10.445 35.713 1.00 82.06 203 LEU A N 1
ATOM 1542 C CA . LEU A 1 203 ? -2.027 9.202 36.434 1.00 82.06 203 LEU A CA 1
ATOM 1543 C C . LEU A 1 203 ? -0.949 9.406 37.509 1.00 82.06 203 LEU A C 1
ATOM 1545 O O . LEU A 1 203 ? -1.002 8.754 38.556 1.00 82.06 203 LEU A O 1
ATOM 1549 N N . ALA A 1 204 ? 0.006 10.303 37.264 1.00 81.62 204 ALA A N 1
ATOM 1550 C CA . ALA A 1 204 ? 1.018 10.696 38.234 1.00 81.62 204 ALA A CA 1
ATOM 1551 C C . ALA A 1 204 ? 0.400 11.493 39.392 1.00 81.62 204 ALA A C 1
ATOM 1553 O O . ALA A 1 204 ? 0.662 11.171 40.550 1.00 81.62 204 ALA A O 1
ATOM 1554 N N . GLU A 1 205 ? -0.486 12.450 39.102 1.00 86.25 205 GLU A N 1
ATOM 1555 C CA . GLU A 1 205 ? -1.240 13.209 40.111 1.00 86.25 205 GLU A CA 1
ATOM 1556 C C . GLU A 1 205 ? -2.159 12.311 40.951 1.00 86.25 205 GLU A C 1
ATOM 1558 O O . GLU A 1 205 ? -2.317 12.525 42.152 1.00 86.25 205 GLU A O 1
ATOM 1563 N N . ALA A 1 206 ? -2.720 11.257 40.349 1.00 86.75 206 ALA A N 1
ATOM 1564 C CA . ALA A 1 206 ? -3.548 10.274 41.045 1.00 86.75 206 ALA A CA 1
ATOM 1565 C C . ALA A 1 206 ? -2.751 9.271 41.909 1.00 86.75 206 ALA A C 1
ATOM 1567 O O . ALA A 1 206 ? -3.357 8.407 42.545 1.00 86.75 206 ALA A O 1
ATOM 1568 N N . GLY A 1 207 ? -1.413 9.335 41.929 1.00 77.50 207 GLY A N 1
ATOM 1569 C CA . GLY A 1 207 ? -0.573 8.416 42.707 1.00 77.50 207 GLY A CA 1
ATOM 1570 C C . GLY A 1 207 ? -0.591 6.964 42.206 1.00 77.50 207 GLY A C 1
ATOM 1571 O O . GLY A 1 207 ? -0.195 6.056 42.934 1.00 77.50 207 GLY A O 1
ATOM 1572 N N . ALA A 1 208 ? -1.037 6.724 40.968 1.00 70.19 208 ALA A N 1
ATOM 1573 C CA . ALA A 1 208 ? -1.221 5.383 40.406 1.00 70.19 208 ALA A CA 1
ATOM 1574 C C . ALA A 1 208 ? 0.079 4.734 39.885 1.00 70.19 208 ALA A C 1
ATOM 1576 O O . ALA A 1 208 ? 0.064 3.579 39.469 1.00 70.19 208 ALA A O 1
ATOM 1577 N N . LEU A 1 209 ? 1.204 5.457 39.909 1.00 61.78 209 LEU A N 1
ATOM 1578 C CA . LEU A 1 209 ? 2.522 4.978 39.466 1.00 61.78 209 LEU A CA 1
ATOM 1579 C C . LEU A 1 209 ? 3.336 4.288 40.575 1.00 61.78 209 LEU A C 1
ATOM 1581 O O . LEU A 1 209 ? 4.535 4.069 40.406 1.00 61.78 209 LEU A O 1
ATOM 1585 N N . ALA A 1 210 ? 2.713 3.927 41.701 1.00 60.31 210 ALA A N 1
ATOM 1586 C CA . ALA A 1 210 ? 3.372 3.094 42.699 1.00 60.31 210 ALA A CA 1
ATOM 1587 C C . ALA A 1 210 ? 3.729 1.730 42.066 1.00 60.31 210 ALA A C 1
ATOM 1589 O O . ALA A 1 210 ? 2.827 1.042 41.575 1.00 60.31 210 ALA A O 1
ATOM 1590 N N . PRO A 1 211 ? 5.016 1.336 42.035 1.00 55.34 211 PRO A N 1
ATOM 1591 C CA . PRO A 1 211 ? 5.418 0.065 41.450 1.00 55.34 211 PRO A CA 1
ATOM 1592 C C . PRO A 1 211 ? 4.715 -1.078 42.196 1.00 55.34 211 PRO A C 1
ATOM 1594 O O . PRO A 1 211 ? 4.694 -1.069 43.432 1.00 55.34 211 PRO A O 1
ATOM 1597 N N . PRO A 1 212 ? 4.120 -2.053 41.483 1.00 57.00 212 PRO A N 1
ATOM 1598 C CA . PRO A 1 212 ? 3.557 -3.221 42.139 1.00 57.00 212 PRO A CA 1
ATOM 1599 C C . PRO A 1 212 ? 4.676 -3.959 42.893 1.00 57.00 212 PRO A C 1
ATOM 1601 O O . PRO A 1 212 ? 5.807 -4.012 42.399 1.00 57.00 212 PRO A O 1
ATOM 1604 N N . PRO A 1 213 ? 4.393 -4.510 44.087 1.00 50.38 213 PRO A N 1
ATOM 1605 C CA . PRO A 1 213 ? 5.374 -5.286 44.829 1.00 50.38 213 PRO A CA 1
ATOM 1606 C C . PRO A 1 213 ? 5.844 -6.459 43.967 1.00 50.38 213 PRO A C 1
ATOM 1608 O O . PRO A 1 213 ? 5.041 -7.186 43.382 1.00 50.38 213 PRO A O 1
ATOM 1611 N N . VAL A 1 214 ? 7.163 -6.587 43.857 1.00 44.50 214 VAL A N 1
ATOM 1612 C CA . VAL A 1 214 ? 7.835 -7.641 43.103 1.00 44.50 214 VAL A CA 1
ATOM 1613 C C . VAL A 1 214 ? 7.573 -8.966 43.817 1.00 44.50 214 VAL A C 1
ATOM 1615 O O . VAL A 1 214 ? 8.045 -9.174 44.930 1.00 44.50 214 VAL A O 1
ATOM 1618 N N . ASP A 1 215 ? 6.793 -9.844 43.189 1.00 42.88 215 ASP A N 1
ATOM 1619 C CA . ASP A 1 215 ? 6.604 -11.223 43.640 1.00 42.88 215 ASP A CA 1
ATOM 1620 C C . ASP A 1 215 ? 7.878 -12.024 43.304 1.00 42.88 215 ASP A C 1
ATOM 1622 O O . ASP A 1 215 ? 8.126 -12.380 42.149 1.00 42.88 215 ASP A O 1
ATOM 1626 N N . GLU A 1 216 ? 8.706 -12.306 44.314 1.00 45.28 216 GLU A N 1
ATOM 1627 C CA . GLU A 1 216 ? 9.975 -13.059 44.228 1.00 45.28 216 GLU A CA 1
ATOM 1628 C C . GLU A 1 216 ? 9.785 -14.581 43.996 1.00 45.28 216 GLU A C 1
ATOM 1630 O O . GLU A 1 216 ? 10.534 -15.409 44.513 1.00 45.28 216 GLU A O 1
ATOM 1635 N N . GLY A 1 217 ? 8.769 -14.987 43.228 1.00 43.41 217 GLY A N 1
ATOM 1636 C CA . GLY A 1 217 ? 8.364 -16.394 43.082 1.00 43.41 217 GLY A CA 1
ATOM 1637 C C . GLY A 1 217 ? 8.529 -17.019 41.693 1.00 43.41 217 GLY A C 1
ATOM 1638 O O . GLY A 1 217 ? 8.232 -18.202 41.531 1.00 43.41 217 GLY A O 1
ATOM 1639 N N . ALA A 1 218 ? 8.965 -16.273 40.676 1.00 43.72 218 ALA A N 1
ATOM 1640 C CA . ALA A 1 218 ? 9.058 -16.798 39.312 1.00 43.72 218 ALA A CA 1
ATOM 1641 C C . ALA A 1 218 ? 10.410 -17.488 39.071 1.00 43.72 218 ALA A C 1
ATOM 1643 O O . ALA A 1 218 ? 11.392 -16.872 38.659 1.00 43.72 218 ALA A O 1
ATOM 1644 N N . THR A 1 219 ? 10.448 -18.792 39.340 1.00 47.28 219 THR A N 1
ATOM 1645 C CA . THR A 1 219 ? 11.528 -19.700 38.940 1.00 47.28 219 THR A CA 1
ATOM 1646 C C . THR A 1 219 ? 11.844 -19.536 37.452 1.00 47.28 219 THR A C 1
ATOM 1648 O O . THR A 1 219 ? 10.958 -19.679 36.611 1.00 47.28 219 THR A O 1
ATOM 1651 N N . SER A 1 220 ? 13.105 -19.247 37.131 1.00 47.44 220 SER A N 1
ATOM 1652 C CA . SER A 1 220 ? 13.608 -19.164 35.762 1.00 47.44 220 SER A CA 1
ATOM 1653 C C . SER A 1 220 ? 13.480 -20.522 35.063 1.00 47.44 220 SER A C 1
ATOM 1655 O O . SER A 1 220 ? 14.292 -21.423 35.291 1.00 47.44 220 SER A O 1
ATOM 1657 N N . ASP A 1 221 ? 12.474 -20.668 34.205 1.00 54.06 221 ASP A N 1
ATOM 1658 C CA . ASP A 1 221 ? 12.429 -21.757 33.236 1.00 54.06 221 ASP A CA 1
ATOM 1659 C C . ASP A 1 221 ? 13.632 -21.615 32.294 1.00 54.06 221 ASP A C 1
ATOM 1661 O O . ASP A 1 221 ? 13.788 -20.618 31.584 1.00 54.06 221 ASP A O 1
ATOM 1665 N N . GLY A 1 222 ? 14.520 -22.609 32.333 1.00 63.66 222 GLY A N 1
ATOM 1666 C CA . GLY A 1 222 ? 15.636 -22.720 31.401 1.00 63.66 222 GLY A CA 1
ATOM 1667 C C . GLY A 1 222 ? 15.159 -22.839 29.945 1.00 63.66 222 GLY A C 1
ATOM 1668 O O . GLY A 1 222 ? 13.982 -23.108 29.690 1.00 63.66 222 GLY A O 1
ATOM 1669 N N . PRO A 1 223 ? 16.064 -22.647 28.968 1.00 64.69 223 PRO A N 1
ATOM 1670 C CA . PRO A 1 223 ? 15.717 -22.725 27.554 1.00 64.69 223 PRO A CA 1
ATOM 1671 C C . PRO A 1 223 ? 15.075 -24.078 27.229 1.00 64.69 223 PRO A C 1
ATOM 1673 O O . PRO A 1 223 ? 15.610 -25.131 27.575 1.00 64.69 223 PRO A O 1
ATOM 1676 N N . ASP A 1 224 ? 13.913 -24.025 26.570 1.00 64.19 224 ASP A N 1
ATOM 1677 C CA . ASP A 1 224 ? 13.092 -25.186 26.216 1.00 64.19 224 ASP A CA 1
ATOM 1678 C C . ASP A 1 224 ? 13.972 -26.287 25.579 1.00 64.19 224 ASP A C 1
ATOM 1680 O O . ASP A 1 224 ? 14.605 -26.040 24.542 1.00 64.19 224 ASP A O 1
ATOM 1684 N N . PRO A 1 225 ? 14.032 -27.505 26.156 1.00 71.38 225 PRO A N 1
ATOM 1685 C CA . PRO A 1 225 ? 14.930 -28.576 25.712 1.00 71.38 225 PRO A CA 1
ATOM 1686 C C . PRO A 1 225 ? 14.719 -28.988 24.247 1.00 71.38 225 PRO A C 1
ATOM 1688 O O . PRO A 1 225 ? 15.593 -29.607 23.639 1.00 71.38 225 PRO A O 1
ATOM 1691 N N . ARG A 1 226 ? 13.584 -28.617 23.643 1.00 62.59 226 ARG A N 1
ATOM 1692 C CA . ARG A 1 226 ? 13.291 -28.841 22.219 1.00 62.59 226 ARG A CA 1
ATOM 1693 C C . ARG A 1 226 ? 14.056 -27.915 21.279 1.00 62.59 226 ARG A C 1
ATOM 1695 O O . ARG A 1 226 ? 14.276 -28.266 20.122 1.00 62.59 226 ARG A O 1
ATOM 1702 N N . ILE A 1 227 ? 14.431 -26.729 21.752 1.00 62.34 227 ILE A N 1
ATOM 1703 C CA . ILE A 1 227 ? 15.253 -25.789 20.983 1.00 62.34 227 ILE A CA 1
ATOM 1704 C C . ILE A 1 227 ? 16.686 -26.323 20.932 1.00 62.34 227 ILE A C 1
ATOM 1706 O O . ILE A 1 227 ? 17.284 -26.375 19.861 1.00 62.34 227 ILE A O 1
ATOM 1710 N N . VAL A 1 228 ? 17.189 -26.826 22.062 1.00 71.44 228 VAL A N 1
ATOM 1711 C CA . VAL A 1 228 ? 18.538 -27.397 22.167 1.00 71.44 228 VAL A CA 1
ATOM 1712 C C . VAL A 1 228 ? 18.693 -28.649 21.293 1.00 71.44 228 VAL A C 1
ATOM 1714 O O . VAL A 1 228 ? 19.691 -28.780 20.589 1.00 71.44 228 VAL A O 1
ATOM 1717 N N . SER A 1 229 ? 17.691 -29.537 21.245 1.00 70.00 229 SER A N 1
ATOM 1718 C CA . SER A 1 229 ? 17.752 -30.726 20.378 1.00 70.00 229 SER A CA 1
ATOM 1719 C C . SER A 1 229 ? 17.688 -30.400 18.881 1.00 70.00 229 SER A C 1
ATOM 1721 O O . SER A 1 229 ? 18.366 -31.046 18.086 1.00 70.00 229 SER A O 1
ATOM 1723 N N . ARG A 1 230 ? 16.938 -29.363 18.480 1.00 71.81 230 ARG A N 1
ATOM 1724 C CA . ARG A 1 230 ? 16.900 -28.903 17.079 1.00 71.81 230 ARG A CA 1
ATOM 1725 C C . ARG A 1 230 ? 18.220 -28.304 16.608 1.00 71.81 230 ARG A C 1
ATOM 1727 O O . ARG A 1 230 ? 18.571 -28.491 15.446 1.00 71.81 230 ARG A O 1
ATOM 1734 N N . ILE A 1 231 ? 18.930 -27.595 17.484 1.00 71.75 231 ILE A N 1
ATOM 1735 C CA . ILE A 1 231 ? 20.246 -27.031 17.161 1.00 71.75 231 ILE A CA 1
ATOM 1736 C C . ILE A 1 231 ? 21.243 -28.169 16.889 1.00 71.75 231 ILE A C 1
ATOM 1738 O O . ILE A 1 231 ? 21.900 -28.162 15.850 1.00 71.75 231 ILE A O 1
ATOM 1742 N N . ALA A 1 232 ? 21.258 -29.208 17.732 1.00 80.31 232 ALA A N 1
ATOM 1743 C CA . ALA A 1 232 ? 22.127 -30.372 17.543 1.00 80.31 232 ALA A CA 1
ATOM 1744 C C . ALA A 1 232 ? 21.835 -31.150 16.237 1.00 80.31 232 ALA A C 1
ATOM 1746 O O . ALA A 1 232 ? 22.758 -31.558 15.529 1.00 80.31 232 ALA A O 1
ATOM 1747 N N . ASP A 1 233 ? 20.560 -31.314 15.865 1.00 77.19 233 ASP A N 1
ATOM 1748 C CA . ASP A 1 233 ? 20.175 -31.976 14.606 1.00 77.19 233 ASP A CA 1
ATOM 1749 C C . ASP A 1 233 ? 20.569 -31.162 13.357 1.00 77.19 233 ASP A C 1
ATOM 1751 O O . ASP A 1 233 ? 20.894 -31.732 12.307 1.00 77.19 233 ASP A O 1
ATOM 1755 N N . LEU A 1 234 ? 20.548 -29.827 13.448 1.00 72.81 234 LEU A N 1
ATOM 1756 C CA . LEU A 1 234 ? 20.978 -28.942 12.363 1.00 72.81 234 LEU A CA 1
ATOM 1757 C C . LEU A 1 234 ? 22.493 -28.995 12.155 1.00 72.81 234 LEU A C 1
ATOM 1759 O O . LEU A 1 234 ? 22.932 -29.077 11.006 1.00 72.81 234 LEU A O 1
ATOM 1763 N N . GLU A 1 235 ? 23.274 -29.032 13.235 1.00 76.44 235 GLU A N 1
ATOM 1764 C CA . GLU A 1 235 ? 24.728 -29.215 13.170 1.00 76.44 235 GLU A CA 1
ATOM 1765 C C . GLU A 1 235 ? 25.099 -30.568 12.551 1.00 76.44 235 GLU A C 1
ATOM 1767 O O . GLU A 1 235 ? 25.917 -30.631 11.628 1.00 76.44 235 GLU A O 1
ATOM 1772 N N . ALA A 1 236 ? 24.433 -31.651 12.965 1.00 78.44 236 ALA A N 1
ATOM 1773 C CA . ALA A 1 236 ? 24.646 -32.977 12.386 1.00 78.44 236 ALA A CA 1
ATOM 1774 C C . ALA A 1 236 ? 24.316 -33.010 10.881 1.00 78.44 236 ALA A C 1
ATOM 1776 O O . ALA A 1 236 ? 25.051 -33.603 10.083 1.00 78.44 236 ALA A O 1
ATOM 1777 N N . ARG A 1 237 ? 23.245 -32.323 10.458 1.00 73.81 237 ARG A N 1
ATOM 1778 C CA . ARG A 1 237 ? 22.888 -32.198 9.037 1.00 73.81 237 ARG A CA 1
ATOM 1779 C C . ARG A 1 237 ? 23.911 -31.400 8.238 1.00 73.81 237 ARG A C 1
ATOM 1781 O O . ARG A 1 237 ? 24.228 -31.814 7.122 1.00 73.81 237 ARG A O 1
ATOM 1788 N N . LEU A 1 238 ? 24.429 -30.309 8.797 1.00 71.94 238 LEU A N 1
ATOM 1789 C CA . LEU A 1 238 ? 25.469 -29.484 8.178 1.00 71.94 238 LEU A CA 1
ATOM 1790 C C . LEU A 1 238 ? 26.755 -30.283 7.950 1.00 71.94 238 LEU A C 1
ATOM 1792 O O . LEU A 1 238 ? 27.305 -30.243 6.852 1.00 71.94 238 LEU A O 1
ATOM 1796 N N . MET A 1 239 ? 27.162 -31.090 8.931 1.00 72.31 239 MET A N 1
ATOM 1797 C CA . MET A 1 239 ? 28.339 -31.955 8.806 1.00 72.31 239 MET A CA 1
ATOM 1798 C C . MET A 1 239 ? 28.124 -33.133 7.840 1.00 72.31 239 MET A C 1
ATOM 1800 O O . MET A 1 239 ? 29.073 -33.605 7.218 1.00 72.31 239 MET A O 1
ATOM 1804 N N . SER A 1 240 ? 26.881 -33.604 7.677 1.00 72.88 240 SER A N 1
ATOM 1805 C CA . SER A 1 240 ? 26.547 -34.725 6.779 1.00 72.88 240 SER A CA 1
ATOM 1806 C C . SER A 1 240 ? 26.332 -34.333 5.311 1.00 72.88 240 SER A C 1
ATOM 1808 O O . SER A 1 240 ? 26.303 -35.205 4.439 1.00 72.88 240 SER A O 1
ATOM 1810 N N . MET A 1 241 ? 26.181 -33.038 5.005 1.00 69.12 241 MET A N 1
ATOM 1811 C CA . MET A 1 241 ? 26.087 -32.557 3.628 1.00 69.12 241 MET A CA 1
ATOM 1812 C C . MET A 1 241 ? 27.460 -32.620 2.960 1.00 69.12 241 MET A C 1
ATOM 1814 O O . MET A 1 241 ? 28.211 -31.649 2.909 1.00 69.12 241 MET A O 1
ATOM 1818 N N . ALA A 1 242 ? 27.771 -33.799 2.425 1.00 48.62 242 ALA A N 1
ATOM 1819 C CA . ALA A 1 242 ? 28.929 -34.026 1.583 1.00 48.62 242 ALA A CA 1
ATOM 1820 C C . ALA A 1 242 ? 28.978 -32.966 0.470 1.00 48.62 242 ALA A C 1
ATOM 1822 O O . ALA A 1 242 ? 28.067 -32.869 -0.358 1.00 48.62 242 ALA A O 1
ATOM 1823 N N . ARG A 1 243 ? 30.050 -32.160 0.471 1.00 52.75 243 ARG A N 1
ATOM 1824 C CA . ARG A 1 243 ? 30.409 -31.267 -0.634 1.00 52.75 243 ARG A CA 1
ATOM 1825 C C . ARG A 1 243 ? 30.375 -32.082 -1.922 1.00 52.75 243 ARG A C 1
ATOM 1827 O O . ARG A 1 243 ? 31.187 -32.988 -2.101 1.00 52.75 243 ARG A O 1
ATOM 1834 N N . ALA A 1 244 ? 29.430 -31.767 -2.804 1.00 52.34 244 ALA A N 1
ATOM 1835 C CA . ALA A 1 244 ? 29.430 -32.313 -4.148 1.00 52.34 244 ALA A CA 1
ATOM 1836 C C . ALA A 1 244 ? 30.763 -31.918 -4.812 1.00 52.34 244 ALA A C 1
ATOM 1838 O O . ALA A 1 244 ? 31.085 -30.727 -4.836 1.00 52.34 244 ALA A O 1
ATOM 1839 N N . PRO A 1 245 ? 31.556 -32.874 -5.324 1.00 51.78 245 PRO A N 1
ATOM 1840 C CA . PRO A 1 245 ? 32.817 -32.591 -5.993 1.00 51.78 245 PRO A CA 1
ATOM 1841 C C . PRO A 1 245 ? 32.519 -32.119 -7.420 1.00 51.78 245 PRO A C 1
ATOM 1843 O O . PRO A 1 245 ? 32.766 -32.817 -8.396 1.00 51.78 245 PRO A O 1
ATOM 1846 N N . GLY A 1 246 ? 31.907 -30.945 -7.539 1.00 53.78 246 GLY A N 1
ATOM 1847 C CA . GLY A 1 246 ? 31.820 -30.196 -8.782 1.00 53.78 246 GLY A CA 1
ATOM 1848 C C . GLY A 1 246 ? 32.744 -29.003 -8.643 1.00 53.78 246 GLY A C 1
ATOM 1849 O O . GLY A 1 246 ? 32.433 -28.092 -7.879 1.00 53.78 246 GLY A O 1
ATOM 1850 N N . GLY A 1 247 ? 33.891 -29.039 -9.322 1.00 56.72 247 GLY A N 1
ATOM 1851 C CA . GLY A 1 247 ? 34.833 -27.927 -9.388 1.00 56.72 247 GLY A CA 1
ATOM 1852 C C . GLY A 1 247 ? 34.178 -26.722 -10.053 1.00 56.72 247 GLY A C 1
ATOM 1853 O O . GLY A 1 247 ? 34.267 -26.554 -11.262 1.00 56.72 247 GLY A O 1
ATOM 1854 N N . ALA A 1 248 ? 33.472 -25.912 -9.270 1.00 57.44 248 ALA A N 1
ATOM 1855 C CA . ALA A 1 248 ? 33.214 -24.534 -9.631 1.00 57.44 248 ALA A CA 1
ATOM 1856 C C . ALA A 1 248 ? 34.550 -23.802 -9.500 1.00 57.44 248 ALA A C 1
ATOM 1858 O O . ALA A 1 248 ? 35.184 -23.877 -8.445 1.00 57.44 248 ALA A O 1
ATOM 1859 N N . ASP A 1 249 ? 34.983 -23.138 -10.568 1.00 65.12 249 ASP A N 1
ATOM 1860 C CA . ASP A 1 249 ? 36.197 -22.328 -10.581 1.00 65.12 249 ASP A CA 1
ATOM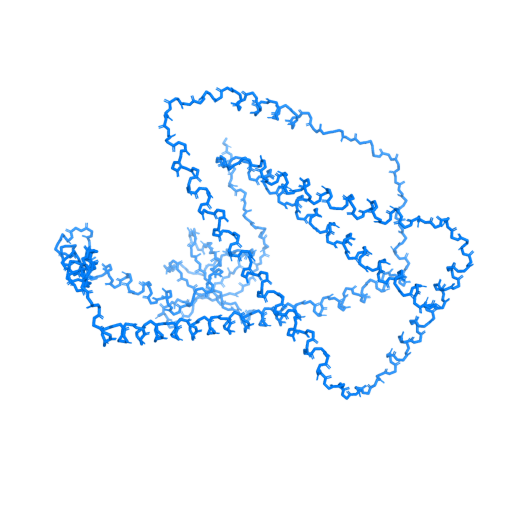 1861 C C . ASP A 1 249 ? 36.101 -21.252 -9.492 1.00 65.12 249 ASP A C 1
ATOM 1863 O O . ASP A 1 249 ? 35.491 -20.194 -9.667 1.00 65.12 249 ASP A O 1
ATOM 1867 N N . SER A 1 250 ? 36.686 -21.551 -8.329 1.00 72.69 250 SER A N 1
ATOM 1868 C CA . SER A 1 250 ? 36.675 -20.704 -7.132 1.00 72.69 250 SER A CA 1
ATOM 1869 C C . SER A 1 250 ? 37.194 -19.295 -7.425 1.00 72.69 250 SER A C 1
ATOM 1871 O O . SER A 1 250 ? 36.779 -18.339 -6.776 1.00 72.69 250 SER A O 1
ATOM 1873 N N . SER A 1 251 ? 38.051 -19.155 -8.438 1.00 77.75 251 SER A N 1
ATOM 1874 C CA . SER A 1 251 ? 38.591 -17.880 -8.903 1.00 77.75 251 SER A CA 1
ATOM 1875 C C . SER A 1 251 ? 37.518 -16.957 -9.487 1.00 77.75 251 SER A C 1
ATOM 1877 O O . SER A 1 251 ? 37.499 -15.772 -9.170 1.00 77.75 251 SER A O 1
ATOM 1879 N N . ALA A 1 252 ? 36.580 -17.471 -10.287 1.00 73.00 252 ALA A N 1
ATOM 1880 C CA . ALA A 1 252 ? 35.536 -16.652 -10.908 1.00 73.00 252 ALA A CA 1
ATOM 1881 C C . ALA A 1 252 ? 34.515 -16.141 -9.879 1.00 73.00 252 ALA A C 1
ATOM 1883 O O . ALA A 1 252 ? 34.013 -15.021 -9.992 1.00 73.00 252 ALA A O 1
ATOM 1884 N N . LEU A 1 253 ? 34.221 -16.951 -8.858 1.00 76.31 253 LEU A N 1
ATOM 1885 C CA . LEU A 1 253 ? 33.379 -16.533 -7.738 1.00 76.31 253 LEU A CA 1
ATOM 1886 C C . LEU A 1 253 ? 34.086 -15.505 -6.856 1.00 76.31 253 LEU A C 1
ATOM 1888 O O . LEU A 1 253 ? 33.448 -14.540 -6.449 1.00 76.31 253 LEU A O 1
ATOM 1892 N N . GLN A 1 254 ? 35.387 -15.668 -6.617 1.00 86.19 254 GLN A N 1
ATOM 1893 C CA . GLN A 1 254 ? 36.170 -14.727 -5.821 1.00 86.19 254 GLN A CA 1
ATOM 1894 C C . GLN A 1 254 ? 36.266 -13.349 -6.490 1.00 86.19 254 GLN A C 1
ATOM 1896 O O . GLN A 1 254 ? 35.984 -12.348 -5.841 1.00 86.19 254 GLN A O 1
ATOM 1901 N N . VAL A 1 255 ? 36.503 -13.295 -7.807 1.00 87.94 255 VAL A N 1
ATOM 1902 C CA . VAL A 1 255 ? 36.493 -12.034 -8.575 1.00 87.94 255 VAL A CA 1
ATOM 1903 C C . VAL A 1 255 ? 35.122 -11.350 -8.523 1.00 87.94 255 VAL A C 1
ATOM 1905 O O . VAL A 1 255 ? 35.034 -10.134 -8.364 1.00 87.94 255 VAL A O 1
ATOM 1908 N N . ARG A 1 256 ? 34.025 -12.114 -8.619 1.00 79.38 256 ARG A N 1
ATOM 1909 C CA . ARG A 1 256 ? 32.671 -11.551 -8.479 1.00 79.38 256 ARG A CA 1
ATOM 1910 C C . ARG A 1 256 ? 32.396 -11.049 -7.065 1.00 79.38 256 ARG A C 1
ATOM 1912 O O . ARG A 1 256 ? 31.724 -10.034 -6.920 1.00 79.38 256 ARG A O 1
ATOM 1919 N N . LEU A 1 257 ? 32.894 -11.745 -6.045 1.00 86.56 257 LEU A N 1
ATOM 1920 C CA . LEU A 1 257 ? 32.749 -11.338 -4.651 1.00 86.56 257 LEU A CA 1
ATOM 1921 C C . LEU A 1 257 ? 33.480 -10.013 -4.394 1.00 86.56 257 LEU A C 1
ATOM 1923 O O . LEU A 1 257 ? 32.877 -9.098 -3.843 1.00 86.56 257 LEU A O 1
ATOM 1927 N N . GLU A 1 258 ? 34.719 -9.884 -4.877 1.00 91.06 258 GLU A N 1
ATOM 1928 C CA . GLU A 1 258 ? 35.514 -8.648 -4.799 1.00 91.06 258 GLU A CA 1
ATOM 1929 C C . GLU A 1 258 ? 34.866 -7.490 -5.574 1.00 91.06 258 GLU A C 1
ATOM 1931 O O . GLU A 1 258 ? 34.860 -6.345 -5.126 1.00 91.06 258 GLU A O 1
ATOM 1936 N N . GLN A 1 259 ? 34.262 -7.768 -6.733 1.00 86.69 259 GLN A N 1
ATOM 1937 C CA . GLN A 1 259 ? 33.547 -6.742 -7.493 1.00 86.69 259 GLN A CA 1
ATOM 1938 C C . GLN A 1 259 ? 32.283 -6.260 -6.763 1.00 86.69 259 GLN A C 1
ATOM 1940 O O . GLN A 1 259 ? 31.971 -5.068 -6.771 1.00 86.69 259 GLN A O 1
ATOM 1945 N N . VAL A 1 260 ? 31.547 -7.176 -6.127 1.00 84.75 260 VAL A N 1
ATOM 1946 C CA . VAL A 1 260 ? 30.354 -6.835 -5.342 1.00 84.75 260 VAL A CA 1
ATOM 1947 C C . VAL A 1 260 ? 30.731 -6.085 -4.066 1.00 84.75 260 VAL A C 1
ATOM 1949 O O . VAL A 1 260 ? 30.051 -5.112 -3.742 1.00 84.75 260 VAL A O 1
ATOM 1952 N N . SER A 1 261 ? 31.806 -6.477 -3.373 1.00 87.44 261 SER A N 1
ATOM 1953 C CA . SER A 1 261 ? 32.271 -5.768 -2.175 1.00 87.44 261 SER A CA 1
ATOM 1954 C C . SER A 1 261 ? 32.701 -4.343 -2.513 1.00 87.44 261 SER A C 1
ATOM 1956 O O . SER A 1 261 ? 32.228 -3.406 -1.877 1.00 87.44 261 SER A O 1
ATOM 1958 N N . ARG A 1 262 ? 33.463 -4.154 -3.598 1.00 91.31 262 ARG A N 1
ATOM 1959 C CA . ARG A 1 262 ? 33.878 -2.824 -4.064 1.00 91.31 262 ARG A CA 1
ATOM 1960 C C . ARG A 1 262 ? 32.689 -1.923 -4.401 1.00 91.31 262 ARG A C 1
ATOM 1962 O O . ARG A 1 262 ? 32.649 -0.765 -4.002 1.00 91.31 262 ARG A O 1
ATOM 1969 N N . HIS A 1 263 ? 31.676 -2.454 -5.087 1.00 80.94 263 HIS A N 1
ATOM 1970 C CA . HIS A 1 263 ? 30.457 -1.690 -5.365 1.00 80.94 263 HIS A CA 1
ATOM 1971 C C . HIS A 1 263 ? 29.620 -1.394 -4.114 1.00 80.94 263 HIS A C 1
ATOM 1973 O O . HIS A 1 263 ? 28.904 -0.390 -4.085 1.00 80.94 263 HIS A O 1
ATOM 1979 N N . ALA A 1 264 ? 29.660 -2.262 -3.102 1.00 82.94 264 ALA A N 1
ATOM 1980 C CA . ALA A 1 264 ? 29.003 -2.008 -1.827 1.00 82.94 264 ALA A CA 1
ATOM 1981 C C . ALA A 1 264 ? 29.710 -0.879 -1.058 1.00 82.94 264 ALA A C 1
ATOM 1983 O O . ALA A 1 264 ? 29.030 0.030 -0.585 1.00 82.94 264 ALA A O 1
ATOM 1984 N N . GLU A 1 265 ? 31.044 -0.887 -1.021 1.00 90.69 265 GLU A N 1
ATOM 1985 C CA . GLU A 1 265 ? 31.877 0.166 -0.421 1.00 90.69 265 GLU A CA 1
ATOM 1986 C C . GLU A 1 265 ? 31.653 1.522 -1.109 1.00 90.69 265 GLU A C 1
ATOM 1988 O O . GLU A 1 265 ? 31.298 2.497 -0.451 1.00 90.69 265 GLU A O 1
ATOM 1993 N N . GLU A 1 266 ? 31.705 1.575 -2.445 1.00 92.31 266 GLU A N 1
ATOM 1994 C CA . GLU A 1 266 ? 31.439 2.801 -3.219 1.00 92.31 266 GLU A CA 1
ATOM 1995 C C . GLU A 1 266 ? 30.045 3.394 -2.947 1.00 92.31 266 GLU A C 1
ATOM 1997 O O . GLU A 1 266 ? 29.844 4.614 -2.975 1.00 92.31 266 GLU A O 1
ATOM 2002 N N . ARG A 1 267 ? 29.043 2.534 -2.719 1.00 84.88 267 ARG A N 1
ATOM 2003 C CA . ARG A 1 267 ? 27.689 2.973 -2.360 1.00 84.88 267 ARG A CA 1
ATOM 2004 C C . ARG A 1 267 ? 27.617 3.463 -0.922 1.00 84.88 267 ARG A C 1
ATOM 2006 O O . ARG A 1 267 ? 26.947 4.468 -0.692 1.00 84.88 267 ARG A O 1
ATOM 2013 N N . ALA A 1 268 ? 28.280 2.783 0.009 1.00 84.44 268 ALA A N 1
ATOM 2014 C CA . ALA A 1 268 ? 28.338 3.188 1.407 1.00 84.44 268 ALA A CA 1
ATOM 2015 C C . ALA A 1 268 ? 28.973 4.579 1.543 1.00 84.44 268 ALA A C 1
ATOM 2017 O O . ALA A 1 268 ? 28.345 5.469 2.110 1.00 84.44 268 ALA A O 1
ATOM 2018 N N . GLU A 1 269 ? 30.117 4.816 0.895 1.00 93.62 269 GLU A N 1
ATOM 2019 C CA . GLU A 1 269 ? 30.774 6.129 0.891 1.00 93.62 269 GLU A CA 1
ATOM 2020 C C . GLU A 1 269 ? 29.895 7.236 0.294 1.00 93.62 269 GLU A C 1
ATOM 2022 O O . GLU A 1 269 ? 29.925 8.384 0.737 1.00 93.62 269 GLU A O 1
ATOM 2027 N N . ARG A 1 270 ? 29.115 6.926 -0.750 1.00 89.19 270 ARG A N 1
ATOM 2028 C CA . ARG A 1 270 ? 28.212 7.908 -1.366 1.00 89.19 270 ARG A CA 1
ATOM 2029 C C . ARG A 1 270 ? 27.074 8.287 -0.422 1.00 89.19 270 ARG A C 1
ATOM 2031 O O . ARG A 1 270 ? 26.704 9.457 -0.363 1.00 89.19 270 ARG A O 1
ATOM 2038 N N . ILE A 1 271 ? 26.524 7.306 0.292 1.00 82.19 271 ILE A N 1
ATOM 2039 C CA . ILE A 1 271 ? 25.483 7.530 1.299 1.00 82.19 271 ILE A CA 1
ATOM 2040 C C . ILE A 1 271 ? 26.055 8.344 2.460 1.00 82.19 271 ILE A C 1
ATOM 2042 O O . ILE A 1 271 ? 25.430 9.312 2.876 1.00 82.19 271 ILE A O 1
ATOM 2046 N N . GLU A 1 272 ? 27.251 8.005 2.936 1.00 90.81 272 GLU A N 1
ATOM 2047 C CA . GLU A 1 272 ? 27.931 8.736 4.006 1.00 90.81 272 GLU A CA 1
ATOM 2048 C C . GLU A 1 272 ? 28.173 10.201 3.625 1.00 90.81 272 GLU A C 1
ATOM 2050 O O . GLU A 1 272 ? 27.755 11.100 4.353 1.00 90.81 272 GLU A O 1
ATOM 2055 N N . ARG A 1 273 ? 28.726 10.461 2.431 1.00 93.19 273 ARG A N 1
ATOM 2056 C CA . ARG A 1 273 ? 28.917 11.828 1.914 1.00 93.19 273 ARG A CA 1
ATOM 2057 C C . ARG A 1 273 ? 27.608 12.611 1.815 1.00 93.19 273 ARG A C 1
ATOM 2059 O O . ARG A 1 273 ? 27.573 13.789 2.162 1.00 93.19 273 ARG A O 1
ATOM 2066 N N . PHE A 1 274 ? 26.531 11.968 1.365 1.00 91.69 274 PHE A N 1
ATOM 2067 C CA . PHE A 1 274 ? 25.207 12.591 1.304 1.00 91.69 274 PHE A CA 1
ATOM 2068 C C . PHE A 1 274 ? 24.670 12.939 2.700 1.00 91.69 274 PHE A C 1
ATOM 2070 O O . PHE A 1 274 ? 24.149 14.034 2.903 1.00 91.69 274 PHE A O 1
ATOM 2077 N N . LEU A 1 275 ? 24.811 12.029 3.669 1.00 84.94 275 LEU A N 1
ATOM 2078 C CA . LEU A 1 275 ? 24.357 12.252 5.041 1.00 84.94 275 LEU A CA 1
ATOM 2079 C C . LEU A 1 275 ? 25.156 13.360 5.732 1.00 84.94 275 LEU A C 1
ATOM 2081 O O . LEU A 1 275 ? 24.542 14.225 6.348 1.00 84.94 275 LEU A O 1
ATOM 2085 N N . MET A 1 276 ? 26.485 13.382 5.584 1.00 89.88 276 MET A N 1
ATOM 2086 C CA . MET A 1 276 ? 27.319 14.454 6.142 1.00 89.88 276 MET A CA 1
ATOM 2087 C C . MET A 1 276 ? 26.949 15.818 5.552 1.00 89.88 276 MET A C 1
ATOM 2089 O O . MET A 1 276 ? 26.691 16.748 6.305 1.00 89.88 276 MET A O 1
ATOM 2093 N N . SER A 1 277 ? 26.790 15.911 4.225 1.00 93.19 277 SER A N 1
ATOM 2094 C CA . SER A 1 277 ? 26.337 17.151 3.575 1.00 93.19 277 SER A CA 1
ATOM 2095 C C . SER A 1 277 ? 24.978 17.621 4.099 1.00 93.19 277 SER A C 1
ATOM 2097 O O . SER A 1 277 ? 24.757 18.817 4.252 1.00 93.19 277 SER A O 1
ATOM 2099 N N . ARG A 1 278 ? 24.053 16.695 4.384 1.00 88.50 278 ARG A N 1
ATOM 2100 C CA . ARG A 1 278 ? 22.737 17.044 4.933 1.00 88.50 278 ARG A CA 1
ATOM 2101 C C . ARG A 1 278 ? 22.789 17.502 6.382 1.00 88.50 278 ARG A C 1
ATOM 2103 O O . ARG A 1 278 ? 22.008 18.375 6.749 1.00 88.50 278 ARG A O 1
ATOM 2110 N N . ILE A 1 279 ? 23.662 16.913 7.193 1.00 86.50 279 ILE A N 1
ATOM 2111 C CA . ILE A 1 279 ? 23.888 17.360 8.570 1.00 86.50 279 ILE A CA 1
ATOM 2112 C C . ILE A 1 279 ? 24.440 18.788 8.550 1.00 86.50 279 ILE A C 1
ATOM 2114 O O . ILE A 1 279 ? 23.856 19.651 9.201 1.00 86.50 279 ILE A O 1
ATOM 2118 N N . ASP A 1 280 ? 25.449 19.063 7.719 1.00 90.44 280 ASP A N 1
ATOM 2119 C CA . ASP A 1 280 ? 26.029 20.404 7.565 1.00 90.44 280 ASP A CA 1
ATOM 2120 C C . ASP A 1 280 ? 24.981 21.438 7.110 1.00 90.44 280 ASP A C 1
ATOM 2122 O O . ASP A 1 280 ? 24.930 22.554 7.635 1.00 90.44 280 ASP A O 1
ATOM 2126 N N . ASP A 1 281 ? 24.095 21.073 6.176 1.00 86.31 281 ASP A N 1
ATOM 2127 C CA . ASP A 1 281 ? 22.997 21.941 5.732 1.00 86.31 281 ASP A CA 1
ATOM 2128 C C . ASP A 1 281 ? 22.017 22.258 6.873 1.00 86.31 281 ASP A C 1
ATOM 2130 O O . ASP A 1 281 ? 21.600 23.408 7.035 1.00 86.31 281 ASP A O 1
ATOM 2134 N N . ILE A 1 282 ? 21.646 21.255 7.676 1.00 81.31 282 ILE A N 1
ATOM 2135 C CA . ILE A 1 282 ? 20.735 21.425 8.818 1.00 81.31 282 ILE A CA 1
ATOM 2136 C C . ILE A 1 282 ? 21.390 22.293 9.895 1.00 81.31 282 ILE A C 1
ATOM 2138 O O . ILE A 1 282 ? 20.752 23.212 10.411 1.00 81.31 282 ILE A O 1
ATOM 2142 N N . GLU A 1 283 ? 22.659 22.047 10.217 1.00 86.06 283 GLU A N 1
ATOM 2143 C CA . GLU A 1 283 ? 23.412 22.859 11.175 1.00 86.06 283 GLU A CA 1
ATOM 2144 C C . GLU A 1 283 ? 23.528 24.308 10.698 1.00 86.06 283 GLU A C 1
ATOM 2146 O O . GLU A 1 283 ? 23.253 25.241 11.458 1.00 86.06 283 GLU A O 1
ATOM 2151 N N . THR A 1 284 ? 23.821 24.513 9.413 1.00 86.50 284 THR A N 1
ATOM 2152 C CA . THR A 1 284 ? 23.875 25.849 8.814 1.00 86.50 284 THR A CA 1
ATOM 2153 C C . THR A 1 284 ? 22.513 26.538 8.888 1.00 86.50 284 THR A C 1
ATOM 2155 O O . THR A 1 284 ? 22.445 27.714 9.248 1.00 86.50 284 THR A O 1
ATOM 2158 N N . GLN A 1 285 ? 21.410 25.833 8.618 1.00 78.94 285 GLN A N 1
ATOM 2159 C CA . GLN A 1 285 ? 20.055 26.384 8.741 1.00 78.94 285 GLN A CA 1
ATOM 2160 C C . GLN A 1 285 ? 19.693 26.746 10.187 1.00 78.94 285 GLN A C 1
ATOM 2162 O O . GLN A 1 285 ? 19.085 27.793 10.410 1.00 78.94 285 GLN A O 1
ATOM 2167 N N . LEU A 1 286 ? 20.098 25.936 11.169 1.00 75.00 286 LEU A N 1
ATOM 2168 C CA . LEU A 1 286 ? 19.876 26.214 12.591 1.00 75.00 286 LEU A CA 1
ATOM 2169 C C . LEU A 1 286 ? 20.673 27.431 13.078 1.00 75.00 286 LEU A C 1
ATOM 2171 O O . LEU A 1 286 ? 20.153 28.219 13.866 1.00 75.00 286 LEU A O 1
ATOM 2175 N N . ILE A 1 287 ? 21.898 27.622 12.583 1.00 77.12 287 ILE A N 1
ATOM 2176 C CA . ILE A 1 287 ? 22.737 28.786 12.914 1.00 77.12 287 ILE A CA 1
ATOM 2177 C C . ILE A 1 287 ? 22.237 30.054 12.198 1.00 77.12 287 ILE A C 1
ATOM 2179 O O . ILE A 1 287 ? 22.301 31.150 12.754 1.00 77.12 287 ILE A O 1
ATOM 2183 N N . SER A 1 288 ? 21.726 29.914 10.971 1.00 70.75 288 SER A N 1
ATOM 2184 C CA . SER A 1 288 ? 21.296 31.036 10.119 1.00 70.75 288 SER A CA 1
ATOM 2185 C C . SER A 1 288 ? 19.871 31.509 10.386 1.00 70.75 288 SER A C 1
ATOM 2187 O O . SER A 1 288 ? 19.485 32.568 9.886 1.00 70.75 288 SER A O 1
ATOM 2189 N N . ALA A 1 289 ? 19.064 30.730 11.110 1.00 56.03 289 ALA A N 1
ATOM 2190 C CA . ALA A 1 289 ? 17.685 31.089 11.391 1.00 56.03 289 ALA A CA 1
ATOM 2191 C C . ALA A 1 289 ? 17.652 32.405 12.198 1.00 56.03 289 ALA A C 1
ATOM 2193 O O . ALA A 1 289 ? 18.129 32.437 13.337 1.00 56.03 289 ALA A O 1
ATOM 2194 N N . PRO A 1 290 ? 17.106 33.510 11.648 1.00 55.38 290 PRO A N 1
ATOM 2195 C CA . PRO A 1 290 ? 16.947 34.742 12.405 1.00 55.38 290 PRO A CA 1
ATOM 2196 C C . PRO A 1 290 ? 16.061 34.434 13.608 1.00 55.38 290 PRO A C 1
ATOM 2198 O O . PRO A 1 290 ? 14.985 33.860 13.437 1.00 55.38 290 PRO A O 1
ATOM 2201 N N . ALA A 1 291 ? 16.535 34.783 14.810 1.00 50.22 291 ALA A N 1
ATOM 2202 C CA . ALA A 1 291 ? 15.824 34.557 16.063 1.00 50.22 291 ALA A CA 1
ATOM 2203 C C . ALA A 1 291 ? 14.346 34.927 15.883 1.00 50.22 291 ALA A C 1
ATOM 2205 O O . ALA A 1 291 ? 14.016 36.095 15.662 1.00 50.22 291 ALA A O 1
ATOM 2206 N N . ALA A 1 292 ? 13.477 33.912 15.883 1.00 47.66 292 ALA A N 1
ATOM 2207 C CA . ALA A 1 292 ? 12.061 34.108 15.632 1.00 47.66 292 ALA A CA 1
ATOM 2208 C C . ALA A 1 292 ? 11.525 35.168 16.611 1.00 47.66 292 ALA A C 1
ATOM 2210 O O . ALA A 1 292 ? 11.909 35.148 17.788 1.00 47.66 292 ALA A O 1
ATOM 2211 N N . PRO A 1 293 ? 10.668 36.104 16.158 1.00 49.78 293 PRO A N 1
ATOM 2212 C CA . PRO A 1 293 ? 10.069 37.090 17.043 1.00 49.78 293 PRO A CA 1
ATOM 2213 C C . PRO A 1 293 ? 9.382 36.345 18.183 1.00 49.78 293 PRO A C 1
ATOM 2215 O O . PRO A 1 293 ? 8.560 35.461 17.943 1.00 49.78 293 PRO A O 1
ATOM 2218 N N . THR A 1 294 ? 9.779 36.672 19.411 1.00 48.94 294 THR A N 1
ATOM 2219 C CA . THR A 1 294 ? 9.300 36.040 20.636 1.00 48.94 294 THR A CA 1
ATOM 2220 C C . THR A 1 294 ? 7.771 36.029 20.631 1.00 48.94 294 THR A C 1
ATOM 2222 O O . THR A 1 294 ? 7.163 37.097 20.753 1.00 48.94 294 THR A O 1
ATOM 2225 N N . PRO A 1 295 ? 7.117 34.860 20.478 1.00 45.72 295 PRO A N 1
ATOM 2226 C CA . PRO A 1 295 ? 5.673 34.796 20.613 1.00 45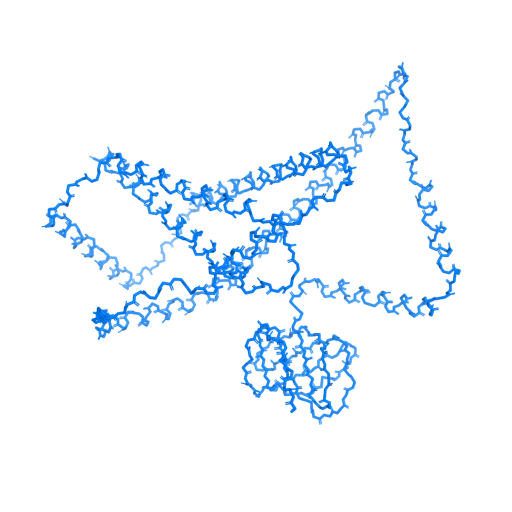.72 295 PRO A CA 1
ATOM 2227 C C . PRO A 1 295 ? 5.346 35.255 22.032 1.00 45.72 295 PRO A C 1
ATOM 2229 O O . PRO A 1 295 ? 6.065 34.907 22.973 1.00 45.72 295 PRO A O 1
ATOM 2232 N N . HIS A 1 296 ? 4.318 36.092 22.178 1.00 47.53 296 HIS A N 1
ATOM 2233 C CA . HIS A 1 296 ? 3.841 36.549 23.478 1.00 47.53 296 HIS A CA 1
ATOM 2234 C C . HIS A 1 296 ? 3.657 35.332 24.387 1.00 47.53 296 HIS A C 1
ATOM 2236 O O . HIS A 1 296 ? 2.741 34.535 24.195 1.00 47.53 296 HIS A O 1
ATOM 2242 N N . ARG A 1 297 ? 4.607 35.166 25.314 1.00 49.06 297 ARG A N 1
ATOM 2243 C CA . ARG A 1 297 ? 4.702 34.024 26.216 1.00 49.06 297 ARG A CA 1
ATOM 2244 C C . ARG A 1 297 ? 3.435 34.022 27.060 1.00 49.06 297 ARG A C 1
ATOM 2246 O O . ARG A 1 297 ? 3.223 34.944 27.847 1.00 49.06 297 ARG A O 1
ATOM 2253 N N . SER A 1 298 ? 2.569 33.037 26.839 1.00 55.97 298 SER A N 1
ATOM 2254 C CA . SER A 1 298 ? 1.436 32.784 27.722 1.00 55.97 298 SER A CA 1
ATOM 2255 C C . SER A 1 298 ? 1.969 32.581 29.143 1.00 55.97 298 SER A C 1
ATOM 2257 O O . SER A 1 298 ? 3.057 32.038 29.336 1.00 55.97 298 SER A O 1
ATOM 2259 N N . SER A 1 299 ? 1.222 33.039 30.148 1.00 60.62 299 SER A N 1
ATOM 2260 C CA . SER A 1 299 ? 1.566 32.899 31.573 1.00 60.62 299 SER A CA 1
ATOM 2261 C C . SER A 1 299 ? 1.902 31.457 31.974 1.00 60.62 299 SER A C 1
ATOM 2263 O O . SER A 1 299 ? 2.703 31.237 32.873 1.00 60.62 299 SER A O 1
ATOM 2265 N N . GLU A 1 300 ? 1.365 30.482 31.243 1.00 57.25 300 GLU A N 1
ATOM 2266 C CA . GLU A 1 300 ? 1.642 29.052 31.399 1.00 57.25 300 GLU A CA 1
ATOM 2267 C C . GLU A 1 300 ? 3.118 28.693 31.160 1.00 57.25 300 GLU A C 1
ATOM 2269 O O . GLU A 1 300 ? 3.661 27.831 31.846 1.00 57.25 300 GLU A O 1
ATOM 2274 N N . PHE A 1 301 ? 3.807 29.380 30.242 1.00 59.19 301 PHE A N 1
ATOM 2275 C CA . PHE A 1 301 ? 5.240 29.160 30.017 1.00 59.19 301 PHE A CA 1
ATOM 2276 C C . PHE A 1 301 ? 6.107 29.744 31.134 1.00 59.19 301 PHE A C 1
ATOM 2278 O O . PHE A 1 301 ? 7.142 29.169 31.453 1.00 59.19 301 PHE A O 1
ATOM 2285 N N . ALA A 1 302 ? 5.687 30.850 31.755 1.00 70.12 302 ALA A N 1
ATOM 2286 C CA . ALA A 1 302 ? 6.395 31.405 32.909 1.00 70.12 302 ALA A CA 1
ATOM 2287 C C . ALA A 1 302 ? 6.279 30.478 34.131 1.00 70.12 302 ALA A C 1
ATOM 2289 O O . ALA A 1 302 ? 7.259 30.284 34.849 1.00 70.12 302 ALA A O 1
ATOM 2290 N N . ASP A 1 303 ? 5.114 29.851 34.317 1.00 68.50 303 ASP A N 1
ATOM 2291 C CA . ASP A 1 303 ? 4.906 28.844 35.359 1.00 68.50 303 ASP A CA 1
ATOM 2292 C C . ASP A 1 303 ? 5.724 27.568 35.095 1.00 68.50 303 ASP A C 1
ATOM 2294 O O . ASP A 1 303 ? 6.273 26.984 36.031 1.00 68.50 303 ASP A O 1
ATOM 2298 N N . LEU A 1 304 ? 5.862 27.144 33.832 1.00 67.56 304 LEU A N 1
ATOM 2299 C CA . LEU A 1 304 ? 6.716 26.010 33.462 1.00 67.56 304 LEU A CA 1
ATOM 2300 C C . LEU A 1 304 ? 8.209 26.310 33.641 1.00 67.56 304 LEU A C 1
ATOM 2302 O O . LEU A 1 304 ? 8.916 25.472 34.197 1.00 67.56 304 LEU A O 1
ATOM 2306 N N . ASP A 1 305 ? 8.682 27.493 33.240 1.00 72.69 305 ASP A N 1
ATOM 2307 C CA . ASP A 1 305 ? 10.070 27.923 33.466 1.00 72.69 305 ASP A CA 1
ATOM 2308 C C . ASP A 1 305 ? 10.388 27.989 34.971 1.00 72.69 305 ASP A C 1
ATOM 2310 O O . ASP A 1 305 ? 11.451 27.537 35.405 1.00 72.69 305 ASP A O 1
ATOM 2314 N N . PHE A 1 306 ? 9.444 28.472 35.788 1.00 85.06 306 PHE A N 1
ATOM 2315 C CA . PHE A 1 306 ? 9.585 28.492 37.245 1.00 85.06 306 PHE A CA 1
ATOM 2316 C C . PHE A 1 306 ? 9.646 27.075 37.837 1.00 85.06 306 PHE A C 1
ATOM 2318 O O . PHE A 1 306 ? 10.529 26.782 38.642 1.00 85.06 306 PHE A O 1
ATOM 2325 N N . ARG A 1 307 ? 8.768 26.159 37.398 1.00 79.00 307 ARG A N 1
ATOM 2326 C CA . ARG A 1 307 ? 8.796 24.745 37.822 1.00 79.00 307 ARG A CA 1
ATOM 2327 C C . ARG A 1 307 ? 10.077 24.030 37.389 1.00 79.00 307 ARG A C 1
ATOM 2329 O O . ARG A 1 307 ? 10.593 23.206 38.141 1.00 79.00 307 ARG A O 1
ATOM 2336 N N . LEU A 1 308 ? 10.612 24.346 36.208 1.00 79.31 308 LEU A N 1
ATOM 2337 C CA . LEU A 1 308 ? 11.894 23.820 35.732 1.00 79.31 308 LEU A CA 1
ATOM 2338 C C . LEU A 1 308 ? 13.062 24.313 36.592 1.00 79.31 308 LEU A C 1
ATOM 2340 O O . LEU A 1 308 ? 13.909 23.506 36.970 1.00 79.31 308 LEU A O 1
ATOM 2344 N N . GLN A 1 309 ? 13.089 25.598 36.957 1.00 83.44 309 GLN A N 1
ATOM 2345 C CA . GLN A 1 309 ? 14.085 26.132 37.894 1.00 83.44 309 GLN A CA 1
ATOM 2346 C C . GLN A 1 309 ? 13.949 25.521 39.293 1.00 83.44 309 GLN A C 1
ATOM 2348 O O . GLN A 1 309 ? 14.955 25.202 39.931 1.00 83.44 309 GLN A O 1
ATOM 2353 N N . GLU A 1 310 ? 12.723 25.288 39.761 1.00 87.56 310 GLU A N 1
ATOM 2354 C CA . GLU A 1 310 ? 12.487 24.616 41.036 1.00 87.56 310 GLU A CA 1
ATOM 2355 C C . GLU A 1 310 ? 12.995 23.164 40.999 1.00 87.56 310 GLU A C 1
ATOM 2357 O O . GLU A 1 310 ? 13.705 22.738 41.909 1.00 87.56 310 GLU A O 1
ATOM 2362 N N . LEU A 1 311 ? 12.721 22.414 39.927 1.00 76.75 311 LEU A N 1
ATOM 2363 C CA . LEU A 1 311 ? 13.231 21.050 39.757 1.00 76.75 311 LEU A CA 1
ATOM 2364 C C . LEU A 1 311 ? 14.756 21.008 39.631 1.00 76.75 311 LEU A C 1
ATOM 2366 O O . LEU A 1 311 ? 15.381 20.143 40.242 1.00 76.75 311 LEU A O 1
ATOM 2370 N N . ALA A 1 312 ? 15.360 21.946 38.900 1.00 79.81 312 ALA A N 1
ATOM 2371 C CA . ALA A 1 312 ? 16.812 22.051 38.786 1.00 79.81 312 ALA A CA 1
ATOM 2372 C C . ALA A 1 312 ? 17.466 22.313 40.154 1.00 79.81 312 ALA A C 1
ATOM 2374 O O . ALA A 1 312 ? 18.399 21.606 40.532 1.00 79.81 312 ALA A O 1
ATOM 2375 N N . SER A 1 313 ? 16.915 23.239 40.949 1.00 78.69 313 SER A N 1
ATOM 2376 C CA . SER A 1 313 ? 17.431 23.520 42.298 1.00 78.69 313 SER A CA 1
ATOM 2377 C C . SER A 1 313 ? 17.249 22.342 43.264 1.00 78.69 313 SER A C 1
ATOM 2379 O O . SER A 1 313 ? 18.129 22.079 44.088 1.00 78.69 313 SER A O 1
ATOM 2381 N N . ARG A 1 314 ? 16.154 21.575 43.138 1.00 76.19 314 ARG A N 1
ATOM 2382 C CA . ARG A 1 314 ? 15.944 20.319 43.882 1.00 76.19 314 ARG A CA 1
ATOM 2383 C C . ARG A 1 314 ? 16.950 19.240 43.491 1.00 76.19 314 ARG A C 1
ATOM 2385 O O . ARG A 1 314 ? 17.431 18.524 44.366 1.00 76.19 314 ARG A O 1
ATOM 2392 N N . PHE A 1 315 ? 17.291 19.141 42.208 1.00 70.81 315 PHE A N 1
ATOM 2393 C CA . PHE A 1 315 ? 18.324 18.220 41.741 1.00 70.81 315 PHE A CA 1
ATOM 2394 C C . PHE A 1 315 ? 19.702 18.601 42.280 1.00 70.81 315 PHE A C 1
ATOM 2396 O O . PHE A 1 315 ? 20.377 17.732 42.817 1.00 70.81 315 PHE A O 1
ATOM 2403 N N . GLU A 1 316 ? 20.095 19.877 42.240 1.00 74.06 316 GLU A N 1
ATOM 2404 C CA . GLU A 1 316 ? 21.372 20.337 42.813 1.00 74.06 316 GLU A CA 1
ATOM 2405 C C . GLU A 1 316 ? 21.445 20.119 44.333 1.00 74.06 316 GLU A C 1
ATOM 2407 O O . GLU A 1 316 ? 22.472 19.685 44.863 1.00 74.06 316 GLU A O 1
ATOM 2412 N N . THR A 1 317 ? 20.343 20.349 45.056 1.00 73.12 317 THR A N 1
ATOM 2413 C CA . THR A 1 317 ? 20.285 20.067 46.502 1.00 73.12 317 THR A CA 1
ATOM 2414 C C . THR A 1 317 ? 20.309 18.571 46.808 1.00 73.12 317 THR A C 1
ATOM 2416 O O . THR A 1 317 ? 20.942 18.165 47.780 1.00 73.12 317 THR A O 1
ATOM 2419 N N . GLN A 1 318 ? 19.706 17.719 45.973 1.00 70.00 318 GLN A N 1
ATOM 2420 C CA . GLN A 1 318 ? 19.846 16.266 46.110 1.00 70.00 318 GLN A CA 1
ATOM 2421 C C . GLN A 1 318 ? 21.264 15.792 45.786 1.00 70.00 318 GLN A C 1
ATOM 2423 O O . GLN A 1 318 ? 21.803 14.980 46.532 1.00 70.00 318 GLN A O 1
ATOM 2428 N N . GLN A 1 319 ? 21.892 16.335 44.743 1.00 66.38 319 GLN A N 1
ATOM 2429 C CA . GLN A 1 319 ? 23.253 15.986 44.327 1.00 66.38 319 GLN A CA 1
ATOM 2430 C C . GLN A 1 319 ? 24.306 16.393 45.367 1.00 66.38 319 GLN A C 1
ATOM 2432 O O . GLN A 1 319 ? 25.324 15.722 45.506 1.00 66.38 319 GLN A O 1
ATOM 2437 N N . THR A 1 320 ? 24.048 17.464 46.123 1.00 64.94 320 THR A N 1
ATOM 2438 C CA . THR A 1 320 ? 24.902 17.907 47.238 1.00 64.94 320 THR A CA 1
ATOM 2439 C C . THR A 1 320 ? 24.607 17.180 48.555 1.00 64.94 320 THR A C 1
ATOM 2441 O O . THR A 1 320 ? 25.512 17.036 49.376 1.00 64.94 320 THR A O 1
ATOM 2444 N N . ALA A 1 321 ? 23.379 16.687 48.765 1.00 65.19 321 ALA A N 1
ATOM 2445 C CA . ALA A 1 321 ? 22.990 15.942 49.968 1.00 65.19 321 ALA A CA 1
ATOM 2446 C C . ALA A 1 321 ? 23.311 14.438 49.900 1.00 65.19 321 ALA A C 1
ATOM 2448 O O . ALA A 1 321 ? 23.538 13.811 50.936 1.00 65.19 321 ALA A O 1
ATOM 2449 N N . SER A 1 322 ? 23.361 13.843 48.707 1.00 45.31 322 SER A N 1
ATOM 2450 C CA . SER A 1 322 ? 23.913 12.504 48.519 1.00 45.31 322 SER A CA 1
ATOM 2451 C C . SER A 1 322 ? 25.425 12.611 48.348 1.00 45.31 322 SER A C 1
ATOM 2453 O O . SER A 1 322 ? 25.889 13.057 47.300 1.00 45.31 322 SER A O 1
ATOM 2455 N N . SER A 1 323 ? 26.210 12.188 49.345 1.00 44.28 323 SER A N 1
ATOM 2456 C CA . SER A 1 323 ? 27.630 11.905 49.106 1.00 44.28 323 SER A CA 1
ATOM 2457 C C . SER A 1 323 ? 27.736 11.008 47.867 1.00 44.28 323 SER A C 1
ATOM 2459 O O . SER A 1 323 ? 27.103 9.947 47.854 1.00 44.28 323 SER A O 1
ATOM 2461 N N . PRO A 1 324 ? 28.470 11.423 46.820 1.00 49.06 324 PRO A N 1
ATOM 2462 C CA . PRO A 1 324 ? 28.564 10.637 45.604 1.00 49.06 324 PRO A CA 1
ATOM 2463 C C . PRO A 1 324 ? 29.158 9.267 45.957 1.00 49.06 324 PRO A C 1
ATOM 2465 O O . PRO A 1 324 ? 30.139 9.220 46.711 1.00 49.06 324 PRO A O 1
ATOM 2468 N N . PRO A 1 325 ? 28.626 8.142 45.437 1.00 46.59 325 PRO A N 1
ATOM 2469 C CA . PRO A 1 325 ? 29.463 6.959 45.329 1.00 46.59 325 PRO A CA 1
ATOM 2470 C C . PRO A 1 325 ? 30.714 7.384 44.556 1.00 46.59 325 PRO A C 1
ATOM 2472 O O . PRO A 1 325 ? 30.621 8.119 43.571 1.00 46.59 325 PRO A O 1
ATOM 2475 N N . ALA A 1 326 ? 31.876 7.016 45.092 1.00 45.84 326 ALA A N 1
ATOM 2476 C CA . ALA A 1 326 ? 33.175 7.421 44.586 1.00 45.84 326 ALA A CA 1
ATOM 2477 C C . ALA A 1 326 ? 33.222 7.331 43.054 1.00 45.84 326 ALA A C 1
ATOM 2479 O O . ALA A 1 326 ? 32.910 6.293 42.478 1.00 45.84 326 ALA A O 1
ATOM 2480 N N . VAL A 1 327 ? 33.569 8.475 42.461 1.00 46.38 327 VAL A N 1
ATOM 2481 C CA . VAL A 1 327 ? 33.963 8.729 41.074 1.00 46.38 327 VAL A CA 1
ATOM 2482 C C . VAL A 1 327 ? 34.296 7.434 40.326 1.00 46.38 327 VAL A C 1
ATOM 2484 O O . VAL A 1 327 ? 35.337 6.830 40.576 1.00 46.38 327 VAL A O 1
ATOM 2487 N N . SER A 1 328 ? 33.416 7.030 39.406 1.00 55.06 328 SER A N 1
ATOM 2488 C CA . SER A 1 328 ? 33.787 6.149 38.299 1.00 55.06 328 SER A CA 1
ATOM 2489 C C . SER A 1 328 ? 34.979 6.797 37.611 1.00 55.06 328 SER A C 1
ATOM 2491 O O . SER A 1 328 ? 34.886 7.939 37.154 1.00 55.06 328 SER A O 1
ATOM 2493 N N . SER A 1 329 ? 36.117 6.119 37.658 1.00 69.75 329 SER A N 1
ATOM 2494 C CA . SER A 1 329 ? 37.354 6.602 37.060 1.00 69.75 329 SER A CA 1
ATOM 2495 C C . SER A 1 329 ? 37.128 6.878 35.566 1.00 69.75 329 SER A C 1
ATOM 2497 O O . SER A 1 329 ? 36.272 6.226 34.967 1.00 69.75 329 SER A O 1
ATOM 2499 N N . PRO A 1 330 ? 37.844 7.829 34.940 1.00 70.19 330 PRO A N 1
ATOM 2500 C CA . PRO A 1 330 ? 37.768 8.033 33.487 1.00 70.19 330 PRO A CA 1
ATOM 2501 C C . PRO A 1 330 ? 37.971 6.715 32.711 1.00 70.19 330 PRO A C 1
ATOM 2503 O O . PRO A 1 330 ? 37.291 6.471 31.715 1.00 70.19 330 PRO A O 1
ATOM 2506 N N . ASP A 1 331 ? 38.779 5.803 33.259 1.00 74.06 331 ASP A N 1
ATOM 2507 C CA . ASP A 1 331 ? 38.975 4.438 32.762 1.00 74.06 331 ASP A CA 1
ATOM 2508 C C . ASP A 1 331 ? 37.673 3.612 32.680 1.00 74.06 331 ASP A C 1
ATOM 2510 O O . ASP A 1 331 ? 37.557 2.722 31.841 1.00 74.06 331 ASP A O 1
ATOM 2514 N N . ASP A 1 332 ? 36.669 3.869 33.523 1.00 75.56 332 ASP A N 1
ATOM 2515 C CA . ASP A 1 332 ? 35.396 3.136 33.510 1.00 75.56 332 ASP A CA 1
ATOM 2516 C C . ASP A 1 332 ? 34.486 3.573 32.351 1.00 75.56 332 ASP A C 1
ATOM 2518 O O . ASP A 1 332 ? 33.734 2.753 31.817 1.00 75.56 332 ASP A O 1
ATOM 2522 N N . LEU A 1 333 ? 34.575 4.839 31.930 1.00 73.25 333 LEU A N 1
ATOM 2523 C CA . LEU A 1 333 ? 33.888 5.348 30.739 1.00 73.25 333 LEU A CA 1
ATOM 2524 C C . LEU A 1 333 ? 34.541 4.830 29.459 1.00 73.25 333 LEU A C 1
ATOM 2526 O O . LEU A 1 333 ? 33.826 4.399 28.554 1.00 73.25 333 LEU A O 1
ATOM 2530 N N . GLU A 1 334 ? 35.874 4.798 29.408 1.00 78.25 334 GLU A N 1
ATOM 2531 C CA . GLU A 1 334 ? 36.610 4.186 28.296 1.00 78.25 334 GLU A CA 1
ATOM 2532 C C . GLU A 1 334 ? 36.294 2.688 28.180 1.00 78.25 334 GLU A C 1
ATOM 2534 O O . GLU A 1 334 ? 35.934 2.219 27.101 1.00 78.25 334 GLU A O 1
ATOM 2539 N N . ARG A 1 335 ? 36.284 1.950 29.299 1.00 76.25 335 ARG A N 1
ATOM 2540 C CA . ARG A 1 335 ? 35.872 0.533 29.326 1.00 76.25 335 ARG A CA 1
ATOM 2541 C C . ARG A 1 335 ? 34.417 0.324 28.921 1.00 76.25 335 ARG A C 1
ATOM 2543 O O . ARG A 1 335 ? 34.086 -0.703 28.332 1.00 76.25 335 ARG A O 1
ATOM 2550 N N . LEU A 1 336 ? 33.514 1.247 29.257 1.00 74.12 336 LEU A N 1
ATOM 2551 C CA . LEU A 1 336 ? 32.120 1.163 28.823 1.00 74.12 336 LEU A CA 1
ATOM 2552 C C . LEU A 1 336 ? 32.001 1.401 27.314 1.00 74.12 336 LEU A C 1
ATOM 2554 O O . LEU A 1 336 ? 31.266 0.672 26.652 1.00 74.12 336 LEU A O 1
ATOM 2558 N N . ALA A 1 337 ? 32.732 2.376 26.772 1.00 76.06 337 ALA A N 1
ATOM 2559 C CA . ALA A 1 337 ? 32.781 2.642 25.338 1.00 76.06 337 ALA A CA 1
ATOM 2560 C C . ALA A 1 337 ? 33.358 1.447 24.559 1.00 76.06 337 ALA A C 1
ATOM 2562 O O . ALA A 1 337 ? 32.761 1.029 23.567 1.00 76.06 337 ALA A O 1
ATOM 2563 N N . GLU A 1 338 ? 34.440 0.841 25.056 1.00 84.56 338 GLU A N 1
ATOM 2564 C CA . GLU A 1 338 ? 35.040 -0.376 24.494 1.00 84.56 338 GLU A CA 1
ATOM 2565 C C . GLU A 1 338 ? 34.037 -1.541 24.503 1.00 84.56 338 GLU A C 1
ATOM 2567 O O . GLU A 1 338 ? 33.766 -2.132 23.463 1.00 84.56 338 GLU A O 1
ATOM 2572 N N . ARG A 1 339 ? 33.348 -1.782 25.628 1.00 79.06 339 ARG A N 1
ATOM 2573 C CA . ARG A 1 339 ? 32.310 -2.827 25.720 1.00 79.06 339 ARG A CA 1
ATOM 2574 C C . ARG A 1 339 ? 31.116 -2.596 24.795 1.00 79.06 339 ARG A C 1
ATOM 2576 O O . ARG A 1 339 ? 30.516 -3.565 24.334 1.00 79.06 339 ARG A O 1
ATOM 2583 N N . VAL A 1 340 ? 30.725 -1.342 24.559 1.00 74.25 340 VAL A N 1
ATOM 2584 C CA . VAL A 1 340 ? 29.651 -1.007 23.607 1.00 74.25 340 VAL A CA 1
ATOM 2585 C C . VAL A 1 340 ? 30.117 -1.253 22.169 1.00 74.25 340 VAL A C 1
ATOM 2587 O O . VAL A 1 340 ? 29.339 -1.777 21.374 1.00 74.25 340 VAL A O 1
ATOM 2590 N N . SER A 1 341 ? 31.379 -0.947 21.858 1.00 78.12 341 SER A N 1
ATOM 2591 C CA . SER A 1 341 ? 31.996 -1.246 20.561 1.00 78.12 341 SER A CA 1
ATOM 2592 C C . SER A 1 341 ? 32.127 -2.757 20.321 1.00 78.12 341 SER A C 1
ATOM 2594 O O . SER A 1 341 ? 31.757 -3.240 19.254 1.00 78.12 341 SER A O 1
ATOM 2596 N N . ASP A 1 342 ? 32.560 -3.529 21.320 1.00 78.25 342 ASP A N 1
ATOM 2597 C CA . ASP A 1 342 ? 32.646 -4.996 21.242 1.00 78.25 342 ASP A CA 1
ATOM 2598 C C . ASP A 1 342 ? 31.270 -5.640 21.032 1.00 78.25 342 ASP A C 1
ATOM 2600 O O . ASP A 1 342 ? 31.120 -6.590 20.260 1.00 78.25 342 ASP A O 1
ATOM 2604 N N . LEU A 1 343 ? 30.236 -5.105 21.692 1.00 73.19 343 LEU A N 1
ATOM 2605 C CA . LEU A 1 343 ? 28.859 -5.558 21.506 1.00 73.19 343 LEU A CA 1
ATOM 2606 C C . LEU A 1 343 ? 28.384 -5.321 20.064 1.00 73.19 343 LEU A C 1
ATOM 2608 O O . LEU A 1 343 ? 27.704 -6.169 19.491 1.00 73.19 343 LEU A O 1
ATOM 2612 N N . GLU A 1 344 ? 28.744 -4.185 19.468 1.00 74.94 344 GLU A N 1
ATOM 2613 C CA . GLU A 1 344 ? 28.406 -3.863 18.082 1.00 74.94 344 GLU A CA 1
ATOM 2614 C C . GLU A 1 344 ? 29.110 -4.789 17.087 1.00 74.94 344 GLU A C 1
ATOM 2616 O O . GLU A 1 344 ? 28.455 -5.320 16.186 1.00 74.94 344 GLU A O 1
ATOM 2621 N N . VAL A 1 345 ? 30.405 -5.054 17.290 1.00 77.19 345 VAL A N 1
ATOM 2622 C CA . VAL A 1 345 ? 31.169 -6.013 16.479 1.00 77.19 345 VAL A CA 1
ATOM 2623 C C . VAL A 1 345 ? 30.564 -7.412 16.596 1.00 77.19 345 VAL A C 1
ATOM 2625 O O . VAL A 1 345 ? 30.290 -8.036 15.576 1.00 77.19 345 VAL A O 1
ATOM 2628 N N . SER A 1 346 ? 30.232 -7.866 17.807 1.00 71.50 346 SER A N 1
ATOM 2629 C CA . SER A 1 346 ? 29.588 -9.168 18.024 1.00 71.50 346 SER A CA 1
ATOM 2630 C C . SER A 1 346 ? 28.223 -9.276 17.326 1.00 71.50 346 SER A C 1
ATOM 2632 O O . SER A 1 346 ? 27.905 -10.303 16.724 1.00 71.50 346 SER A O 1
ATOM 2634 N N . VAL A 1 347 ? 27.419 -8.205 17.330 1.00 70.62 347 VAL A N 1
ATOM 2635 C CA . VAL A 1 347 ? 26.143 -8.156 16.592 1.00 70.62 347 VAL A CA 1
ATOM 2636 C C . VAL A 1 347 ? 26.367 -8.172 15.075 1.00 70.62 347 VAL A C 1
ATOM 2638 O O . VAL A 1 347 ? 25.570 -8.769 14.349 1.00 70.62 347 VAL A O 1
ATOM 2641 N N . MET A 1 348 ? 27.437 -7.550 14.576 1.00 70.50 348 MET A N 1
ATOM 2642 C CA . MET A 1 348 ? 27.795 -7.599 13.156 1.00 70.50 348 MET A CA 1
ATOM 2643 C C . MET A 1 348 ? 28.321 -8.974 12.729 1.00 70.50 348 MET A C 1
ATOM 2645 O O . MET A 1 348 ? 27.914 -9.467 11.678 1.00 70.50 348 MET A O 1
ATOM 2649 N N . GLU A 1 349 ? 29.152 -9.628 13.538 1.00 75.19 349 GLU A N 1
ATOM 2650 C CA . GLU A 1 349 ? 29.642 -10.989 13.283 1.00 75.19 349 GLU A CA 1
ATOM 2651 C C . GLU A 1 349 ? 28.489 -12.000 13.245 1.00 75.19 349 GLU A C 1
ATOM 2653 O O . GLU A 1 349 ? 28.397 -12.801 12.315 1.00 75.19 349 GLU A O 1
ATOM 2658 N N . LEU A 1 350 ? 27.513 -11.868 14.153 1.00 67.12 350 LEU A N 1
ATOM 2659 C CA . LEU A 1 350 ? 26.280 -12.665 14.131 1.00 67.12 350 LEU A CA 1
ATOM 2660 C C . LEU A 1 350 ? 25.464 -12.505 12.833 1.00 67.12 350 LEU A C 1
ATOM 2662 O O . LEU A 1 350 ? 24.725 -13.422 12.466 1.00 67.12 350 LEU A O 1
ATOM 2666 N N . ARG A 1 351 ? 25.587 -11.373 12.120 1.00 68.50 351 ARG A N 1
ATOM 2667 C CA . ARG A 1 351 ? 24.974 -11.185 10.790 1.00 68.50 351 ARG A CA 1
ATOM 2668 C C . ARG A 1 351 ? 25.778 -11.847 9.675 1.00 68.50 351 ARG A C 1
ATOM 2670 O O . ARG A 1 351 ? 25.174 -12.323 8.717 1.00 68.50 351 ARG A O 1
ATOM 2677 N N . ILE A 1 352 ? 27.108 -11.850 9.772 1.00 73.31 352 ILE A N 1
ATOM 2678 C CA . ILE A 1 352 ? 28.008 -12.411 8.749 1.00 73.31 352 ILE A CA 1
ATOM 2679 C C . ILE A 1 352 ? 27.947 -13.941 8.762 1.00 73.31 352 ILE A C 1
ATOM 2681 O O . ILE A 1 352 ? 27.876 -14.561 7.701 1.00 73.31 352 ILE A O 1
ATOM 2685 N N . ASP A 1 353 ? 27.882 -14.540 9.950 1.00 61.53 353 ASP A N 1
ATOM 2686 C CA . ASP A 1 353 ? 27.800 -15.994 10.117 1.00 61.53 353 ASP A CA 1
ATOM 2687 C C . ASP A 1 353 ? 26.395 -16.559 9.865 1.00 61.53 353 ASP A C 1
ATOM 2689 O O . ASP A 1 353 ? 26.184 -17.772 9.932 1.00 61.53 353 ASP A O 1
ATOM 2693 N N . GLN A 1 354 ? 25.416 -15.708 9.542 1.00 56.78 354 GLN A N 1
ATOM 2694 C CA . GLN A 1 354 ? 24.055 -16.132 9.243 1.00 56.78 354 GLN A CA 1
ATOM 2695 C C . GLN A 1 354 ? 24.014 -16.758 7.831 1.00 56.78 354 GLN A C 1
ATOM 2697 O O . GLN A 1 354 ? 24.133 -16.047 6.828 1.00 56.78 354 GLN A O 1
ATOM 2702 N N . PRO A 1 355 ? 23.865 -18.093 7.692 1.00 50.28 355 PRO A N 1
ATOM 2703 C CA . PRO A 1 355 ? 23.970 -18.742 6.393 1.00 50.28 355 PRO A CA 1
ATOM 2704 C C . PRO A 1 355 ? 22.825 -18.297 5.476 1.00 50.28 355 PRO A C 1
ATOM 2706 O O . PRO A 1 355 ? 21.656 -18.310 5.869 1.00 50.28 355 PRO A O 1
ATOM 2709 N N . ALA A 1 356 ? 23.159 -17.947 4.229 1.00 50.78 356 ALA A N 1
ATOM 2710 C CA . ALA A 1 356 ? 22.193 -17.586 3.194 1.00 50.78 356 ALA A CA 1
ATOM 2711 C C . ALA A 1 356 ? 21.053 -18.625 3.121 1.00 50.78 356 ALA A C 1
ATOM 2713 O O . ALA A 1 356 ? 21.276 -19.822 2.923 1.00 50.78 356 ALA A O 1
ATOM 2714 N N . ALA A 1 357 ? 19.830 -18.145 3.344 1.00 46.97 357 ALA A N 1
ATOM 2715 C CA . ALA A 1 357 ? 18.657 -18.933 3.698 1.00 46.97 357 ALA A CA 1
ATOM 2716 C C . ALA A 1 357 ? 18.341 -20.124 2.766 1.00 46.97 357 ALA A C 1
ATOM 2718 O O . ALA A 1 357 ? 18.306 -20.010 1.539 1.00 46.97 357 ALA A O 1
ATOM 2719 N N . ARG A 1 358 ? 17.981 -21.256 3.387 1.00 46.59 358 ARG A N 1
ATOM 2720 C CA . ARG A 1 358 ? 17.201 -22.361 2.795 1.00 46.59 358 ARG A CA 1
ATOM 2721 C C . ARG A 1 358 ? 15.694 -22.181 3.064 1.00 46.59 358 ARG A C 1
ATOM 2723 O O . ARG A 1 358 ? 15.329 -21.388 3.929 1.00 46.59 358 ARG A O 1
ATOM 2730 N N . PRO A 1 359 ? 14.799 -22.871 2.326 1.00 55.34 359 PRO A N 1
ATOM 2731 C CA . PRO A 1 359 ? 13.430 -22.398 2.151 1.00 55.34 359 PRO A CA 1
ATOM 2732 C C . PRO A 1 359 ? 12.451 -22.746 3.289 1.00 55.34 359 PRO A C 1
ATOM 2734 O O . PRO A 1 359 ? 12.437 -23.848 3.830 1.00 55.34 359 PRO A O 1
ATOM 2737 N N . ALA A 1 360 ? 11.553 -21.780 3.499 1.00 54.97 360 ALA A N 1
ATOM 2738 C CA . ALA A 1 360 ? 10.138 -21.848 3.883 1.00 54.97 360 ALA A CA 1
ATOM 2739 C C . ALA A 1 360 ? 9.696 -22.223 5.311 1.00 54.97 360 ALA A C 1
ATOM 2741 O O . ALA A 1 360 ? 8.683 -21.663 5.731 1.00 54.97 360 ALA A O 1
ATOM 2742 N N . ASP A 1 361 ? 10.397 -23.062 6.077 1.00 54.69 361 ASP A N 1
ATOM 2743 C CA . ASP A 1 361 ? 9.811 -23.576 7.338 1.00 54.69 361 ASP A CA 1
ATOM 2744 C C . ASP A 1 361 ? 10.188 -22.825 8.629 1.00 54.69 361 ASP A C 1
ATOM 2746 O O . ASP A 1 361 ? 9.619 -23.125 9.677 1.00 54.69 361 ASP A O 1
ATOM 2750 N N . ASP A 1 362 ? 11.050 -21.800 8.574 1.00 62.62 362 ASP A N 1
ATOM 2751 C CA . ASP A 1 362 ? 11.522 -21.098 9.787 1.00 62.62 362 ASP A CA 1
ATOM 2752 C C . ASP A 1 362 ? 11.314 -19.572 9.778 1.00 62.62 362 ASP A C 1
ATOM 2754 O O . ASP A 1 362 ? 12.107 -18.782 10.290 1.00 62.62 362 ASP A O 1
ATOM 2758 N N . LEU A 1 363 ? 10.190 -19.133 9.203 1.00 74.56 363 LEU A N 1
ATOM 2759 C CA . LEU A 1 363 ? 9.792 -17.718 9.184 1.00 74.56 363 LEU A CA 1
ATOM 2760 C C . LEU A 1 363 ? 9.559 -17.139 10.592 1.00 74.56 363 LEU A C 1
ATOM 2762 O O . LEU A 1 363 ? 9.768 -15.944 10.798 1.00 74.56 363 LEU A O 1
ATOM 2766 N N . ASP A 1 364 ? 9.143 -17.967 11.557 1.00 70.88 364 ASP A N 1
ATOM 2767 C CA . ASP A 1 364 ? 8.929 -17.538 12.947 1.00 70.88 364 ASP A CA 1
ATOM 2768 C C . ASP A 1 364 ? 10.272 -17.308 13.676 1.00 70.88 364 ASP A C 1
ATOM 2770 O O . ASP A 1 364 ? 10.389 -16.353 14.446 1.00 70.88 364 ASP A O 1
ATOM 2774 N N . VAL A 1 365 ? 11.304 -18.114 13.394 1.00 71.69 365 VAL A N 1
ATOM 2775 C CA . VAL A 1 365 ? 12.663 -17.909 13.928 1.00 71.69 365 VAL A CA 1
ATOM 2776 C C . VAL A 1 365 ? 13.318 -16.697 13.276 1.00 71.69 365 VAL A C 1
ATOM 2778 O O . VAL A 1 365 ? 13.821 -15.835 13.989 1.00 71.69 365 VAL A O 1
ATOM 2781 N N . HIS A 1 366 ? 13.216 -16.551 11.953 1.00 75.81 366 HIS A N 1
ATOM 2782 C CA . HIS A 1 366 ? 13.741 -15.373 11.260 1.00 75.81 366 HIS A CA 1
ATOM 2783 C C . HIS A 1 366 ? 13.080 -14.073 11.747 1.00 75.81 366 HIS A C 1
ATOM 2785 O O . HIS A 1 366 ? 13.758 -13.080 11.993 1.00 75.81 366 HIS A O 1
ATOM 2791 N N . ARG A 1 367 ? 11.761 -14.091 11.989 1.00 77.25 367 ARG A N 1
ATOM 2792 C CA . ARG A 1 367 ? 11.052 -12.955 12.595 1.00 77.25 367 ARG A CA 1
ATOM 2793 C C . ARG A 1 367 ? 11.568 -12.635 14.000 1.00 77.25 367 ARG A C 1
ATOM 2795 O O . ARG A 1 367 ? 11.751 -11.462 14.304 1.00 77.25 367 ARG A O 1
ATOM 2802 N N . ARG A 1 368 ? 11.783 -13.645 14.852 1.00 71.75 368 ARG A N 1
ATOM 2803 C CA . ARG A 1 368 ? 12.327 -13.435 16.205 1.00 71.75 368 ARG A CA 1
ATOM 2804 C C . ARG A 1 368 ? 13.752 -12.895 16.170 1.00 71.75 368 ARG A C 1
ATOM 2806 O O . ARG A 1 368 ? 14.066 -12.033 16.976 1.00 71.75 368 ARG A O 1
ATOM 2813 N N . ILE A 1 369 ? 14.577 -13.357 15.233 1.00 75.31 369 ILE A N 1
ATOM 2814 C CA . ILE A 1 369 ? 15.937 -12.845 15.033 1.00 75.31 369 ILE A CA 1
ATOM 2815 C C . ILE A 1 369 ? 15.890 -11.362 14.653 1.00 75.31 369 ILE A C 1
ATOM 2817 O O . ILE A 1 369 ? 16.516 -10.561 15.332 1.00 75.31 369 ILE A O 1
ATOM 2821 N N . ILE A 1 370 ? 15.059 -10.974 13.679 1.00 77.06 370 ILE A N 1
ATOM 2822 C CA . ILE A 1 370 ? 14.884 -9.560 13.296 1.00 77.06 370 ILE A CA 1
ATOM 2823 C C . ILE A 1 370 ? 14.391 -8.711 14.479 1.00 77.06 370 ILE A C 1
ATOM 2825 O O . ILE A 1 370 ? 14.834 -7.581 14.663 1.00 77.06 370 ILE A O 1
ATOM 2829 N N . GLU A 1 371 ? 13.474 -9.234 15.297 1.00 78.69 371 GLU A N 1
ATOM 2830 C CA . GLU A 1 371 ? 12.969 -8.518 16.473 1.00 78.69 371 GLU A CA 1
ATOM 2831 C C . GLU A 1 371 ? 14.047 -8.347 17.557 1.00 78.69 371 GLU A C 1
ATOM 2833 O O . GLU A 1 371 ? 14.165 -7.271 18.142 1.00 78.69 371 GLU A O 1
ATOM 2838 N N . ILE A 1 372 ? 14.855 -9.382 17.804 1.00 73.31 372 ILE A N 1
ATOM 2839 C CA . ILE A 1 372 ? 15.987 -9.329 18.739 1.00 73.31 372 ILE A CA 1
ATOM 2840 C C . ILE A 1 372 ? 17.047 -8.345 18.231 1.00 73.31 372 ILE A C 1
ATOM 2842 O O . ILE A 1 372 ? 17.512 -7.506 18.997 1.00 73.31 372 ILE A O 1
ATOM 2846 N N . GLU A 1 373 ? 17.375 -8.386 16.940 1.00 79.69 373 GLU A N 1
ATOM 2847 C CA . GLU A 1 373 ? 18.307 -7.450 16.306 1.00 79.69 373 GLU A CA 1
ATOM 2848 C C . GLU A 1 373 ? 17.807 -6.002 16.379 1.00 79.69 373 GLU A C 1
ATOM 2850 O O . GLU A 1 373 ? 18.590 -5.101 16.677 1.00 79.69 373 GLU A O 1
ATOM 2855 N N . GLY A 1 374 ? 16.505 -5.775 16.171 1.00 81.81 374 GLY A N 1
ATOM 2856 C CA . GLY A 1 374 ? 15.883 -4.460 16.326 1.00 81.81 374 GLY A CA 1
ATOM 2857 C C . GLY A 1 374 ? 16.013 -3.925 17.753 1.00 81.81 374 GLY A C 1
ATOM 2858 O O . GLY A 1 374 ? 16.470 -2.802 17.950 1.00 81.81 374 GLY A O 1
ATOM 2859 N N . ARG A 1 375 ? 15.708 -4.755 18.760 1.00 81.31 375 ARG A N 1
ATOM 2860 C CA . ARG A 1 375 ? 15.865 -4.376 20.175 1.00 81.31 375 ARG A CA 1
ATOM 2861 C C . ARG A 1 375 ? 17.326 -4.125 20.549 1.00 81.31 375 ARG A C 1
ATOM 2863 O O . ARG A 1 375 ? 17.607 -3.191 21.292 1.00 81.31 375 ARG A O 1
ATOM 2870 N N . HIS A 1 376 ? 18.265 -4.921 20.038 1.00 76.75 376 HIS A N 1
ATOM 2871 C CA . HIS A 1 376 ? 19.693 -4.697 20.278 1.00 76.75 376 HIS A CA 1
ATOM 2872 C C . HIS A 1 376 ? 20.185 -3.394 19.641 1.00 76.75 376 HIS A C 1
ATOM 2874 O O . HIS A 1 376 ? 20.928 -2.657 20.285 1.00 76.75 376 HIS A O 1
ATOM 2880 N N . ALA A 1 377 ? 19.733 -3.065 18.429 1.00 78.50 377 ALA A N 1
ATOM 2881 C CA . ALA A 1 377 ? 20.061 -1.795 17.787 1.00 78.50 377 ALA A CA 1
ATOM 2882 C C . ALA A 1 377 ? 19.516 -0.591 18.577 1.00 78.50 377 ALA A C 1
ATOM 2884 O O . ALA A 1 377 ? 20.230 0.395 18.759 1.00 78.50 377 ALA A O 1
ATOM 2885 N N . GLU A 1 378 ? 18.291 -0.687 19.105 1.00 81.06 378 GLU A N 1
ATOM 2886 C CA . GLU A 1 378 ? 17.719 0.335 19.991 1.00 81.06 378 GLU A CA 1
ATOM 2887 C C . GLU A 1 378 ? 18.549 0.502 21.272 1.00 81.06 378 GLU A C 1
ATOM 2889 O O . GLU A 1 378 ? 18.912 1.624 21.626 1.00 81.06 378 GLU A O 1
ATOM 2894 N N . ILE A 1 379 ? 18.921 -0.601 21.934 1.00 82.50 379 ILE A N 1
ATOM 2895 C CA . ILE A 1 379 ? 19.755 -0.572 23.145 1.00 82.50 379 ILE A CA 1
ATOM 2896 C C . ILE A 1 379 ? 21.109 0.088 22.855 1.00 82.50 379 ILE A C 1
ATOM 2898 O O . ILE A 1 379 ? 21.497 1.016 23.567 1.00 82.50 379 ILE A O 1
ATOM 2902 N N . ILE A 1 380 ? 21.800 -0.314 21.786 1.00 80.56 380 ILE A N 1
ATOM 2903 C CA . ILE A 1 380 ? 23.083 0.284 21.381 1.00 80.56 380 ILE A CA 1
ATOM 2904 C C . ILE A 1 380 ? 22.922 1.788 21.110 1.00 80.56 380 ILE A C 1
ATOM 2906 O O . ILE A 1 380 ? 23.733 2.589 21.577 1.00 80.56 380 ILE A O 1
ATOM 2910 N N . GLY A 1 381 ? 21.847 2.197 20.429 1.00 82.00 381 GLY A N 1
ATOM 2911 C CA . GLY A 1 381 ? 21.542 3.609 20.187 1.00 82.00 381 GLY A CA 1
ATOM 2912 C C . GLY A 1 381 ? 21.343 4.407 21.479 1.00 82.00 381 GLY A C 1
ATOM 2913 O O . GLY A 1 381 ? 21.911 5.487 21.639 1.00 82.00 381 GLY A O 1
ATOM 2914 N N . THR A 1 382 ? 20.594 3.860 22.442 1.00 84.81 382 THR A N 1
ATOM 2915 C CA . THR A 1 382 ? 20.405 4.512 23.749 1.00 84.81 382 THR A CA 1
ATOM 2916 C C . THR A 1 382 ? 21.706 4.624 24.542 1.00 84.81 382 THR A C 1
ATOM 2918 O O . THR A 1 382 ? 21.967 5.674 25.129 1.00 84.81 382 THR A O 1
ATOM 2921 N N . LEU A 1 383 ? 22.557 3.592 24.513 1.00 82.94 383 LEU A N 1
ATOM 2922 C CA . LEU A 1 383 ? 23.856 3.600 25.188 1.00 82.94 383 LEU A CA 1
ATOM 2923 C C . LEU A 1 383 ? 24.809 4.630 24.571 1.00 82.94 383 LEU A C 1
ATOM 2925 O O . LEU A 1 383 ? 25.477 5.351 25.310 1.00 82.94 383 LEU A O 1
ATOM 2929 N N . ARG A 1 384 ? 24.819 4.776 23.240 1.00 80.75 384 ARG A N 1
ATOM 2930 C CA . ARG A 1 384 ? 25.578 5.833 22.548 1.00 80.75 384 ARG A CA 1
ATOM 2931 C C . ARG A 1 384 ? 25.118 7.231 22.942 1.00 80.75 384 ARG A C 1
ATOM 2933 O O . ARG A 1 384 ? 25.951 8.075 23.257 1.00 80.75 384 ARG A O 1
ATOM 2940 N N . ASN A 1 385 ? 23.807 7.467 22.974 1.00 81.94 385 ASN A N 1
ATOM 2941 C CA . ASN A 1 385 ? 23.261 8.761 23.386 1.00 81.94 385 ASN A CA 1
ATOM 2942 C C . ASN A 1 385 ? 23.622 9.091 24.840 1.00 81.94 385 ASN A C 1
ATOM 2944 O O . ASN A 1 385 ? 23.988 10.225 25.139 1.00 81.94 385 ASN A O 1
ATOM 2948 N N . LEU A 1 386 ? 23.574 8.105 25.740 1.00 84.38 386 LEU A N 1
ATOM 2949 C CA . LEU A 1 386 ? 24.009 8.284 27.126 1.00 84.38 386 LEU A CA 1
ATOM 2950 C C . LEU A 1 386 ? 25.510 8.575 27.226 1.00 84.38 386 LEU A C 1
ATOM 2952 O O . LEU A 1 386 ? 25.889 9.503 27.936 1.00 84.38 386 LEU A O 1
ATOM 2956 N N . LEU A 1 387 ? 26.355 7.847 26.491 1.00 83.31 387 LEU A N 1
ATOM 2957 C CA . LEU A 1 387 ? 27.796 8.110 26.440 1.00 83.31 387 LEU A CA 1
ATOM 2958 C C . LEU A 1 387 ? 28.100 9.522 25.920 1.00 83.31 387 LEU A C 1
ATOM 2960 O O . LEU A 1 387 ? 28.917 10.220 26.515 1.00 83.31 387 LEU A O 1
ATOM 2964 N N . ALA A 1 388 ? 27.403 9.977 24.876 1.00 80.81 388 ALA A N 1
ATOM 2965 C CA . ALA A 1 388 ? 27.547 11.330 24.339 1.00 80.81 388 ALA A CA 1
ATOM 2966 C C . ALA A 1 388 ? 27.118 12.413 25.347 1.00 80.81 388 ALA A C 1
ATOM 2968 O O . ALA A 1 388 ? 27.760 13.456 25.465 1.00 80.81 388 ALA A O 1
ATOM 2969 N N . LEU A 1 389 ? 26.047 12.172 26.109 1.00 85.69 389 LEU A N 1
ATOM 2970 C CA . LEU A 1 389 ? 25.611 13.086 27.167 1.00 85.69 389 LEU A CA 1
ATOM 2971 C C . LEU A 1 389 ? 26.612 13.136 28.327 1.00 85.69 389 LEU A C 1
ATOM 2973 O O . LEU A 1 389 ? 26.891 14.221 28.844 1.00 85.69 389 LEU A O 1
ATOM 2977 N N . LEU A 1 390 ? 27.161 11.986 28.727 1.00 83.75 390 LEU A N 1
ATOM 2978 C CA . LEU A 1 390 ? 28.154 11.901 29.796 1.00 83.75 390 LEU A CA 1
ATOM 2979 C C . LEU A 1 390 ? 29.456 12.602 29.399 1.00 83.75 390 LEU A C 1
ATOM 2981 O O . LEU A 1 390 ? 29.913 13.459 30.157 1.00 83.75 390 LEU A O 1
ATOM 2985 N N . SER A 1 391 ? 29.980 12.354 28.197 1.00 79.38 391 SER A N 1
ATOM 2986 C CA . SER A 1 391 ? 31.196 13.015 27.702 1.00 79.38 391 SER A CA 1
ATOM 2987 C C . SER A 1 391 ? 31.013 14.531 27.553 1.00 79.38 391 SER A C 1
ATOM 2989 O O . SER A 1 391 ? 31.862 15.312 27.987 1.00 79.38 391 SER A O 1
ATOM 2991 N N . ALA A 1 392 ? 29.856 14.985 27.056 1.00 80.81 392 ALA A N 1
ATOM 2992 C CA . ALA A 1 392 ? 29.520 16.408 26.999 1.00 80.81 392 ALA A CA 1
ATOM 2993 C C . ALA A 1 392 ? 29.349 17.048 28.393 1.00 80.81 392 ALA A C 1
ATOM 2995 O O . ALA A 1 392 ? 29.519 18.263 28.546 1.00 80.81 392 ALA A O 1
ATOM 2996 N N . SER A 1 393 ? 28.979 16.267 29.415 1.00 79.62 393 SER A N 1
ATOM 2997 C CA . SER A 1 393 ? 28.910 16.731 30.808 1.00 79.62 393 SER A CA 1
ATOM 2998 C C . SER A 1 393 ? 30.298 16.859 31.443 1.00 79.62 393 SER A C 1
ATOM 3000 O O . SER A 1 393 ? 30.531 17.785 32.219 1.00 79.62 393 SER A O 1
ATOM 3002 N N . GLU A 1 394 ? 31.227 15.965 31.098 1.00 80.19 394 GLU A N 1
ATOM 3003 C CA . GLU A 1 394 ? 32.610 15.997 31.578 1.00 80.19 394 GLU A CA 1
ATOM 3004 C C . GLU A 1 394 ? 33.395 17.141 30.951 1.00 80.19 394 GLU A C 1
ATOM 3006 O O . GLU A 1 394 ? 34.044 17.890 31.675 1.00 80.19 394 GLU A O 1
ATOM 3011 N N . ALA A 1 395 ? 33.247 17.365 29.642 1.00 74.94 395 ALA A N 1
ATOM 3012 C CA . ALA A 1 395 ? 33.831 18.523 28.968 1.00 74.94 395 ALA A CA 1
ATOM 3013 C C . ALA A 1 395 ? 33.362 19.851 29.593 1.00 74.94 395 ALA A C 1
ATOM 3015 O O . ALA A 1 395 ? 34.160 20.765 29.787 1.00 74.94 395 ALA A O 1
ATOM 3016 N N . ARG A 1 396 ? 32.080 19.942 29.980 1.00 77.19 396 ARG A N 1
ATOM 3017 C CA . ARG A 1 396 ? 31.543 21.104 30.708 1.00 77.19 396 ARG A CA 1
ATOM 3018 C C . ARG A 1 396 ? 32.105 21.233 32.124 1.00 77.19 396 ARG A C 1
ATOM 3020 O O . ARG A 1 396 ? 32.379 22.350 32.543 1.00 77.19 396 ARG A O 1
ATOM 3027 N N . ARG A 1 397 ? 32.309 20.118 32.834 1.00 76.69 397 ARG A N 1
ATOM 3028 C CA . ARG A 1 397 ? 32.965 20.098 34.155 1.00 76.69 397 ARG A CA 1
ATOM 3029 C C . ARG A 1 397 ? 34.454 20.445 34.098 1.00 76.69 397 ARG A C 1
ATOM 3031 O O . ARG A 1 397 ? 34.961 20.979 35.067 1.00 76.69 397 ARG A O 1
ATOM 3038 N N . ALA A 1 398 ? 35.148 20.141 33.004 1.00 74.50 398 ALA A N 1
ATOM 3039 C CA . ALA A 1 398 ? 36.558 20.490 32.826 1.00 74.50 398 ALA A CA 1
ATOM 3040 C C . ALA A 1 398 ? 36.769 21.961 32.416 1.00 74.50 398 ALA A C 1
ATOM 3042 O O . ALA A 1 398 ? 37.865 22.491 32.586 1.00 74.50 398 ALA A O 1
ATOM 3043 N N . ALA A 1 399 ? 35.743 22.605 31.849 1.00 73.19 399 ALA A N 1
ATOM 3044 C CA . ALA A 1 399 ? 35.802 23.980 31.352 1.00 73.19 399 ALA A CA 1
ATOM 3045 C C . ALA A 1 399 ? 35.391 25.053 32.381 1.00 73.19 399 ALA A C 1
ATOM 3047 O O . ALA A 1 399 ? 35.608 26.238 32.120 1.00 73.19 399 ALA A O 1
ATOM 3048 N N . GLY A 1 400 ? 34.782 24.661 33.504 1.00 64.31 400 GLY A N 1
ATOM 3049 C CA . GLY A 1 400 ? 34.417 25.541 34.623 1.00 64.31 400 GLY A CA 1
ATOM 3050 C C . GLY A 1 400 ? 35.259 25.239 35.847 1.00 64.31 400 GLY A C 1
ATOM 3051 O O . GLY A 1 400 ? 35.644 26.213 36.530 1.00 64.31 400 GLY A O 1
#

pLDDT: mean 76.62, std 15.21, range [37.5, 98.38]